Protein AF-0000000074069465 (afdb_homodimer)

pLDDT: mean 80.17, std 16.84, range [30.53, 96.81]

Solvent-accessible surface area (backbone atoms only — not comparable to full-atom values): 24111 Å² total; per-residue (Å²): 108,66,56,59,42,46,51,47,48,50,49,46,51,47,43,52,50,36,62,75,65,40,50,78,66,52,42,52,53,44,46,49,52,53,49,52,47,42,52,34,44,51,53,51,50,50,48,52,50,54,49,47,52,46,45,40,67,75,33,31,52,76,77,85,90,76,70,68,67,40,43,42,52,48,45,41,51,53,44,44,29,51,49,32,42,52,45,16,52,52,30,48,76,52,62,52,89,34,47,24,59,42,37,36,53,50,21,54,44,49,46,57,41,56,61,54,49,62,63,50,37,58,59,49,52,58,63,53,50,55,57,52,50,51,50,50,52,40,52,50,33,48,50,53,32,53,50,26,52,50,47,31,51,53,30,50,53,53,48,70,67,49,57,91,83,46,90,56,52,67,59,36,50,52,49,29,53,52,29,49,54,49,30,54,50,31,49,52,50,33,53,50,42,47,48,55,57,55,56,40,46,61,60,52,42,49,50,54,49,50,45,50,50,42,50,33,49,42,24,47,51,37,26,52,45,42,65,63,46,50,63,56,41,58,69,56,89,108,65,56,59,43,45,49,49,48,51,49,47,51,48,44,52,50,37,62,74,66,40,49,78,68,51,42,52,53,43,47,48,52,52,48,51,48,41,51,34,42,52,52,52,49,49,49,52,50,54,50,48,52,46,46,44,62,76,35,20,57,81,71,85,88,78,71,68,67,38,49,41,51,48,47,40,51,54,44,45,27,51,49,33,42,52,45,17,51,53,30,49,75,52,61,53,89,34,45,24,60,42,38,35,51,51,21,53,44,50,46,57,41,56,60,53,49,57,62,50,37,58,59,47,51,57,63,54,49,56,57,52,51,50,50,52,52,39,52,50,33,48,50,50,32,54,50,27,52,51,48,30,51,54,28,49,52,52,47,70,67,49,56,92,82,47,90,56,53,68,60,37,50,52,49,29,54,51,28,49,53,49,30,53,51,30,50,52,49,34,52,49,43,46,48,54,56,56,56,40,47,61,60,52,42,49,49,56,49,50,45,50,52,43,50,32,50,42,25,46,51,38,27,52,44,42,64,63,46,47,62,56,40,58,68,55,90

Secondary structure (DSSP, 8-state):
-HHHHHHHHHHHHHHHHHHHH--HHHHHHHHHHHHHHHHHHHHHHHHHHHHHHHHHHHH-SSSSSS-HHHHHHHHHHHHHHHHHHHHHHHHHHTT-SSHHHHHHHHHHHHHHHHHHHHHHHHHHHHHHHHHHHHHHHHHHHHHHHHHHHHHHHHHHHHHHHS-TT-TTHHHHHHHHHHHHHHHHHHHHHHHHHHHHHHTTHHHHHHHHHHHHHHHHHHHHHHHHHHHHHHHHHHHH-/-HHHHHHHHHHHHHHHHHHHH--HHHHHHHHHHHHHHHHHHHHHHHHHHHHHHHHHHHH-SS-SSS-HHHHHHHHHHHHHHHHHHHHHHHHHHTT-SSHHHHHHHHHHHHHHHHHHHHHHHHHHHHHHHHHHHHHHHHHHHHHHHHHHHHHHHHHHHHHHHS-TT-TTHHHHHHHHHHHHHHHHHHHHHHHHHHHHHHTTHHHHHHHHHHHHHHHHHHHHHHHHHHHHHHHHHHHH-

Radius of gyration: 36.79 Å; Cα contacts (8 Å, |Δi|>4): 448; chains: 2; bounding box: 56×122×71 Å

InterPro domains:
  IPR004148 BAR domain [PF03114] (78-233)
  IPR027267 AH/BAR domain superfamily [G3DSA:1.20.1270.60] (29-237)
  IPR027267 AH/BAR domain superfamily [SSF103657] (34-233)
  IPR047165 Rho GTPase-activating protein 17/44/SH3BP1-like [PTHR14130] (12-236)

Foldseek 3Di:
DVVLLVVLVVLLVVLLVCLVVPDPVSPVVSVVVLVVLLVVLVVLLVVLVVVLVVLCQQQVCDDDDDDPVSVVVLVVLLVVLVVLLVVLVVVVVVPDQQVSVLSPLVSVLSVQLSVLSNVLSPVLNVLSVVLVVLVVVLVVLVVQLVVLVVQLVVLVVVLVPDDPPHPCNVVSVVSNVVSVVSNSVSVSVNSVSSSVSSSCSVVSVVSVVSSVVSVVVSVVSSVVSCVVSVVVSVVSD/DVVLLVVLVVLLVVLLVCLVVPDPVSPVVSVVVLVVLLVVLVVLLVVLVVVLVVLCQVLVDDDDDDDPVSVVVLVVLLVVLVVLLVVLVVVVVVPDQQVSVLSPLVSVLSVQLSVLSNVLSVVLNVLSVVLVVLVVVLVVLVVQLVVLVVQLVVLVVVLVPDDPPDPCNVVSVVSNVVSVVSNSVSVSVNSVSSSVSSSCSVVSVVSVVSSVVSVVVSVVSSVVSCVVRVVVSVVSD

Sequence (474 aa):
MEKAKKDVGQKFRRIKHNLVNSTKKDDDDDLKIVNALEHRNQKVINAVSVYRKHVSNTVKTGLREENVDKRRKKLDEFSLCADLRDISSDLEISHTTCLHKVIQKISQALQVVVKHDMMIEKRVLDDLVQFQDMEKALCKSRERLNNAFTDVDIAKKALEKADSASSNIPQLQDSLDAAQLKLENQKDNTITDVYSLAAKEQEIAKVFAALLEEQLEYHRVAMRTLEMVLPEIRRDIMEKAKKDVGQKFRRIKHNLVNSTKKDDDDDLKIVNALEHRNQKVINAVSVYRKHVSNTVKTGLREENVDKRRKKLDEFSLCADLRDISSDLEISHTTCLHKVIQKISQALQVVVKHDMMIEKRVLDDLVQFQDMEKALCKSRERLNNAFTDVDIAKKALEKADSASSNIPQLQDSLDAAQLKLENQKDNTITDVYSLAAKEQEIAKVFAALLEEQLEYHRVAMRTLEMVLPEIRRDI

Nearest PDB structures (foldseek):
  2v0o-assembly2_C  TM=3.654E-01  e=5.724E-04  Homo sapiens
  3qwe-assembly1_A-2  TM=2.649E-01  e=1.128E-03  Homo sapiens
  5c21-assembly1_B  TM=2.461E-01  e=6.277E-02  Escherichia coli
  5wkq-assembly1_A  TM=3.743E-01  e=6.417E-01  Shigella flexneri
  3ja6-assembly1_I  TM=3.266E-01  e=6.417E-01  Escherichia coli

Structure (mmCIF, N/CA/C/O backbone):
data_AF-0000000074069465-model_v1
#
loop_
_entity.id
_entity.type
_entity.pdbx_description
1 polymer 'BAR domain protein'
#
loop_
_atom_site.group_PDB
_atom_site.id
_atom_site.type_symbol
_atom_site.label_atom_id
_atom_site.label_alt_id
_atom_site.label_comp_id
_atom_site.label_asym_id
_atom_site.label_entity_id
_atom_site.label_seq_id
_atom_site.pdbx_PDB_ins_code
_atom_site.Cartn_x
_atom_site.Cartn_y
_atom_site.Cartn_z
_atom_site.occupancy
_atom_site.B_iso_or_equiv
_atom_site.auth_seq_id
_atom_site.auth_comp_id
_atom_site.auth_asym_id
_atom_site.auth_atom_id
_atom_site.pdbx_PDB_model_num
ATOM 1 N N . MET A 1 1 ? 15.664 30.141 11.383 1 43.59 1 MET A N 1
ATOM 2 C CA . MET A 1 1 ? 14.617 29.484 12.156 1 43.59 1 MET A CA 1
ATOM 3 C C . MET A 1 1 ? 14.055 30.422 13.227 1 43.59 1 MET A C 1
ATOM 5 O O . MET A 1 1 ? 12.844 30.5 13.414 1 43.59 1 MET A O 1
ATOM 9 N N . GLU A 1 2 ? 14.992 31.047 13.727 1 51.34 2 GLU A N 1
ATOM 10 C CA . GLU A 1 2 ? 14.75 32.031 14.766 1 51.34 2 GLU A CA 1
ATOM 11 C C . GLU A 1 2 ? 14.109 33.281 14.188 1 51.34 2 GLU A C 1
ATOM 13 O O . GLU A 1 2 ? 13.281 33.938 14.836 1 51.34 2 GLU A O 1
ATOM 18 N N . LYS A 1 3 ? 14.344 33.25 12.891 1 53.94 3 LYS A N 1
ATOM 19 C CA . LYS A 1 3 ? 13.891 34.5 12.281 1 53.94 3 LYS A CA 1
ATOM 20 C C . LYS A 1 3 ? 12.383 34.5 12.07 1 53.94 3 LYS A C 1
ATOM 22 O O . LYS A 1 3 ? 11.703 35.5 12.336 1 53.94 3 LYS A O 1
ATOM 27 N N . ALA A 1 4 ? 11.836 33.375 11.656 1 55.53 4 ALA A N 1
ATOM 28 C CA . ALA A 1 4 ? 10.398 33.281 11.398 1 55.53 4 ALA A CA 1
ATOM 29 C C . ALA A 1 4 ? 9.609 33.438 12.703 1 55.53 4 ALA A C 1
ATOM 31 O O . ALA A 1 4 ? 8.57 34.094 12.734 1 55.53 4 ALA A O 1
ATOM 32 N N . LYS A 1 5 ? 10.203 32.781 13.602 1 56.84 5 LYS A N 1
ATOM 33 C CA . LYS A 1 5 ? 9.609 32.938 14.93 1 56.84 5 LYS A CA 1
ATOM 34 C C . LYS A 1 5 ? 9.656 34.375 15.398 1 56.84 5 LYS A C 1
ATOM 36 O O . LYS A 1 5 ? 8.688 34.875 15.977 1 56.84 5 LYS A O 1
ATOM 41 N N . LYS A 1 6 ? 10.797 34.844 15.164 1 55.66 6 LYS A N 1
ATOM 42 C CA . LYS A 1 6 ? 11.016 36.219 15.586 1 55.66 6 LYS A CA 1
ATOM 43 C C . LYS A 1 6 ? 10.078 37.188 14.852 1 55.66 6 LYS A C 1
ATOM 45 O O . LYS A 1 6 ? 9.516 38.094 15.461 1 55.66 6 LYS A O 1
ATOM 50 N N . ASP A 1 7 ? 9.906 36.75 13.594 1 55.72 7 ASP A N 1
ATOM 51 C CA . ASP A 1 7 ? 9.078 37.625 12.789 1 55.72 7 ASP A CA 1
ATOM 52 C C . ASP A 1 7 ? 7.617 37.562 13.219 1 55.72 7 ASP A C 1
ATOM 54 O O . ASP A 1 7 ? 6.945 38.594 13.344 1 55.72 7 ASP A O 1
ATOM 58 N N . VAL A 1 8 ? 7.195 36.312 13.523 1 61.62 8 VAL A N 1
ATOM 59 C CA . VAL A 1 8 ? 5.809 36.156 13.945 1 61.62 8 VAL A CA 1
ATOM 60 C C . VAL A 1 8 ? 5.617 36.75 15.336 1 61.62 8 VAL A C 1
ATOM 62 O O . VAL A 1 8 ? 4.594 37.375 15.617 1 61.62 8 VAL A O 1
ATOM 65 N N . GLY A 1 9 ? 6.629 36.562 16.094 1 59.41 9 GLY A N 1
ATOM 66 C CA . GLY A 1 9 ? 6.566 37.125 17.422 1 59.41 9 GLY A CA 1
ATOM 67 C C . GLY A 1 9 ? 6.5 38.656 17.422 1 59.41 9 GLY A C 1
ATOM 68 O O . GLY A 1 9 ? 5.723 39.25 18.172 1 59.41 9 GLY A O 1
ATOM 69 N N . GLN A 1 10 ? 7.344 39.188 16.625 1 60.41 10 GLN A N 1
ATOM 70 C CA . GLN A 1 10 ? 7.371 40.656 16.531 1 60.41 10 GLN A CA 1
ATOM 71 C C . GLN A 1 10 ? 6.039 41.188 16.031 1 60.41 10 GLN A C 1
ATOM 73 O O . GLN A 1 10 ? 5.539 42.188 16.531 1 60.41 10 GLN A O 1
ATOM 78 N N . LYS A 1 11 ? 5.598 40.469 15.062 1 58.72 11 LYS A N 1
ATOM 79 C CA . LYS A 1 11 ? 4.316 40.938 14.531 1 58.72 11 LYS A CA 1
ATOM 80 C C . LYS A 1 11 ? 3.211 40.812 15.578 1 58.72 11 LYS A C 1
ATOM 82 O O . LYS A 1 11 ? 2.348 41.656 15.688 1 58.72 11 LYS A O 1
ATOM 87 N N . PHE A 1 12 ? 3.34 39.781 16.359 1 64.06 12 PHE A N 1
ATOM 88 C CA . PHE A 1 12 ? 2.387 39.562 17.453 1 64.06 12 PHE A CA 1
ATOM 89 C C . PHE A 1 12 ? 2.453 40.719 18.453 1 64.06 12 PHE A C 1
ATOM 91 O O . PHE A 1 12 ? 1.42 41.25 18.859 1 64.06 12 PHE A O 1
ATOM 98 N N . ARG A 1 13 ? 3.621 41.062 18.781 1 61.22 13 ARG A N 1
ATOM 99 C CA . ARG A 1 13 ? 3.797 42.156 19.75 1 61.22 13 ARG A CA 1
ATOM 100 C C . ARG A 1 13 ? 3.246 43.469 19.203 1 61.22 13 ARG A C 1
ATOM 102 O O . ARG A 1 13 ? 2.635 44.25 19.938 1 61.22 13 ARG A O 1
ATOM 109 N N . ARG A 1 14 ? 3.502 43.562 17.922 1 60.09 14 ARG A N 1
ATOM 110 C CA . ARG A 1 14 ? 3.031 44.812 17.297 1 60.09 14 ARG A CA 1
ATOM 111 C C . ARG A 1 14 ? 1.507 44.875 17.266 1 60.09 14 ARG A C 1
ATOM 113 O O . ARG A 1 14 ? 0.911 45.875 17.578 1 60.09 14 ARG A O 1
ATOM 120 N N . ILE A 1 15 ? 0.943 43.781 16.859 1 60.53 15 ILE A N 1
ATOM 121 C CA . ILE A 1 15 ? -0.511 43.75 16.75 1 60.53 15 ILE A CA 1
ATOM 122 C C . ILE A 1 15 ? -1.141 43.906 18.125 1 60.53 15 ILE A C 1
ATOM 124 O O . ILE A 1 15 ? -2.127 44.625 18.297 1 60.53 15 ILE A O 1
ATOM 128 N N . LYS A 1 16 ? -0.471 43.219 19.047 1 59.72 16 LYS A N 1
ATOM 129 C CA . LYS A 1 16 ? -0.979 43.344 20.406 1 59.72 16 LYS A CA 1
ATOM 130 C C . LYS A 1 16 ? -0.905 44.812 20.891 1 59.72 16 LYS A C 1
ATOM 132 O O . LYS A 1 16 ? -1.849 45.312 21.5 1 59.72 16 LYS A O 1
ATOM 137 N N . HIS A 1 17 ? 0.236 45.375 20.609 1 58.56 17 HIS A N 1
ATOM 138 C CA . HIS A 1 17 ? 0.427 46.781 20.984 1 58.56 17 HIS A CA 1
ATOM 139 C C . HIS A 1 17 ? -0.591 47.656 20.297 1 58.56 17 HIS A C 1
ATOM 141 O O . HIS A 1 17 ? -1.166 48.562 20.922 1 58.56 17 HIS A O 1
ATOM 147 N N . ASN A 1 18 ? -0.773 47.406 19.078 1 55.66 18 ASN A N 1
ATOM 148 C CA . ASN A 1 18 ? -1.684 48.25 18.312 1 55.66 18 ASN A CA 1
ATOM 149 C C . ASN A 1 18 ? -3.133 48.031 18.75 1 55.66 18 ASN A C 1
ATOM 151 O O . ASN A 1 18 ? -3.916 49 18.766 1 55.66 18 ASN A O 1
ATOM 155 N N . LEU A 1 19 ? -3.498 46.906 18.938 1 55.72 19 LEU A N 1
ATOM 156 C CA . LEU A 1 19 ? -4.859 46.625 19.375 1 55.72 19 LEU A CA 1
ATOM 157 C C . LEU A 1 19 ? -5.18 47.344 20.688 1 55.72 19 LEU A C 1
ATOM 159 O O . LEU A 1 19 ? -6.305 47.781 20.891 1 55.72 19 LEU A O 1
ATOM 163 N N . VAL A 1 20 ? -4.148 47.344 21.531 1 50.91 20 VAL A N 1
ATOM 164 C CA . VAL A 1 20 ? -4.344 48.031 22.797 1 50.91 20 VAL A CA 1
ATOM 165 C C . VAL A 1 20 ? -4.445 49.531 22.578 1 50.91 20 VAL A C 1
ATOM 167 O O . VAL A 1 20 ? -5.223 50.219 23.25 1 50.91 20 VAL A O 1
ATOM 170 N N . ASN A 1 21 ? -3.631 50.031 21.625 1 49.97 21 ASN A N 1
ATOM 171 C CA . ASN A 1 21 ? -3.58 51.469 21.422 1 49.97 21 ASN A CA 1
ATOM 172 C C . ASN A 1 21 ? -4.418 51.875 20.219 1 49.97 21 ASN A C 1
ATOM 174 O O . ASN A 1 21 ? -4.324 53.031 19.75 1 49.97 21 ASN A O 1
ATOM 178 N N . SER A 1 22 ? -5.211 51 19.672 1 48.97 22 SER A N 1
ATOM 179 C CA . SER A 1 22 ? -5.668 51.031 18.281 1 48.97 22 SER A CA 1
ATOM 180 C C . SER A 1 22 ? -6.719 52.094 18.047 1 48.97 22 SER A C 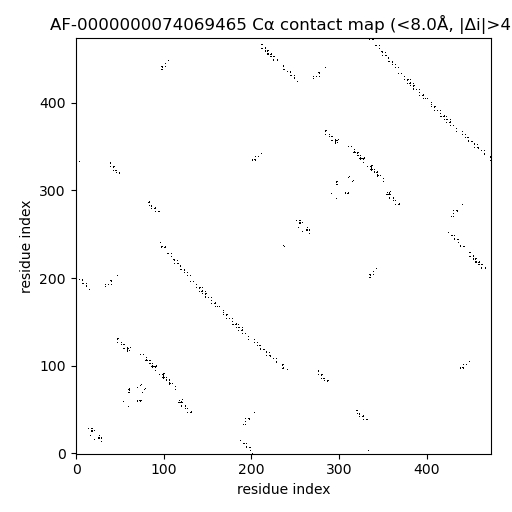1
ATOM 182 O O . SER A 1 22 ? -7.637 52.281 18.859 1 48.97 22 SER A O 1
ATOM 184 N N . THR A 1 23 ? -6.152 53.156 17.453 1 50.19 23 THR A N 1
ATOM 185 C CA . THR A 1 23 ? -7.105 53.969 16.719 1 50.19 23 THR A CA 1
ATOM 186 C C . THR A 1 23 ? -7.859 53.125 15.688 1 50.19 23 THR A C 1
ATOM 188 O O . THR A 1 23 ? -7.426 52.031 15.352 1 50.19 23 THR A O 1
ATOM 191 N N . LYS A 1 24 ? -9.086 53.469 15.234 1 54.56 24 LYS A N 1
ATOM 192 C CA . LYS A 1 24 ? -9.984 52.75 14.328 1 54.56 24 LYS A CA 1
ATOM 193 C C . LYS A 1 24 ? -9.219 52.188 13.125 1 54.56 24 LYS A C 1
ATOM 195 O O . LYS A 1 24 ? -9.484 51.062 12.688 1 54.56 24 LYS A O 1
ATOM 200 N N . LYS A 1 25 ? -8.305 52.969 12.586 1 56.34 25 LYS A N 1
ATOM 201 C CA . LYS A 1 25 ? -7.582 52.594 11.375 1 56.34 25 LYS A CA 1
ATOM 202 C C . LYS A 1 25 ? -6.598 51.469 11.656 1 56.34 25 LYS A C 1
ATOM 204 O O . LYS A 1 25 ? -6.473 50.531 10.852 1 56.34 25 LYS A O 1
ATOM 209 N N . ASP A 1 26 ? -5.961 51.5 12.773 1 54.84 26 ASP A N 1
ATOM 210 C CA . ASP A 1 26 ? -4.961 50.531 13.172 1 54.84 26 ASP A CA 1
ATOM 211 C C . ASP A 1 26 ? -5.605 49.156 13.453 1 54.84 26 ASP A C 1
ATOM 213 O O . ASP A 1 26 ? -5.027 48.125 13.141 1 54.84 26 ASP A O 1
ATOM 217 N N . ASP A 1 27 ? -6.809 49.281 13.812 1 60.12 27 ASP A N 1
ATOM 218 C CA . ASP A 1 27 ? -7.594 48.094 14.086 1 60.12 27 ASP A CA 1
ATOM 219 C C . ASP A 1 27 ? -7.926 47.344 12.797 1 60.12 27 ASP A C 1
ATOM 221 O O . ASP A 1 27 ? -7.867 46.125 12.758 1 60.12 27 ASP A O 1
ATOM 225 N N . ASP A 1 28 ? -8.125 48.219 11.773 1 64.19 28 ASP A N 1
ATOM 226 C CA . ASP A 1 28 ? -8.484 47.594 10.492 1 64.19 28 ASP A CA 1
ATOM 227 C C . ASP A 1 28 ? -7.301 46.875 9.883 1 64.19 28 ASP A C 1
ATOM 229 O O . ASP A 1 28 ? -7.457 45.75 9.367 1 64.19 28 ASP A O 1
ATOM 233 N N . ASP A 1 29 ? -6.102 47.562 9.984 1 67.06 29 ASP A N 1
ATOM 234 C CA . ASP A 1 29 ? -4.91 46.969 9.398 1 67.06 29 ASP A CA 1
ATOM 235 C C . ASP A 1 29 ? -4.52 45.688 10.156 1 67.06 29 ASP A C 1
ATOM 237 O O . ASP A 1 29 ? -4.141 44.688 9.547 1 67.06 29 ASP A O 1
ATOM 241 N N . ASP A 1 30 ? -4.629 45.781 11.461 1 68.31 30 ASP A N 1
ATOM 242 C CA . ASP A 1 30 ? -4.297 44.625 12.297 1 68.31 30 ASP A CA 1
ATOM 243 C C . ASP A 1 30 ? -5.258 43.469 12.047 1 68.31 30 ASP A C 1
ATOM 245 O O . ASP A 1 30 ? -4.836 42.312 11.992 1 68.31 30 ASP A O 1
ATOM 249 N N . LEU A 1 31 ? -6.375 43.875 11.836 1 72.25 31 LEU A N 1
ATOM 250 C CA . LEU A 1 31 ? -7.387 42.875 11.57 1 72.25 31 LEU A CA 1
ATOM 251 C C . LEU A 1 31 ? -7.137 42.188 10.234 1 72.25 31 LEU A C 1
ATOM 253 O O . LEU A 1 31 ? -7.332 41 10.102 1 72.25 31 LEU A O 1
ATOM 257 N N . LYS A 1 32 ? -6.625 43 9.266 1 77.19 32 LYS A N 1
ATOM 258 C CA . LYS A 1 32 ? -6.32 42.469 7.949 1 77.19 32 LYS A CA 1
ATOM 259 C C . LYS A 1 32 ? -5.172 41.469 8.023 1 77.19 32 LYS A C 1
ATOM 261 O O . LYS A 1 32 ? -5.219 40.406 7.387 1 77.19 32 LYS A O 1
ATOM 266 N N . ILE A 1 33 ? -4.188 41.844 8.812 1 78.38 33 ILE A N 1
ATOM 267 C CA . ILE A 1 33 ? -3.033 40.969 8.961 1 78.38 33 ILE A CA 1
ATOM 268 C C . ILE A 1 33 ? -3.451 39.656 9.648 1 78.38 33 ILE A C 1
ATOM 270 O O . ILE A 1 33 ? -3.059 38.562 9.227 1 78.38 33 ILE A O 1
ATOM 274 N N . VAL A 1 34 ? -4.238 39.781 10.688 1 79.81 34 VAL A N 1
ATOM 275 C CA . VAL A 1 34 ? -4.691 38.594 11.43 1 79.81 34 VAL A CA 1
ATOM 276 C C . VAL A 1 34 ? -5.547 37.719 10.531 1 79.81 34 VAL A C 1
ATOM 278 O O . VAL A 1 34 ? -5.414 36.5 10.555 1 79.81 34 VAL A O 1
ATOM 281 N N . ASN A 1 35 ? -6.355 38.344 9.727 1 80.19 35 ASN A N 1
ATOM 282 C CA . ASN A 1 35 ? -7.195 37.594 8.797 1 80.19 35 ASN A CA 1
ATOM 283 C C . ASN A 1 35 ? -6.355 36.844 7.766 1 80.19 35 ASN A C 1
ATOM 285 O O . ASN A 1 35 ? -6.648 35.719 7.438 1 80.19 35 ASN A O 1
ATOM 289 N N . ALA A 1 36 ? -5.387 37.562 7.262 1 84.44 36 ALA A N 1
ATOM 290 C CA . ALA A 1 36 ? -4.492 36.906 6.293 1 84.44 36 ALA A CA 1
ATOM 291 C C . ALA A 1 36 ? -3.768 35.719 6.914 1 84.44 36 ALA A C 1
ATOM 293 O O . ALA A 1 36 ? -3.617 34.688 6.277 1 84.44 36 ALA A O 1
ATOM 294 N N . LEU A 1 37 ? -3.293 35.906 8.133 1 86.75 37 LEU A N 1
ATO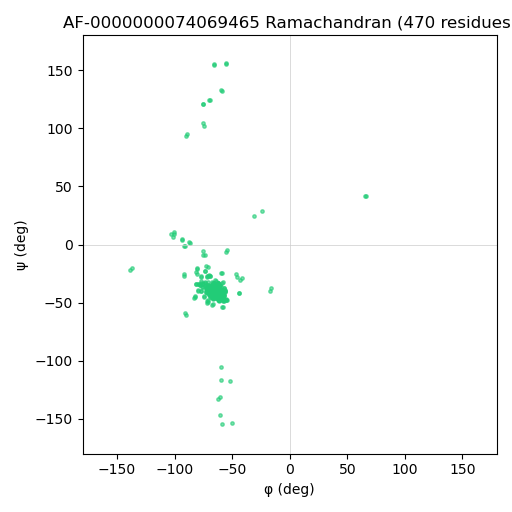M 295 C CA . LEU A 1 37 ? -2.605 34.844 8.844 1 86.75 37 LEU A CA 1
ATOM 296 C C . LEU A 1 37 ? -3.551 33.688 9.109 1 86.75 37 LEU A C 1
ATOM 298 O O . LEU A 1 37 ? -3.145 32.5 9.039 1 86.75 37 LEU A O 1
ATOM 302 N N . GLU A 1 38 ? -4.695 34.031 9.406 1 85.25 38 GLU A N 1
ATOM 303 C CA . GLU A 1 38 ? -5.695 32.969 9.641 1 85.25 38 GLU A CA 1
ATOM 304 C C . GLU A 1 38 ? -5.949 32.156 8.375 1 85.25 38 GLU A C 1
ATOM 306 O O . GLU A 1 38 ? -6.09 30.938 8.445 1 85.25 38 GLU A O 1
ATOM 311 N N . HIS A 1 39 ? -6.027 32.875 7.352 1 86.69 39 HIS A N 1
ATOM 312 C CA . HIS A 1 39 ? -6.207 32.188 6.074 1 86.69 39 HIS A CA 1
ATOM 313 C C . HIS A 1 39 ? -5.027 31.266 5.77 1 86.69 39 HIS A C 1
ATOM 315 O O . HIS A 1 39 ? -5.215 30.125 5.352 1 86.69 39 HIS A O 1
ATOM 321 N N . ARG A 1 40 ? -3.887 31.75 5.992 1 89.88 40 ARG A N 1
ATOM 322 C CA . ARG A 1 40 ? -2.672 30.953 5.84 1 89.88 40 ARG A CA 1
ATOM 323 C C . ARG A 1 40 ? -2.711 29.719 6.734 1 89.88 40 ARG A C 1
ATOM 325 O O . ARG A 1 40 ? -2.395 28.609 6.293 1 89.88 40 ARG A O 1
ATOM 332 N N . ASN A 1 41 ? -3.059 29.969 7.984 1 90.06 41 ASN A N 1
ATOM 333 C CA . ASN A 1 41 ? -3.139 28.859 8.938 1 90.06 41 ASN A CA 1
ATOM 334 C C . ASN A 1 41 ? -4.109 27.781 8.477 1 90.06 41 ASN A C 1
ATOM 336 O O . ASN A 1 41 ? -3.863 26.594 8.672 1 90.06 41 ASN A O 1
ATOM 340 N N . GLN A 1 42 ? -5.207 28.172 7.863 1 88.88 42 GLN A N 1
ATOM 341 C CA . GLN A 1 42 ? -6.188 27.203 7.355 1 88.88 42 GLN A CA 1
ATOM 342 C C . GLN A 1 42 ? -5.582 26.328 6.266 1 88.88 42 GLN A C 1
ATOM 344 O O . GLN A 1 42 ? -5.812 25.125 6.238 1 88.88 42 GLN A O 1
ATOM 349 N N . LYS A 1 43 ? -4.852 26.953 5.41 1 90.31 43 LYS A N 1
ATOM 350 C CA . LYS A 1 43 ? -4.191 26.203 4.344 1 90.31 43 LYS A CA 1
ATOM 351 C C . LYS A 1 43 ? -3.162 25.234 4.91 1 90.31 43 LYS A C 1
ATOM 353 O O . LYS A 1 43 ? -3.039 24.094 4.434 1 90.31 43 LYS A O 1
ATOM 358 N N . VAL A 1 44 ? -2.426 25.688 5.883 1 92.12 44 VAL A N 1
ATOM 359 C CA . VAL A 1 44 ? -1.417 24.875 6.539 1 92.12 44 VAL A CA 1
ATOM 360 C C . VAL A 1 44 ? -2.082 23.656 7.191 1 92.12 44 VAL A C 1
ATOM 362 O O . VAL A 1 44 ? -1.608 22.531 7.047 1 92.12 44 VAL A O 1
ATOM 365 N N . ILE A 1 45 ? -3.164 23.906 7.844 1 90.81 45 ILE A N 1
ATOM 366 C CA . ILE A 1 45 ? -3.873 22.828 8.523 1 90.81 45 ILE A CA 1
ATOM 367 C C . ILE A 1 45 ? -4.441 21.844 7.496 1 90.81 45 ILE A C 1
ATOM 369 O O . ILE A 1 45 ? -4.461 20.641 7.727 1 90.81 45 ILE A O 1
ATOM 373 N N . ASN A 1 46 ? -4.914 22.344 6.434 1 89.88 46 ASN A N 1
ATOM 374 C CA . ASN A 1 46 ? -5.375 21.484 5.352 1 89.88 46 ASN A CA 1
ATOM 375 C C . ASN A 1 46 ? -4.266 20.547 4.867 1 89.88 46 ASN A C 1
ATOM 377 O O . ASN A 1 46 ? -4.5 19.359 4.652 1 89.88 46 ASN A O 1
ATOM 381 N N . ALA A 1 47 ? -3.062 21.141 4.711 1 90.69 47 ALA A N 1
ATOM 382 C CA . ALA A 1 47 ? -1.908 20.328 4.32 1 90.69 47 ALA A CA 1
ATOM 383 C C . ALA A 1 47 ? -1.646 19.219 5.336 1 90.69 47 ALA A C 1
ATOM 385 O O . ALA A 1 47 ? -1.431 18.062 4.961 1 90.69 47 ALA A O 1
ATOM 386 N N . VAL A 1 48 ? -1.654 19.578 6.594 1 89.19 48 VAL A N 1
ATOM 387 C CA . VAL A 1 48 ? -1.42 18.625 7.672 1 89.19 48 VAL A CA 1
ATOM 388 C C . VAL A 1 48 ? -2.473 17.516 7.625 1 89.19 48 VAL A C 1
ATOM 390 O O . VAL A 1 48 ? -2.146 16.328 7.75 1 89.19 48 VAL A O 1
ATOM 393 N N . SER A 1 49 ? -3.703 17.859 7.387 1 87.44 49 SER A N 1
ATOM 394 C CA . SER A 1 49 ? -4.809 16.906 7.367 1 87.44 49 SER A CA 1
ATOM 395 C C . SER A 1 49 ? -4.668 15.93 6.207 1 87.44 49 SER A C 1
ATOM 397 O O . SER A 1 49 ? -4.855 14.719 6.383 1 87.44 49 SER A O 1
ATOM 399 N N . VAL A 1 50 ? -4.375 16.469 5.102 1 83.5 50 VAL A N 1
ATOM 400 C CA . VAL A 1 50 ? -4.23 15.641 3.912 1 83.5 50 VAL A CA 1
ATOM 401 C C . VAL A 1 50 ? -3.061 14.68 4.098 1 83.5 50 VAL A C 1
ATOM 403 O O . VAL A 1 50 ? -3.174 13.492 3.783 1 83.5 50 VAL A O 1
ATOM 406 N N . TYR A 1 51 ? -1.991 15.148 4.574 1 82.5 51 TYR A N 1
ATOM 407 C CA . TYR A 1 51 ? -0.801 14.328 4.766 1 82.5 51 TYR A CA 1
ATOM 408 C C . TYR A 1 51 ? -1.048 13.242 5.812 1 82.5 51 TYR A C 1
ATOM 410 O O . TYR A 1 51 ? -0.634 12.094 5.633 1 82.5 51 TYR A O 1
ATOM 418 N N . ARG A 1 52 ? -1.652 13.695 6.852 1 80.38 52 ARG A N 1
ATOM 419 C CA . ARG A 1 52 ? -2.004 12.734 7.895 1 80.38 52 ARG A CA 1
ATOM 420 C C . ARG A 1 52 ? -2.889 11.625 7.34 1 80.38 52 ARG A C 1
ATOM 422 O O . ARG A 1 52 ? -2.686 10.453 7.652 1 80.38 52 ARG A O 1
ATOM 429 N N . LYS A 1 53 ? -3.834 12.039 6.641 1 77.56 53 LYS A N 1
ATOM 430 C CA . LYS A 1 53 ? -4.727 11.062 6.02 1 77.56 53 LYS A CA 1
ATOM 431 C C . LYS A 1 53 ? -3.949 10.078 5.156 1 77.56 53 LYS A C 1
ATOM 433 O O . LYS A 1 53 ? -4.207 8.867 5.203 1 77.56 53 LYS A O 1
ATOM 438 N N . HIS A 1 54 ? -3.055 10.562 4.484 1 73 54 HIS A N 1
ATOM 439 C CA . HIS A 1 54 ? -2.244 9.727 3.609 1 73 54 HIS A CA 1
ATOM 440 C C . HIS A 1 54 ? -1.395 8.75 4.418 1 73 54 HIS A C 1
ATOM 442 O O . HIS A 1 54 ? -1.343 7.555 4.102 1 73 54 HIS A O 1
ATOM 448 N N . VAL A 1 55 ? -0.686 9.336 5.379 1 70.88 55 VAL A N 1
ATOM 449 C CA . VAL A 1 55 ? 0.161 8.5 6.223 1 70.88 55 VAL A CA 1
ATOM 450 C C . VAL A 1 55 ? -0.683 7.41 6.887 1 70.88 55 VAL A C 1
ATOM 452 O O . VAL A 1 55 ? -0.246 6.266 7.012 1 70.88 55 VAL A O 1
ATOM 455 N N . SER A 1 56 ? -1.79 7.871 7.25 1 66.69 56 SER A N 1
ATOM 456 C CA . SER A 1 56 ? -2.703 6.922 7.879 1 66.69 56 SER A CA 1
ATOM 457 C C . SER A 1 56 ? -3.104 5.816 6.906 1 66.69 56 SER A C 1
ATOM 459 O O . SER A 1 56 ? -3.246 4.656 7.301 1 66.69 56 SER A O 1
ATOM 461 N N . ASN A 1 57 ? -3.271 6.309 5.699 1 60.16 57 ASN A N 1
ATOM 462 C CA . ASN A 1 57 ? -3.619 5.332 4.668 1 60.16 57 ASN A CA 1
ATOM 463 C C . ASN A 1 57 ? -2.465 4.375 4.391 1 60.16 57 ASN A C 1
ATOM 465 O O . ASN A 1 57 ? -2.686 3.193 4.117 1 60.16 57 ASN A O 1
ATOM 469 N N . THR A 1 58 ? -1.267 5.059 4.402 1 55.5 58 THR A N 1
ATOM 470 C CA . THR A 1 58 ? -0.082 4.242 4.16 1 55.5 58 THR A CA 1
ATOM 471 C C . THR A 1 58 ? 0.216 3.352 5.363 1 55.5 58 THR A C 1
ATOM 473 O O . THR A 1 58 ? 0.62 2.197 5.203 1 55.5 58 THR A O 1
ATOM 476 N N . VAL A 1 59 ? 0.192 4.219 6.789 1 46.59 59 VAL A N 1
ATOM 477 C CA . VAL A 1 59 ? 0.482 3.5 8.023 1 46.59 59 VAL A CA 1
ATOM 478 C C . VAL A 1 59 ? -0.723 2.652 8.422 1 46.59 59 VAL A C 1
ATOM 480 O O . VAL A 1 59 ? -0.653 1.874 9.383 1 46.59 59 VAL A O 1
ATOM 483 N N . LYS A 1 60 ? -1.826 2.918 8.234 1 41.75 60 LYS A N 1
ATOM 484 C CA . LYS A 1 60 ? -3.057 2.322 8.742 1 41.75 60 LYS A CA 1
ATOM 485 C C . LYS A 1 60 ? -2.834 0.868 9.148 1 41.75 60 LYS A C 1
ATOM 487 O O . LYS A 1 60 ? -3.131 -0.05 8.383 1 41.75 60 LYS A O 1
ATOM 492 N N . THR A 1 61 ? -1.679 0.272 9.609 1 34.53 61 THR A N 1
ATOM 493 C CA . THR A 1 61 ? -2.002 -0.743 10.602 1 34.53 61 THR A CA 1
ATOM 494 C C . THR A 1 61 ? -2.906 -0.166 11.688 1 34.53 61 THR A C 1
ATOM 496 O O . THR A 1 61 ? -4.059 -0.578 11.828 1 34.53 61 THR A O 1
ATOM 499 N N . GLY A 1 62 ? -2.535 -0.089 13.016 1 30.53 62 GLY A N 1
ATOM 500 C CA . GLY A 1 62 ? -3.152 -0.26 14.328 1 30.53 62 GLY A CA 1
ATOM 501 C C . GLY A 1 62 ? -3.898 0.974 14.797 1 30.53 62 GLY A C 1
ATOM 502 O O . GLY A 1 62 ? -4.363 1.025 15.938 1 30.53 62 GLY A O 1
ATOM 503 N N . LEU A 1 63 ? -3.412 2.102 14.672 1 34.75 63 LEU A N 1
ATOM 504 C CA . LEU A 1 63 ? -3.881 3 15.719 1 34.75 63 LEU A CA 1
ATOM 505 C C . LEU A 1 63 ? -5.398 3.154 15.664 1 34.75 63 LEU A C 1
ATOM 507 O O . LEU A 1 63 ? -6.039 2.697 14.719 1 34.75 63 LEU A O 1
ATOM 511 N N . ARG A 1 64 ? -6.016 4.398 16.016 1 32.12 64 ARG A N 1
ATOM 512 C CA . ARG A 1 64 ? -7.363 4.523 16.562 1 32.12 64 ARG A CA 1
ATOM 513 C C . ARG A 1 64 ? -8.398 3.959 15.594 1 32.12 64 ARG A C 1
ATOM 515 O O . ARG A 1 64 ? -9.234 3.143 15.984 1 32.12 64 ARG A O 1
ATOM 522 N N . GLU A 1 65 ? -9.391 4.918 15.055 1 32.16 65 GLU A N 1
ATOM 523 C CA . GLU A 1 65 ? -10.789 4.73 14.688 1 32.16 65 GLU A CA 1
ATOM 524 C C . GLU A 1 65 ? -10.938 3.695 13.57 1 32.16 65 GLU A C 1
ATOM 526 O O . GLU A 1 65 ? -11.602 2.672 13.75 1 32.16 65 GLU A O 1
ATOM 531 N N . GLU A 1 66 ? -11.734 4.027 12.453 1 33.88 66 GLU A N 1
ATOM 532 C CA . GLU A 1 66 ? -12.938 3.59 11.75 1 33.88 66 GLU A CA 1
ATOM 533 C C . GLU A 1 66 ? -12.609 2.58 10.656 1 33.88 66 GLU A C 1
ATOM 535 O O . GLU A 1 66 ? -13.422 1.707 10.344 1 33.88 66 GLU A O 1
ATOM 540 N N . ASN A 1 67 ? -11.727 2.871 9.578 1 36.12 67 ASN A N 1
ATOM 541 C CA . ASN A 1 67 ? -12.055 2.127 8.367 1 36.12 67 ASN A CA 1
ATOM 542 C C . ASN A 1 67 ? -11.344 0.78 8.32 1 36.12 67 ASN A C 1
ATOM 544 O O . ASN A 1 67 ? -10.109 0.723 8.398 1 36.12 67 ASN A O 1
ATOM 548 N N . VAL A 1 68 ? -12.023 -0.35 8.773 1 39.75 68 VAL A N 1
ATOM 549 C CA . VAL A 1 68 ? -11.93 -1.802 8.648 1 39.75 68 VAL A CA 1
ATOM 550 C C . VAL A 1 68 ? -11.031 -2.166 7.473 1 39.75 68 VAL A C 1
ATOM 552 O O . VAL A 1 68 ? -10.352 -3.197 7.496 1 39.75 68 VAL A O 1
ATOM 555 N N . ASP A 1 69 ? -11.188 -1.374 6.492 1 37.88 69 ASP A N 1
ATOM 556 C CA . ASP A 1 69 ? -10.594 -1.769 5.219 1 37.88 69 ASP A CA 1
ATOM 557 C C . ASP A 1 69 ? -9.07 -1.729 5.293 1 37.88 69 ASP A C 1
ATOM 559 O O . ASP A 1 69 ? -8.391 -2.572 4.703 1 37.88 69 ASP A O 1
ATOM 563 N N . LYS A 1 70 ? -8.5 -0.705 6.051 1 42.34 70 LYS A N 1
ATOM 564 C CA . LYS A 1 70 ? -7.062 -0.462 6.121 1 42.34 70 LYS A CA 1
ATOM 565 C C . LYS A 1 70 ? -6.371 -1.514 6.984 1 42.34 70 LYS A C 1
ATOM 567 O O . LYS A 1 70 ? -5.273 -1.965 6.66 1 42.34 70 LYS A O 1
ATOM 572 N N . ARG A 1 71 ? -6.922 -1.883 8.18 1 45.84 71 ARG A N 1
ATOM 573 C CA . ARG A 1 71 ? -6.539 -3.064 8.945 1 45.84 71 ARG A CA 1
ATOM 574 C C . ARG A 1 71 ? -6.336 -4.266 8.031 1 45.84 71 ARG A C 1
ATOM 576 O O . ARG A 1 71 ? -5.449 -5.09 8.258 1 45.84 71 ARG A O 1
ATOM 583 N N . ARG A 1 72 ? -7 -4.238 7.047 1 44.19 72 ARG A N 1
ATOM 584 C CA . ARG A 1 72 ? -7.137 -5.348 6.109 1 44.19 72 ARG A CA 1
ATOM 585 C C . ARG A 1 72 ? -5.898 -5.473 5.227 1 44.19 72 ARG A C 1
ATOM 587 O O . ARG A 1 72 ? -5.418 -6.578 4.973 1 44.19 72 ARG A O 1
ATOM 594 N N . LYS A 1 73 ? -5.367 -4.195 4.895 1 49.31 73 LYS A N 1
ATOM 595 C CA . LYS A 1 73 ? -4.258 -4.316 3.953 1 49.31 73 LYS A CA 1
ATOM 596 C C . LYS A 1 73 ? -3.021 -4.898 4.629 1 49.31 73 LYS A C 1
ATOM 598 O O . LYS A 1 73 ? -2.373 -5.793 4.086 1 49.31 73 LYS A O 1
ATOM 603 N N . LYS A 1 74 ? -2.596 -4.242 5.918 1 53.28 74 LYS A N 1
ATOM 604 C CA . LYS A 1 74 ? -1.488 -4.832 6.668 1 53.28 74 LYS A CA 1
ATOM 605 C C . LYS A 1 74 ? -1.784 -6.281 7.035 1 53.28 74 LYS A C 1
ATOM 607 O O . LYS A 1 74 ? -0.902 -7.141 6.961 1 53.28 74 LYS A O 1
ATOM 612 N N . LEU A 1 75 ? -3.004 -6.398 7.391 1 52.69 75 LEU A N 1
ATOM 613 C CA . LEU A 1 75 ? -3.479 -7.754 7.656 1 52.69 75 LEU A CA 1
ATOM 614 C C . LEU A 1 75 ? -3.336 -8.633 6.414 1 52.69 75 LEU A C 1
ATOM 616 O O . LEU A 1 75 ? -2.988 -9.812 6.52 1 52.69 75 LEU A O 1
ATOM 620 N N . ASP A 1 76 ? -3.346 -7.809 5.387 1 62.78 76 ASP A N 1
ATOM 621 C CA . ASP A 1 76 ? -3.271 -8.547 4.129 1 62.78 76 ASP A CA 1
ATOM 622 C C . ASP A 1 76 ? -1.84 -8.984 3.832 1 62.78 76 ASP A C 1
ATOM 624 O O . ASP A 1 76 ? -1.604 -10.133 3.445 1 62.78 76 ASP A O 1
ATOM 628 N N . GLU A 1 77 ? -0.847 -7.98 4.32 1 70.69 77 GLU A N 1
ATOM 629 C CA . GLU A 1 77 ? 0.534 -8.375 4.051 1 70.69 77 GLU A CA 1
ATOM 630 C C . GLU A 1 77 ? 1.002 -9.445 5.035 1 70.69 77 GLU A C 1
ATOM 632 O O . GLU A 1 77 ? 1.699 -10.383 4.652 1 70.69 77 GLU A O 1
ATOM 637 N N . PHE A 1 78 ? 0.55 -9.18 6.254 1 73.19 78 PHE A N 1
ATOM 638 C CA . PHE A 1 78 ? 0.855 -10.203 7.25 1 73.19 78 PHE A CA 1
ATOM 639 C C . PHE A 1 78 ? 0.178 -11.523 6.898 1 73.19 78 PHE A C 1
ATOM 641 O O . PHE A 1 78 ? 0.781 -12.586 7.031 1 73.19 78 PHE A O 1
ATOM 648 N N . SER A 1 79 ? -1.002 -11.328 6.527 1 79.81 79 SER A N 1
ATOM 649 C CA . SER A 1 79 ? -1.745 -12.516 6.125 1 79.81 79 SER A CA 1
ATOM 650 C C . SER A 1 79 ? -1.089 -13.203 4.934 1 79.81 79 SER A C 1
ATOM 652 O O . SER A 1 79 ? -1.03 -14.43 4.871 1 79.81 79 SER A O 1
ATOM 654 N N . LEU A 1 80 ? -0.574 -12.406 4.043 1 81.44 80 LEU A N 1
ATOM 655 C CA . LEU A 1 80 ? 0.115 -12.961 2.885 1 81.44 80 LEU A CA 1
ATOM 656 C C . LEU A 1 80 ? 1.343 -13.758 3.312 1 81.44 80 LEU A C 1
ATOM 658 O O . LEU A 1 80 ? 1.587 -14.852 2.801 1 81.44 80 LEU A O 1
ATOM 662 N N . CYS A 1 81 ? 2.086 -13.125 4.273 1 85.81 81 CYS A N 1
ATOM 663 C CA . CYS A 1 81 ? 3.27 -13.82 4.77 1 85.81 81 CYS A CA 1
ATOM 664 C C . CYS A 1 81 ? 2.896 -15.164 5.379 1 85.81 81 CYS A C 1
ATOM 666 O O . CYS A 1 81 ? 3.543 -16.172 5.105 1 85.81 81 CYS A O 1
ATOM 668 N N . ALA A 1 82 ? 1.867 -15.117 6.121 1 86.94 82 ALA A N 1
ATOM 669 C CA . ALA A 1 82 ? 1.41 -16.344 6.758 1 86.94 82 ALA A CA 1
ATOM 670 C C . ALA A 1 82 ? 0.914 -17.344 5.719 1 86.94 82 ALA A C 1
ATOM 672 O O . ALA A 1 82 ? 1.227 -18.547 5.801 1 86.94 82 ALA A O 1
ATOM 673 N N . ASP A 1 83 ? 0.173 -16.891 4.77 1 88.19 83 ASP A N 1
ATOM 674 C CA . ASP A 1 83 ? -0.338 -17.734 3.701 1 88.19 83 ASP A CA 1
ATOM 675 C C . ASP A 1 83 ? 0.804 -18.391 2.928 1 88.19 83 ASP A C 1
ATOM 677 O O . ASP A 1 83 ? 0.766 -19.594 2.654 1 88.19 83 ASP A O 1
ATOM 681 N N . LEU A 1 84 ? 1.809 -17.594 2.623 1 90.06 84 LEU A N 1
ATOM 682 C CA . LEU A 1 84 ? 2.938 -18.109 1.856 1 90.06 84 LEU A CA 1
ATOM 683 C C . LEU A 1 84 ? 3.717 -19.141 2.662 1 90.06 84 LEU A C 1
ATOM 685 O O . LEU A 1 84 ? 4.207 -20.125 2.107 1 90.06 84 LEU A O 1
ATOM 689 N N . ARG A 1 85 ? 3.807 -18.906 3.926 1 92.19 85 ARG A N 1
ATOM 690 C CA . ARG A 1 85 ? 4.473 -19.875 4.789 1 92.19 85 ARG A CA 1
ATOM 691 C C . ARG A 1 85 ? 3.734 -21.203 4.781 1 92.19 85 ARG A C 1
ATOM 693 O O . ARG A 1 85 ? 4.352 -22.266 4.625 1 92.19 85 ARG A O 1
ATOM 700 N N . ASP A 1 86 ? 2.441 -21.109 4.914 1 93.25 86 ASP A N 1
ATOM 701 C CA . ASP A 1 86 ? 1.626 -22.312 4.891 1 93.25 86 ASP A CA 1
ATOM 702 C C . ASP A 1 86 ? 1.729 -23.031 3.543 1 93.25 86 ASP A C 1
ATOM 704 O O . ASP A 1 86 ? 1.861 -24.25 3.488 1 93.25 86 ASP A O 1
ATOM 708 N N . ILE A 1 87 ? 1.692 -22.234 2.559 1 92.69 87 ILE A N 1
ATOM 709 C CA . ILE A 1 87 ? 1.778 -22.766 1.205 1 92.69 87 ILE A CA 1
ATOM 710 C C . ILE A 1 87 ? 3.129 -23.453 1.008 1 92.69 87 ILE A C 1
ATOM 712 O O . ILE A 1 87 ? 3.199 -24.547 0.434 1 92.69 87 ILE A O 1
ATOM 716 N N . SER A 1 88 ? 4.191 -22.812 1.454 1 95.19 88 SER A N 1
ATOM 717 C CA . SER A 1 88 ? 5.523 -23.406 1.344 1 95.19 88 SER A CA 1
ATOM 718 C C . SER A 1 88 ? 5.586 -24.75 2.047 1 95.19 88 SER A C 1
ATOM 720 O O . SER A 1 88 ? 6.168 -25.703 1.521 1 95.19 88 SER A O 1
ATOM 722 N N . SER A 1 89 ? 4.977 -24.844 3.203 1 94.19 89 SER A N 1
ATOM 723 C CA . SER A 1 89 ? 4.941 -26.094 3.953 1 94.19 89 SER A CA 1
ATOM 724 C C . SER A 1 89 ? 4.184 -27.172 3.191 1 94.19 89 SER A C 1
ATOM 726 O O . SER A 1 89 ? 4.637 -28.312 3.111 1 94.19 89 SER A O 1
ATOM 728 N N . ASP A 1 90 ? 3.09 -26.781 2.646 1 92.19 90 ASP A N 1
ATOM 729 C CA . ASP A 1 90 ? 2.281 -27.703 1.866 1 92.19 90 ASP A CA 1
ATOM 730 C C . ASP A 1 90 ? 3.053 -28.219 0.656 1 92.19 90 ASP A C 1
ATOM 732 O O . ASP A 1 90 ? 2.98 -29.406 0.329 1 92.19 90 ASP A O 1
ATOM 736 N N . LEU A 1 91 ? 3.75 -27.375 0.034 1 94.06 91 LEU A N 1
ATOM 737 C CA . LEU A 1 91 ? 4.52 -27.734 -1.151 1 94.06 91 LEU A CA 1
ATOM 738 C C . LEU A 1 91 ? 5.68 -28.656 -0.788 1 94.06 91 LEU A C 1
ATOM 740 O O . LEU A 1 91 ? 6.012 -29.562 -1.546 1 94.06 91 LEU A O 1
ATOM 744 N N . GLU A 1 92 ? 6.234 -28.375 0.314 1 92.94 92 GLU A N 1
ATOM 745 C CA . GLU A 1 92 ? 7.305 -29.234 0.794 1 92.94 92 GLU A CA 1
ATOM 746 C C . GLU A 1 92 ? 6.789 -30.656 1.051 1 92.94 92 GLU A C 1
ATOM 748 O O . GLU A 1 92 ? 7.43 -31.625 0.656 1 92.94 92 GLU A O 1
ATOM 753 N N . ILE A 1 93 ? 5.648 -30.719 1.63 1 91.12 93 ILE A N 1
ATOM 754 C CA . ILE A 1 93 ? 5.016 -32 1.906 1 91.12 93 ILE A CA 1
ATOM 755 C C . ILE A 1 93 ? 4.699 -32.719 0.593 1 91.12 93 ILE A C 1
ATOM 757 O O . ILE A 1 93 ? 4.797 -33.938 0.503 1 91.12 93 ILE A O 1
ATOM 761 N N . SER A 1 94 ? 4.43 -31.906 -0.406 1 89.69 94 SER A N 1
ATOM 762 C CA . SER A 1 94 ? 4.086 -32.438 -1.716 1 89.69 94 SER A CA 1
ATOM 763 C C . SER A 1 94 ? 5.336 -32.719 -2.551 1 89.69 94 SER A C 1
ATOM 765 O O . SER A 1 94 ? 5.242 -33.031 -3.736 1 89.69 94 SER A O 1
ATOM 767 N N . HIS A 1 95 ? 6.434 -32.5 -2.055 1 88.94 95 HIS A N 1
ATOM 768 C CA . HIS A 1 95 ? 7.734 -32.844 -2.613 1 88.94 95 HIS A CA 1
ATOM 769 C C . HIS A 1 95 ? 8.016 -32.062 -3.895 1 88.94 95 HIS A C 1
ATOM 771 O O . HIS A 1 95 ? 8.453 -32.656 -4.895 1 88.94 95 HIS A O 1
ATOM 777 N N . THR A 1 96 ? 7.676 -30.812 -3.881 1 90.31 96 THR A N 1
ATOM 778 C CA . THR A 1 96 ? 8.133 -29.953 -4.965 1 90.31 96 THR A CA 1
ATOM 779 C C . THR A 1 96 ? 9.648 -29.812 -4.941 1 90.31 96 THR A C 1
ATOM 781 O O . THR A 1 96 ? 10.289 -30.047 -3.91 1 90.31 96 THR A O 1
ATOM 784 N N . THR A 1 97 ? 10.203 -29.531 -6.035 1 89.38 97 THR A N 1
ATOM 785 C CA . THR A 1 97 ? 11.656 -29.562 -6.164 1 89.38 97 THR A CA 1
ATOM 786 C C . THR A 1 97 ? 12.273 -28.25 -5.656 1 89.38 97 THR A C 1
ATOM 788 O O . THR A 1 97 ? 13.258 -28.281 -4.918 1 89.38 97 THR A O 1
ATOM 791 N N . CYS A 1 98 ? 11.727 -27.141 -6.047 1 93 98 CYS A N 1
ATOM 792 C CA . CYS A 1 98 ? 12.375 -25.891 -5.691 1 93 98 CYS A CA 1
ATOM 793 C C . CYS A 1 98 ? 11.359 -24.844 -5.238 1 93 98 CYS A C 1
ATOM 795 O O . CYS A 1 98 ? 11.688 -23.938 -4.484 1 93 98 CYS A O 1
ATOM 797 N N . LEU A 1 99 ? 10.164 -25 -5.586 1 94.44 99 LEU A N 1
ATOM 798 C CA . LEU A 1 99 ? 9.156 -23.969 -5.383 1 94.44 99 LEU A CA 1
ATOM 799 C C . LEU A 1 99 ? 8.922 -23.719 -3.895 1 94.44 99 LEU A C 1
ATOM 801 O O . LEU A 1 99 ? 8.766 -22.562 -3.471 1 94.44 99 LEU A O 1
ATOM 805 N N . HIS A 1 100 ? 8.891 -24.781 -3.072 1 95.56 100 HIS A N 1
ATOM 806 C CA . HIS A 1 100 ? 8.672 -24.609 -1.639 1 95.56 100 HIS A CA 1
ATOM 807 C C . HIS A 1 100 ? 9.789 -23.781 -1.002 1 95.56 100 HIS A C 1
ATOM 809 O O . HIS A 1 100 ? 9.523 -22.969 -0.12 1 95.56 100 HIS A O 1
ATOM 815 N N . LYS A 1 101 ? 11.008 -23.922 -1.474 1 96.38 101 LYS A N 1
ATOM 816 C CA . LYS A 1 101 ? 12.141 -23.156 -0.966 1 96.38 101 LYS A CA 1
ATOM 817 C C . LYS A 1 101 ? 12.023 -21.688 -1.352 1 96.38 101 LYS A C 1
ATOM 819 O O . LYS A 1 101 ? 12.25 -20.797 -0.523 1 96.38 101 LYS A O 1
ATOM 824 N N . VAL A 1 102 ? 11.68 -21.5 -2.59 1 95.62 102 VAL A N 1
ATOM 825 C CA . VAL A 1 102 ? 11.562 -20.141 -3.125 1 95.62 102 VAL A CA 1
ATOM 826 C C . VAL A 1 102 ? 10.477 -19.375 -2.367 1 95.62 102 VAL A C 1
ATOM 828 O O . VAL A 1 102 ? 10.711 -18.266 -1.877 1 95.62 102 VAL A O 1
ATOM 831 N N . ILE A 1 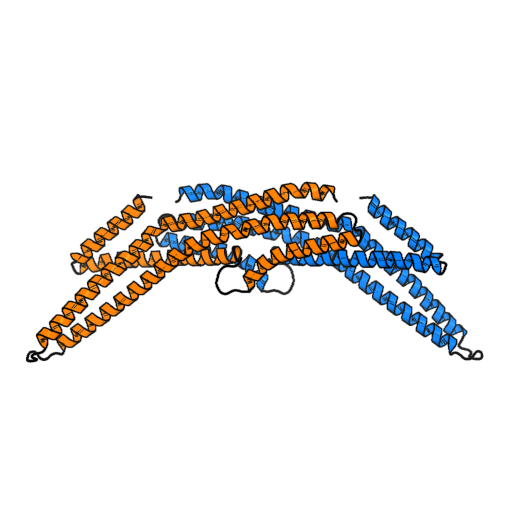103 ? 9.344 -19.969 -2.16 1 94.81 103 ILE A N 1
ATOM 832 C CA . ILE A 1 103 ? 8.203 -19.312 -1.515 1 94.81 103 ILE A CA 1
ATOM 833 C C . ILE A 1 103 ? 8.508 -19.078 -0.038 1 94.81 103 ILE A C 1
ATOM 835 O O . ILE A 1 103 ? 8.133 -18.047 0.524 1 94.81 103 ILE A O 1
ATOM 839 N N . GLN A 1 104 ? 9.188 -20.031 0.552 1 95.69 104 GLN A N 1
ATOM 840 C CA . GLN A 1 104 ? 9.586 -19.875 1.948 1 95.69 104 GLN A CA 1
ATOM 841 C C . GLN A 1 104 ? 10.484 -18.656 2.133 1 95.69 104 GLN A C 1
ATOM 843 O O . GLN A 1 104 ? 10.281 -17.859 3.045 1 95.69 104 GLN A O 1
ATOM 848 N N . LYS A 1 105 ? 11.422 -18.516 1.294 1 95.88 105 LYS A N 1
ATOM 849 C CA . LYS A 1 105 ? 12.359 -17.406 1.38 1 95.88 105 LYS A CA 1
ATOM 850 C C . LYS A 1 105 ? 11.664 -16.078 1.101 1 95.88 105 LYS A C 1
ATOM 852 O O . LYS A 1 105 ? 11.961 -15.07 1.747 1 95.88 105 LYS A O 1
ATOM 857 N N . ILE A 1 106 ? 10.773 -16.078 0.148 1 93.31 106 ILE A N 1
ATOM 858 C CA . ILE A 1 106 ? 9.992 -14.883 -0.136 1 93.31 106 ILE A CA 1
ATOM 859 C C . ILE A 1 106 ? 9.164 -14.5 1.092 1 93.31 106 ILE A C 1
ATOM 861 O O . ILE A 1 106 ? 9.133 -13.336 1.485 1 93.31 106 ILE A O 1
ATOM 865 N N . SER A 1 107 ? 8.5 -15.477 1.663 1 92.69 107 SER A N 1
ATOM 866 C CA . SER A 1 107 ? 7.68 -15.234 2.846 1 92.69 107 SER A CA 1
ATOM 867 C C . SER A 1 107 ? 8.508 -14.625 3.977 1 92.69 107 SER A C 1
ATOM 869 O O . SER A 1 107 ? 8.07 -13.672 4.625 1 92.69 107 SER A O 1
ATOM 871 N N . GLN A 1 108 ? 9.68 -15.117 4.211 1 93.06 108 GLN A N 1
ATOM 872 C CA . GLN A 1 108 ? 10.562 -14.625 5.262 1 93.06 108 GLN A CA 1
ATOM 873 C C . GLN A 1 108 ? 11.016 -13.195 4.98 1 93.06 108 GLN A C 1
ATOM 875 O O . GLN A 1 108 ? 11.062 -12.359 5.887 1 93.06 108 GLN A O 1
ATOM 880 N N . ALA A 1 109 ? 11.359 -12.969 3.76 1 92.19 109 ALA A N 1
ATOM 881 C CA . ALA A 1 109 ? 11.789 -11.625 3.369 1 92.19 109 ALA A CA 1
ATOM 882 C C . ALA A 1 109 ? 10.664 -10.617 3.568 1 92.19 109 ALA A C 1
ATOM 884 O O . ALA A 1 109 ? 10.883 -9.531 4.117 1 92.19 109 ALA A O 1
ATOM 885 N N . LEU A 1 110 ? 9.469 -10.977 3.162 1 86.81 110 LEU A N 1
ATOM 886 C CA . LEU A 1 110 ? 8.312 -10.102 3.303 1 86.81 110 LEU A CA 1
ATOM 887 C C . LEU A 1 110 ? 8.008 -9.828 4.773 1 86.81 110 LEU A C 1
ATOM 889 O O . LEU A 1 110 ? 7.59 -8.727 5.133 1 86.81 110 LEU A O 1
ATOM 893 N N . GLN A 1 111 ? 8.219 -10.797 5.57 1 87.12 111 GLN A N 1
ATOM 894 C CA . GLN A 1 111 ? 7.973 -10.648 7.004 1 87.12 111 GLN A CA 1
ATOM 895 C C . GLN A 1 111 ? 8.867 -9.578 7.613 1 87.12 111 GLN A C 1
ATOM 897 O O . GLN A 1 111 ? 8.422 -8.781 8.438 1 87.12 111 GLN A O 1
ATOM 902 N N . VAL A 1 112 ? 10.055 -9.523 7.227 1 88.25 112 VAL A N 1
ATOM 903 C CA . VAL A 1 112 ? 11.008 -8.531 7.719 1 88.25 112 VAL A CA 1
ATOM 904 C C . VAL A 1 112 ? 10.57 -7.133 7.285 1 88.25 112 VAL A C 1
ATOM 906 O O . VAL A 1 112 ? 10.586 -6.195 8.086 1 88.25 112 VAL A O 1
ATOM 909 N N . VAL A 1 113 ? 10.148 -7 6.074 1 84.25 113 VAL A N 1
ATOM 910 C CA . VAL A 1 113 ? 9.773 -5.715 5.492 1 84.25 113 VAL A CA 1
ATOM 911 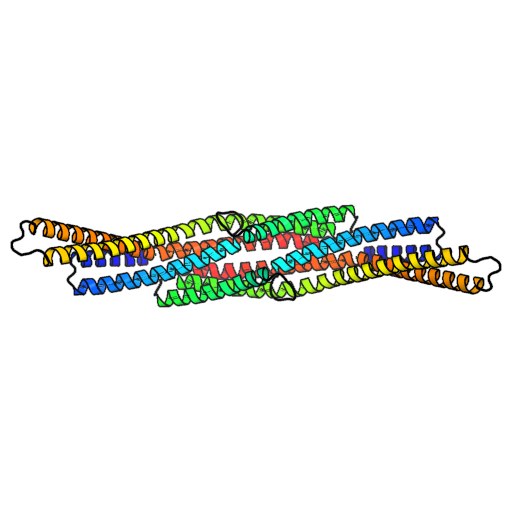C C . VAL A 1 113 ? 8.516 -5.191 6.168 1 84.25 113 VAL A C 1
ATOM 913 O O . VAL A 1 113 ? 8.43 -4.012 6.523 1 84.25 113 VAL A O 1
ATOM 916 N N . VAL A 1 114 ? 7.555 -6.039 6.414 1 78.12 114 VAL A N 1
ATOM 917 C CA . VAL A 1 114 ? 6.27 -5.656 6.98 1 78.12 114 VAL A CA 1
ATOM 918 C C . VAL A 1 114 ? 6.453 -5.227 8.438 1 78.12 114 VAL A C 1
ATOM 920 O O . VAL A 1 114 ? 5.809 -4.281 8.898 1 78.12 114 VAL A O 1
ATOM 923 N N . LYS A 1 115 ? 7.27 -5.812 9.188 1 75.56 115 LYS A N 1
ATOM 924 C CA . LYS A 1 115 ? 7.523 -5.469 10.586 1 75.56 115 LYS A CA 1
ATOM 925 C C . LYS A 1 115 ? 8.125 -4.07 10.711 1 75.56 115 LYS A C 1
ATOM 927 O O . LYS A 1 115 ? 7.801 -3.33 11.633 1 75.56 115 LYS A O 1
ATOM 932 N N . HIS A 1 116 ? 8.938 -3.646 9.797 1 75.56 116 HIS A N 1
ATOM 933 C CA . HIS A 1 116 ? 9.578 -2.338 9.828 1 75.56 116 HIS A CA 1
ATOM 934 C C . HIS A 1 116 ? 8.578 -1.227 9.523 1 75.56 116 HIS A C 1
ATOM 936 O O . HIS A 1 116 ? 8.648 -0.147 10.117 1 75.56 116 HIS A O 1
ATOM 942 N N . ASP A 1 117 ? 7.668 -1.422 8.648 1 69.06 117 ASP A N 1
ATOM 943 C CA . ASP A 1 117 ? 6.672 -0.445 8.227 1 69.06 117 ASP A CA 1
ATOM 944 C C . ASP A 1 117 ? 5.773 -0.037 9.391 1 69.06 117 ASP A C 1
ATOM 946 O O . ASP A 1 117 ? 5.438 1.14 9.539 1 69.06 117 ASP A O 1
ATOM 950 N N . MET A 1 118 ? 5.398 -0.813 10.344 1 65.06 118 MET A N 1
ATOM 951 C CA . MET A 1 118 ? 4.488 -0.556 11.453 1 65.06 118 MET A CA 1
ATOM 952 C C . MET A 1 118 ? 5.109 0.405 12.461 1 65.06 118 MET A C 1
ATOM 954 O O . MET A 1 118 ? 4.418 1.244 13.031 1 65.06 118 MET A O 1
ATOM 958 N N . MET A 1 119 ? 6.293 0.56 12.656 1 64.62 119 MET A N 1
ATOM 959 C CA . MET A 1 119 ? 6.973 1.369 13.664 1 64.62 119 MET A CA 1
ATOM 960 C C . MET A 1 119 ? 7.039 2.83 13.234 1 64.62 119 MET A C 1
ATOM 962 O O . MET A 1 119 ? 6.855 3.732 14.055 1 64.62 119 MET A O 1
ATOM 966 N N . ILE A 1 120 ? 7.168 3.215 11.992 1 64.06 120 ILE A N 1
ATOM 967 C CA . ILE A 1 120 ? 7.34 4.555 11.438 1 64.06 120 ILE A CA 1
ATOM 968 C C . ILE A 1 120 ? 6.02 5.316 11.523 1 64.06 120 ILE A C 1
ATOM 970 O O . ILE A 1 120 ? 5.992 6.484 11.914 1 64.06 120 ILE A O 1
ATOM 974 N N . GLU A 1 121 ? 4.949 4.672 11.414 1 62.62 121 GLU A N 1
ATOM 975 C CA . GLU A 1 121 ? 3.645 5.309 11.273 1 62.62 121 GLU A CA 1
ATOM 976 C C . GLU A 1 121 ? 3.162 5.887 12.602 1 62.62 121 GLU A C 1
ATOM 978 O O . GLU A 1 121 ? 2.646 7.008 12.648 1 62.62 121 GLU A O 1
ATOM 983 N N . LYS A 1 122 ? 3.484 5.262 13.641 1 65.94 122 LYS A N 1
ATOM 984 C CA . LYS A 1 122 ? 2.945 5.691 14.93 1 65.94 122 LYS A CA 1
ATOM 985 C C . LYS A 1 122 ? 3.58 7.004 15.375 1 65.94 122 LYS A C 1
ATOM 987 O O . LYS A 1 122 ? 2.881 7.918 15.828 1 65.94 122 LYS A O 1
ATOM 992 N N . ARG A 1 123 ? 4.766 7.18 15.148 1 70 123 ARG A N 1
ATOM 993 C CA . ARG A 1 123 ? 5.473 8.352 15.648 1 70 123 ARG A CA 1
ATOM 994 C C . ARG A 1 123 ? 5.074 9.609 14.883 1 70 123 ARG A C 1
ATOM 996 O O . ARG A 1 123 ? 4.789 10.641 15.484 1 70 123 ARG A O 1
ATOM 1003 N N . VAL A 1 124 ? 4.934 9.484 13.625 1 72.75 124 VAL A N 1
ATOM 1004 C CA . VAL A 1 124 ? 4.688 10.656 12.789 1 72.75 124 VAL A CA 1
ATOM 1005 C C . VAL A 1 124 ? 3.229 11.086 12.922 1 72.75 124 VAL A C 1
ATOM 1007 O O . VAL A 1 124 ? 2.932 12.281 12.969 1 72.75 124 VAL A O 1
ATOM 1010 N N . LEU A 1 125 ? 2.383 10.133 13.148 1 72.94 125 LEU A N 1
ATOM 1011 C CA . LEU A 1 125 ? 0.961 10.438 13.258 1 72.94 125 LEU A CA 1
ATOM 1012 C C . LEU A 1 125 ? 0.672 11.219 14.531 1 72.94 125 LEU A C 1
ATOM 1014 O O . LEU A 1 125 ? -0.112 12.172 14.523 1 72.94 125 LEU A O 1
ATOM 1018 N N . ASP A 1 126 ? 1.37 10.852 15.555 1 76.06 126 ASP A N 1
ATOM 1019 C CA . ASP A 1 126 ? 1.164 11.508 16.844 1 76.06 126 ASP A CA 1
ATOM 1020 C C . ASP A 1 126 ? 1.594 12.977 16.781 1 76.06 126 ASP A C 1
ATOM 1022 O O . ASP A 1 126 ? 0.947 13.844 17.375 1 76.06 126 ASP A O 1
ATOM 1026 N N . ASP A 1 127 ? 2.611 13.211 16.031 1 82.19 127 ASP A N 1
ATOM 1027 C CA . ASP A 1 127 ? 3.141 14.562 15.93 1 82.19 127 ASP A CA 1
ATOM 1028 C C . ASP A 1 127 ? 2.207 15.461 15.125 1 82.19 127 ASP A C 1
ATOM 1030 O O . ASP A 1 127 ? 2.123 16.672 15.383 1 82.19 127 ASP A O 1
ATOM 1034 N N . LEU A 1 128 ? 1.442 14.852 14.219 1 83.12 128 LEU A N 1
ATOM 1035 C CA . LEU A 1 128 ? 0.563 15.641 13.367 1 83.12 128 LEU A CA 1
ATOM 1036 C C . LEU A 1 128 ? -0.731 15.992 14.094 1 83.12 128 LEU A C 1
ATOM 1038 O O . LEU A 1 128 ? -1.338 17.031 13.828 1 83.12 128 LEU A O 1
ATOM 1042 N N . VAL A 1 129 ? -1.071 15.203 15.062 1 82.94 129 VAL A N 1
ATOM 1043 C CA . VAL A 1 129 ? -2.33 15.367 15.781 1 82.94 129 VAL A CA 1
ATOM 1044 C C . VAL A 1 129 ? -2.299 16.656 16.594 1 82.94 129 VAL A C 1
ATOM 1046 O O . VAL A 1 129 ? -3.318 17.328 16.734 1 82.94 129 VAL A O 1
ATOM 1049 N N . GLN A 1 130 ? -1.146 16.984 17.047 1 88.19 130 GLN A N 1
ATOM 1050 C CA . GLN A 1 130 ? -1.018 18.172 17.891 1 88.19 130 GLN A CA 1
ATOM 1051 C C . GLN A 1 130 ? -1.418 19.438 17.141 1 88.19 130 GLN A C 1
ATOM 1053 O O . GLN A 1 130 ? -2.02 20.344 17.719 1 88.19 130 GLN A O 1
ATOM 1058 N N . PHE A 1 131 ? -1.184 19.516 15.883 1 90.75 131 PHE A N 1
ATOM 1059 C CA . PHE A 1 131 ? -1.502 20.719 15.109 1 90.75 131 PHE A CA 1
ATOM 1060 C C . PHE A 1 131 ? -2.998 20.797 14.828 1 90.75 131 PHE A C 1
ATOM 1062 O O . PHE A 1 131 ? -3.562 21.891 14.758 1 90.75 131 PHE A O 1
ATOM 1069 N N . GLN A 1 132 ? -3.576 19.656 14.797 1 86 132 GLN A N 1
ATOM 1070 C CA . GLN A 1 132 ? -5.027 19.625 14.656 1 86 132 GLN A CA 1
ATOM 1071 C C . GLN A 1 132 ? -5.715 20.125 15.922 1 86 132 GLN A C 1
ATOM 1073 O O . GLN A 1 132 ? -6.727 20.828 15.852 1 86 132 GLN A O 1
ATOM 1078 N N . ASP A 1 133 ? -5.137 19.766 16.953 1 90 133 ASP A N 1
ATOM 1079 C CA . ASP A 1 133 ? -5.672 20.234 18.234 1 90 133 ASP A CA 1
ATOM 1080 C C . ASP A 1 133 ? -5.551 21.75 18.344 1 90 133 ASP A C 1
ATOM 1082 O O . ASP A 1 133 ? -6.453 22.406 18.875 1 90 133 ASP A O 1
ATOM 1086 N N . MET A 1 134 ? -4.453 22.25 17.859 1 89.69 134 MET A N 1
ATOM 1087 C CA . MET A 1 134 ? -4.262 23.703 17.875 1 89.69 134 MET A CA 1
ATOM 1088 C C . MET A 1 134 ? -5.301 24.391 17 1 89.69 134 MET A C 1
ATOM 1090 O O . MET A 1 134 ? -5.809 25.453 17.344 1 89.69 134 MET A O 1
ATOM 1094 N N . GLU A 1 135 ? -5.613 23.781 15.898 1 88.62 135 GLU A N 1
ATOM 1095 C CA . GLU A 1 135 ? -6.648 24.312 15.023 1 88.62 135 GLU A CA 1
ATOM 1096 C C . GLU A 1 135 ? -8.016 24.312 15.711 1 88.62 135 GLU A C 1
ATOM 1098 O O . GLU A 1 135 ? -8.789 25.25 15.578 1 88.62 135 GLU A O 1
ATOM 1103 N N . LYS A 1 136 ? -8.305 23.266 16.406 1 90.38 136 LYS A N 1
ATOM 1104 C CA . LYS A 1 136 ? -9.555 23.172 17.141 1 90.38 136 LYS A CA 1
ATOM 1105 C C . LYS A 1 136 ? -9.656 24.266 18.203 1 90.38 136 LYS A C 1
ATOM 1107 O O . LYS A 1 136 ? -10.711 24.891 18.359 1 90.38 136 LYS A O 1
ATOM 1112 N N . ALA A 1 137 ? -8.57 24.469 18.844 1 91.75 137 ALA A N 1
ATOM 1113 C CA . ALA A 1 137 ? -8.523 25.531 19.859 1 91.75 137 ALA A CA 1
ATOM 1114 C C . ALA A 1 137 ? -8.75 26.891 19.219 1 91.75 137 ALA A C 1
ATOM 1116 O O . ALA A 1 137 ? -9.453 27.734 19.797 1 91.75 137 ALA A O 1
ATOM 1117 N N . LEU A 1 138 ? -8.188 27.109 18.078 1 91.69 138 LEU A N 1
ATOM 1118 C CA . LEU A 1 138 ? -8.359 28.375 17.359 1 91.69 138 LEU A CA 1
ATOM 1119 C C . LEU A 1 138 ? -9.805 28.562 16.922 1 91.69 138 LEU A C 1
ATOM 1121 O O . LEU A 1 138 ? -10.359 29.656 17.031 1 91.69 138 LEU A O 1
ATOM 1125 N N . CYS A 1 139 ? -10.414 27.5 16.469 1 90.12 139 CYS A N 1
ATOM 1126 C CA . CYS A 1 139 ? -11.812 27.562 16.078 1 90.12 139 CYS A CA 1
ATOM 1127 C C . CYS A 1 139 ? -12.703 27.922 17.266 1 90.12 139 CYS A C 1
ATOM 1129 O O . CYS A 1 139 ? -13.602 28.75 17.141 1 90.12 139 CYS A O 1
ATOM 1131 N N . LYS A 1 140 ? -12.391 27.375 18.391 1 93.94 140 LYS A N 1
ATOM 1132 C CA . LYS A 1 140 ? -13.141 27.688 19.609 1 93.94 140 LYS A CA 1
ATOM 1133 C C . LYS A 1 140 ? -12.953 29.141 20.016 1 93.94 140 LYS A C 1
ATOM 1135 O O . LYS A 1 140 ? -13.906 29.797 20.438 1 93.94 140 LYS A O 1
ATOM 1140 N N . SER A 1 141 ? -11.703 29.562 19.875 1 91.44 141 SER A N 1
ATOM 1141 C CA . SER A 1 141 ? -11.414 30.953 20.188 1 91.44 141 SER A CA 1
ATOM 1142 C C . SER A 1 141 ? -12.188 31.891 19.266 1 91.44 141 SER A C 1
ATOM 1144 O O . SER A 1 141 ? -12.703 32.938 19.703 1 91.44 141 SER A O 1
ATOM 1146 N N . ARG A 1 142 ? -12.297 31.531 18.047 1 87.31 142 ARG A N 1
ATOM 1147 C CA . ARG A 1 142 ? -13.047 32.312 17.078 1 87.31 142 ARG A CA 1
ATOM 1148 C C . ARG A 1 142 ? -14.531 32.344 17.422 1 87.31 142 ARG A C 1
ATOM 1150 O O . ARG A 1 142 ? -15.188 33.375 17.297 1 87.31 142 ARG A O 1
ATOM 1157 N N . GLU A 1 143 ? -15.016 31.234 17.797 1 92 143 GLU A N 1
ATOM 1158 C CA . GLU A 1 143 ? -16.406 31.156 18.219 1 92 143 GLU A CA 1
ATOM 1159 C C . GLU A 1 143 ? -16.672 32.062 19.422 1 92 143 GLU A C 1
ATOM 1161 O O . GLU A 1 143 ? -17.688 32.75 19.469 1 92 143 GLU A O 1
ATOM 1166 N N . ARG A 1 144 ? -15.828 32 20.391 1 93.62 144 ARG A N 1
ATOM 1167 C CA . ARG A 1 144 ? -15.945 32.844 21.578 1 93.62 144 ARG A CA 1
ATOM 1168 C C . ARG A 1 144 ? -15.898 34.344 21.203 1 93.62 144 ARG A C 1
ATOM 1170 O O . ARG A 1 144 ? -16.625 35.156 21.781 1 93.62 144 ARG A O 1
ATOM 1177 N N . LEU A 1 145 ? -14.992 34.625 20.266 1 89.38 145 LEU A N 1
ATOM 1178 C CA . LEU A 1 145 ? -14.875 36 19.781 1 89.38 145 LEU A CA 1
ATOM 1179 C C . LEU A 1 145 ? -16.188 36.469 19.156 1 89.38 145 LEU A C 1
ATOM 1181 O O . LEU A 1 145 ? -16.656 37.562 19.453 1 89.38 145 LEU A O 1
ATOM 1185 N N . ASN A 1 146 ? -16.797 35.656 18.328 1 89.81 146 ASN A N 1
ATOM 1186 C CA . ASN A 1 146 ? -18.062 35.969 17.688 1 89.81 146 ASN A CA 1
ATOM 1187 C C . ASN A 1 146 ? -19.172 36.188 18.734 1 89.81 146 ASN A C 1
ATOM 1189 O O . ASN A 1 146 ? -19.969 37.125 18.609 1 89.81 146 ASN A O 1
ATOM 1193 N N . ASN A 1 147 ? -19.188 35.344 19.703 1 94.5 147 ASN A N 1
ATOM 1194 C CA . ASN A 1 147 ? -20.172 35.469 20.781 1 94.5 147 ASN A CA 1
ATOM 1195 C C . ASN A 1 147 ? -20 36.75 21.547 1 94.5 147 ASN A C 1
ATOM 1197 O O . ASN A 1 147 ? -20.984 37.406 21.938 1 94.5 147 ASN A O 1
ATOM 1201 N N . ALA A 1 148 ? -18.734 37.125 21.766 1 91.06 148 ALA A N 1
ATOM 1202 C CA . ALA A 1 148 ? -18.453 38.375 22.469 1 91.06 148 ALA A CA 1
ATOM 1203 C C . ALA A 1 148 ? -18.938 39.594 21.688 1 91.06 148 ALA A C 1
ATOM 1205 O O . ALA A 1 148 ? -19.453 40.531 22.25 1 91.06 148 ALA A O 1
ATOM 1206 N N . PHE A 1 149 ? -18.812 39.531 20.359 1 89.38 149 PHE A N 1
ATOM 1207 C CA . PHE A 1 149 ? -19.344 40.594 19.5 1 89.38 149 PHE A CA 1
ATOM 1208 C C . PHE A 1 149 ? -20.844 40.719 19.656 1 89.38 149 PHE A C 1
ATOM 1210 O O . PHE A 1 149 ? -21.375 41.812 19.812 1 89.38 149 PHE A O 1
ATOM 1217 N N . THR A 1 150 ? -21.438 39.562 19.625 1 92.06 150 THR A N 1
ATOM 1218 C CA . THR A 1 150 ? -22.891 39.531 19.766 1 92.06 150 THR A CA 1
ATOM 1219 C C . THR A 1 150 ? -23.312 40.094 21.109 1 92.06 150 THR A C 1
ATOM 1221 O O . THR A 1 150 ? -24.281 40.844 21.203 1 92.06 150 THR A O 1
ATOM 1224 N N . ASP A 1 151 ? -22.625 39.781 22.188 1 94.94 151 ASP A N 1
ATOM 1225 C CA . ASP A 1 151 ? -22.922 40.281 23.531 1 94.94 151 ASP A CA 1
ATOM 1226 C C . ASP A 1 151 ? -22.812 41.781 23.609 1 94.94 151 ASP A C 1
ATOM 1228 O O . ASP A 1 151 ? -23.625 42.438 24.266 1 94.94 151 ASP A O 1
ATOM 1232 N N . VAL A 1 152 ? -21.828 42.344 22.984 1 90.12 152 VAL A N 1
ATOM 1233 C CA . VAL A 1 152 ? -21.641 43.781 22.969 1 90.12 152 VAL A CA 1
ATOM 1234 C C . VAL A 1 152 ? -22.797 44.438 22.219 1 90.12 152 VAL A C 1
ATOM 1236 O O . VAL A 1 152 ? -23.328 45.469 22.672 1 90.12 152 VAL A O 1
ATOM 1239 N N . ASP A 1 153 ? -23.156 43.844 21.109 1 91.06 153 ASP A N 1
ATOM 1240 C CA . ASP A 1 153 ? -24.281 44.375 20.344 1 91.06 153 ASP A CA 1
ATOM 1241 C C . ASP A 1 153 ? -25.562 44.375 21.156 1 91.06 153 ASP A C 1
ATOM 1243 O O . ASP A 1 153 ? -26.312 45.375 21.141 1 91.06 153 ASP A O 1
ATOM 1247 N N . ILE A 1 154 ? -25.812 43.344 21.828 1 94.25 154 ILE A N 1
ATOM 1248 C CA . ILE A 1 154 ? -27 43.219 22.672 1 94.25 154 ILE A CA 1
ATOM 1249 C C . ILE A 1 154 ? -26.984 44.281 23.766 1 94.25 154 ILE A C 1
ATOM 1251 O O . ILE A 1 154 ? -27.984 44.938 24.016 1 94.25 154 ILE A O 1
ATOM 1255 N N . ALA A 1 155 ? -25.797 44.469 24.453 1 94.31 155 ALA A N 1
ATOM 1256 C CA . ALA A 1 155 ? -25.672 45.469 25.531 1 94.31 155 ALA A CA 1
ATOM 1257 C C . ALA A 1 155 ? -25.828 46.875 25.016 1 94.31 155 ALA A C 1
ATOM 1259 O O . ALA A 1 155 ? -26.422 47.719 25.688 1 94.31 155 ALA A O 1
ATOM 1260 N N . LYS A 1 156 ? -25.312 47.156 23.844 1 91.94 156 LYS A N 1
ATOM 1261 C CA . LYS A 1 156 ? -25.422 48.469 23.234 1 91.94 156 LYS A CA 1
ATOM 1262 C C . LYS A 1 156 ? -26.891 48.812 22.922 1 91.94 156 LYS A C 1
ATOM 1264 O O . LYS A 1 156 ? -27.344 49.906 23.219 1 91.94 156 LYS A O 1
ATOM 1269 N N . LYS A 1 157 ? -27.547 47.875 22.375 1 92.31 157 LYS A N 1
ATOM 1270 C CA . LYS A 1 157 ? -28.953 48.094 22.016 1 92.31 157 LYS A CA 1
ATOM 1271 C C . LYS A 1 157 ? -29.812 48.281 23.266 1 92.31 157 LYS A C 1
ATOM 1273 O O . LYS A 1 157 ? -30.734 49.094 23.266 1 92.31 157 LYS A O 1
ATOM 1278 N N . ALA A 1 158 ? -29.547 47.594 24.375 1 92.5 158 ALA A N 1
ATOM 1279 C CA . ALA A 1 158 ? -30.281 47.719 25.641 1 92.5 158 ALA A CA 1
ATOM 1280 C C . ALA A 1 158 ? -30.094 49.125 26.219 1 92.5 158 ALA A C 1
ATOM 1282 O O . ALA A 1 158 ? -31.031 49.719 26.734 1 92.5 158 ALA A O 1
ATOM 1283 N N . LEU A 1 159 ? -28.906 49.594 26.141 1 91.12 159 LEU A N 1
ATOM 1284 C CA . LEU A 1 159 ? -28.609 50.938 26.656 1 91.12 159 LEU A CA 1
ATOM 1285 C C . LEU A 1 159 ? -29.281 52 25.828 1 91.12 159 LEU A C 1
ATOM 1287 O O . LEU A 1 159 ? -29.781 53 26.375 1 91.12 159 LEU A O 1
ATOM 1291 N N . GLU A 1 160 ? -29.312 51.812 24.484 1 89.94 160 GLU A N 1
ATOM 1292 C CA . GLU A 1 160 ? -29.938 52.75 23.578 1 89.94 160 GLU A CA 1
ATOM 1293 C C . GLU A 1 160 ? -31.453 52.812 23.781 1 89.94 160 GLU A C 1
ATOM 1295 O O . GLU A 1 160 ? -32.062 53.875 23.625 1 89.94 160 GLU A O 1
ATOM 1300 N N . LYS A 1 161 ? -32 51.688 24.141 1 89.31 161 LYS A N 1
ATOM 1301 C CA . LYS A 1 161 ? -33.469 51.594 24.297 1 89.31 161 LYS A CA 1
ATOM 1302 C C . LYS A 1 161 ? -33.906 52.156 25.656 1 89.31 161 LYS A C 1
ATOM 1304 O O . LYS A 1 161 ? -35.062 52.469 25.844 1 89.31 161 LYS A O 1
ATOM 1309 N N . ALA A 1 162 ? -32.969 52.219 26.578 1 85.12 162 ALA A N 1
ATOM 1310 C CA . ALA A 1 162 ? -33.344 52.656 27.922 1 85.12 162 ALA A CA 1
ATOM 1311 C C . ALA A 1 162 ? -33.688 54.125 27.938 1 85.12 162 ALA A C 1
ATOM 1313 O O . ALA A 1 162 ? -33.031 54.938 27.297 1 85.12 162 ALA A O 1
ATOM 1314 N N . ASP A 1 163 ? -34.906 54.438 28.422 1 77.25 163 ASP A N 1
ATOM 1315 C CA . ASP A 1 163 ? -35.375 55.812 28.594 1 77.25 163 ASP A CA 1
ATOM 1316 C C . ASP A 1 163 ? -34.438 56.594 29.562 1 77.25 163 ASP A C 1
ATOM 1318 O O . ASP A 1 163 ? -33.906 56 30.5 1 77.25 163 ASP A O 1
ATOM 1322 N N . SER A 1 164 ? -34.031 57.812 29.188 1 71.25 164 SER A N 1
ATOM 1323 C CA . SER A 1 164 ? -33.125 58.688 29.922 1 71.25 164 SER A CA 1
ATOM 1324 C C . SER A 1 164 ? -33.5 58.75 31.406 1 71.25 164 SER A C 1
ATOM 1326 O O . SER A 1 164 ? -32.656 59.031 32.25 1 71.25 164 SER A O 1
ATOM 1328 N N . ALA A 1 165 ? -34.75 58.562 31.734 1 73.19 165 ALA A N 1
ATOM 1329 C CA . ALA A 1 165 ? -35.219 58.688 33.094 1 73.19 165 ALA A CA 1
ATOM 1330 C C . ALA A 1 165 ? -35.156 57.344 33.844 1 73.19 165 ALA A C 1
ATOM 1332 O O . ALA A 1 165 ? -35.406 57.25 35.031 1 73.19 165 ALA A O 1
ATOM 1333 N N . SER A 1 166 ? -34.719 56.312 33.125 1 71.31 166 SER A N 1
ATOM 1334 C CA . SER A 1 166 ? -34.75 55 33.688 1 71.31 166 SER A CA 1
ATOM 1335 C C . SER A 1 166 ? -33.625 54.812 34.719 1 71.31 166 SER A C 1
ATOM 1337 O O . SER A 1 166 ? -32.5 55.188 34.469 1 71.31 166 SER A O 1
ATOM 1339 N N . SER A 1 167 ? -33.812 54.5 35.969 1 80.62 167 SER A N 1
ATOM 1340 C CA . SER A 1 167 ? -32.938 54.25 37.125 1 80.62 167 SER A CA 1
ATOM 1341 C C . SER A 1 167 ? -31.938 53.156 36.812 1 80.62 167 SER A C 1
ATOM 1343 O O . SER A 1 167 ? -30.922 53 37.5 1 80.62 167 SER A O 1
ATOM 1345 N N . ASN A 1 168 ? -32.062 52.469 35.594 1 85.88 168 ASN A N 1
ATOM 1346 C CA . ASN A 1 168 ? -31.266 51.281 35.344 1 85.88 168 ASN A CA 1
ATOM 1347 C C . ASN A 1 168 ? -30.094 51.594 34.406 1 85.88 168 ASN A C 1
ATOM 1349 O O . ASN A 1 168 ? -29.344 50.688 34.031 1 85.88 168 ASN A O 1
ATOM 1353 N N . ILE A 1 169 ? -29.812 52.812 34.094 1 88.5 169 ILE A N 1
ATOM 1354 C CA . ILE A 1 169 ? -28.812 53.219 33.094 1 88.5 169 ILE A CA 1
ATOM 1355 C C . ILE A 1 169 ? -27.406 52.875 33.594 1 88.5 169 ILE A C 1
ATOM 1357 O O . ILE A 1 169 ? -26.594 52.312 32.844 1 88.5 169 ILE A O 1
ATOM 1361 N N . PRO A 1 170 ? -27.172 53.125 34.906 1 89.5 170 PRO A N 1
ATOM 1362 C CA . PRO A 1 170 ? -25.844 52.75 35.406 1 89.5 170 PRO A CA 1
ATOM 1363 C C . PRO A 1 170 ? -25.562 51.25 35.281 1 89.5 170 PRO A C 1
ATOM 1365 O O . PRO A 1 170 ? -24.453 50.844 34.938 1 89.5 170 PRO A O 1
ATOM 1368 N N . GLN A 1 171 ? -26.578 50.5 35.469 1 92 171 GLN A N 1
ATOM 1369 C CA . GLN A 1 171 ? -26.438 49.031 35.375 1 92 171 GLN A CA 1
ATOM 1370 C C . GLN A 1 171 ? -26.219 48.594 33.938 1 92 171 GLN A C 1
ATOM 1372 O O . GLN A 1 171 ? -25.422 47.688 33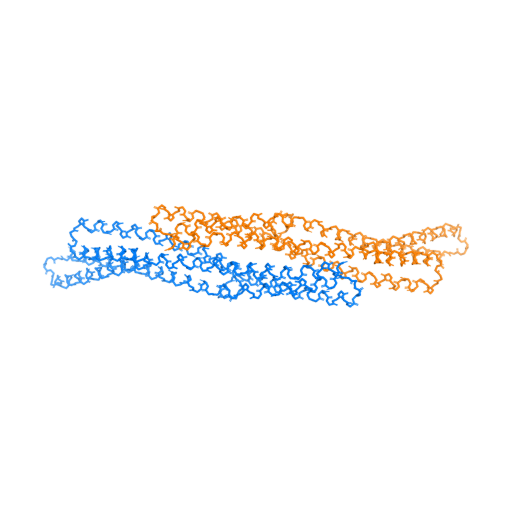.656 1 92 171 GLN A O 1
ATOM 1377 N N . LEU A 1 172 ? -26.859 49.188 33 1 92.69 172 LEU A N 1
ATOM 1378 C CA . LEU A 1 172 ? -26.719 48.875 31.594 1 92.69 172 LEU A CA 1
ATOM 1379 C C . LEU A 1 172 ? -25.344 49.281 31.078 1 92.69 172 LEU A C 1
ATOM 1381 O O . LEU A 1 172 ? -24.75 48.594 30.266 1 92.69 172 LEU A O 1
ATOM 1385 N N . GLN A 1 173 ? -24.891 50.438 31.656 1 92.12 173 GLN A N 1
ATOM 1386 C CA . GLN A 1 173 ? -23.547 50.875 31.281 1 92.12 173 GLN A CA 1
ATOM 1387 C C . GLN A 1 173 ? -22.484 49.906 31.797 1 92.12 173 GLN A C 1
ATOM 1389 O O . GLN A 1 173 ? -21.516 49.625 31.078 1 92.12 173 GLN A O 1
ATOM 1394 N N . ASP A 1 174 ? -22.672 49.406 32.969 1 94.38 174 ASP A N 1
ATOM 1395 C CA . ASP A 1 174 ? -21.766 48.438 33.531 1 94.38 174 ASP A CA 1
ATOM 1396 C C . ASP A 1 174 ? -21.75 47.156 32.688 1 94.38 174 ASP A C 1
ATOM 1398 O O . ASP A 1 174 ? -20.703 46.562 32.469 1 94.38 174 ASP A O 1
ATOM 1402 N N . SER A 1 175 ? -22.875 46.812 32.188 1 94.31 175 SER A N 1
ATOM 1403 C CA . SER A 1 175 ? -23 45.594 31.375 1 94.31 175 SER A CA 1
ATOM 1404 C C . SER A 1 175 ? -22.281 45.781 30.031 1 94.31 175 SER A C 1
ATOM 1406 O O . SER A 1 175 ? -21.625 44.844 29.547 1 94.31 175 SER A O 1
ATOM 1408 N N . LEU A 1 176 ? -22.391 46.875 29.469 1 92.75 176 LEU A N 1
ATOM 1409 C CA . LEU A 1 176 ? -21.703 47.156 28.219 1 92.75 176 LEU A CA 1
ATOM 1410 C C . LEU A 1 176 ? -20.203 47.156 28.406 1 92.75 176 LEU A C 1
ATOM 1412 O O . LEU A 1 176 ? -19.453 46.59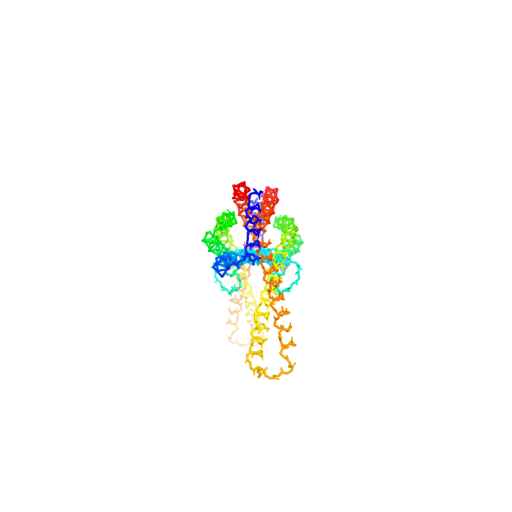4 27.609 1 92.75 176 LEU A O 1
ATOM 1416 N N . ASP A 1 177 ? -19.766 47.812 29.5 1 95.25 177 ASP A N 1
ATOM 1417 C CA . ASP A 1 177 ? -18.344 47.844 29.797 1 95.25 177 ASP A CA 1
ATOM 1418 C C . ASP A 1 177 ? -17.781 46.438 29.984 1 95.25 177 ASP A C 1
ATOM 1420 O O . ASP A 1 177 ? -16.688 46.125 29.516 1 95.25 177 ASP A O 1
ATOM 1424 N N . ALA A 1 178 ? -18.5 45.594 30.625 1 95.69 178 ALA A N 1
ATOM 1425 C CA . ALA A 1 178 ? -18.078 44.219 30.859 1 95.69 178 ALA A CA 1
ATOM 1426 C C . ALA A 1 178 ? -18.016 43.438 29.547 1 95.69 178 ALA A C 1
ATOM 1428 O O . ALA A 1 178 ? -17.094 42.656 29.344 1 95.69 178 ALA A O 1
ATOM 1429 N N . ALA A 1 179 ? -18.969 43.625 28.719 1 94.12 179 ALA A N 1
ATOM 1430 C CA . ALA A 1 179 ? -19 42.938 27.422 1 94.12 179 ALA A CA 1
ATOM 1431 C C . ALA A 1 179 ? -17.828 43.406 26.547 1 94.12 179 ALA A C 1
ATOM 1433 O O . ALA A 1 179 ? -17.234 42.594 25.844 1 94.12 179 ALA A O 1
ATOM 1434 N N . GLN A 1 180 ? -17.547 44.656 26.609 1 90.75 180 GLN A N 1
ATOM 1435 C CA . GLN A 1 180 ? -16.438 45.219 25.828 1 90.75 180 GLN A CA 1
ATOM 1436 C C . GLN A 1 180 ? -15.109 44.656 26.312 1 90.75 180 GLN A C 1
ATOM 1438 O O . GLN A 1 180 ? -14.211 44.375 25.516 1 90.75 180 GLN A O 1
ATOM 1443 N N . LEU A 1 181 ? -15 44.562 27.641 1 92.75 181 LEU A N 1
ATOM 1444 C CA . LEU A 1 181 ? -13.789 44 28.219 1 92.75 181 LEU A CA 1
ATOM 1445 C C . LEU A 1 181 ? -13.625 42.531 27.797 1 92.75 181 LEU A C 1
ATOM 1447 O O . LEU A 1 181 ? -12.523 42.094 27.469 1 92.75 181 LEU A O 1
ATOM 1451 N N . LYS A 1 182 ? -14.656 41.844 27.781 1 93.69 182 LYS A N 1
ATOM 1452 C CA . LYS A 1 182 ? -14.641 40.438 27.344 1 93.69 182 LYS A CA 1
ATOM 1453 C C . LYS A 1 182 ? -14.242 40.344 25.875 1 93.69 182 LYS A C 1
ATOM 1455 O O . LYS A 1 182 ? -13.469 39.469 25.5 1 93.69 182 LYS A O 1
ATOM 1460 N N . LEU A 1 183 ? -14.766 41.188 25.062 1 89.88 183 LEU A N 1
ATOM 1461 C CA . LEU A 1 183 ? -14.445 41.219 23.625 1 89.88 183 LEU A CA 1
ATOM 1462 C C . LEU A 1 183 ? -12.953 41.438 23.422 1 89.88 183 LEU A C 1
ATOM 1464 O O . LEU A 1 183 ? -12.328 40.75 22.594 1 89.88 183 LEU A O 1
ATOM 1468 N N . GLU A 1 184 ? -12.414 42.406 24.172 1 87.62 184 GLU A N 1
ATOM 1469 C CA . GLU A 1 184 ? -10.992 42.688 24.047 1 87.62 184 GLU A CA 1
ATOM 1470 C C . GLU A 1 184 ? -10.148 41.469 24.438 1 87.62 184 GLU A C 1
ATOM 1472 O O . GLU A 1 184 ? -9.148 41.156 23.781 1 87.62 184 GLU A O 1
ATOM 1477 N N . ASN A 1 185 ? -10.57 40.812 25.484 1 91.31 185 ASN A N 1
ATOM 1478 C CA . ASN A 1 185 ? -9.875 39.594 25.922 1 91.31 185 ASN A CA 1
ATOM 1479 C C . ASN A 1 185 ? -9.938 38.5 24.875 1 91.31 185 ASN A C 1
ATOM 1481 O O . ASN A 1 185 ? -8.938 37.844 24.609 1 91.31 185 ASN A O 1
ATOM 1485 N N . GLN A 1 186 ? -11.086 38.312 24.312 1 88.81 186 GLN A N 1
ATOM 1486 C CA . GLN A 1 186 ? -11.25 37.281 23.297 1 88.81 186 GLN A CA 1
ATOM 1487 C C . GLN A 1 186 ? -10.469 37.594 22.031 1 88.81 186 GLN A C 1
ATOM 1489 O O . GLN A 1 186 ? -9.953 36.688 21.359 1 88.81 186 GLN A O 1
ATOM 1494 N N . LYS A 1 187 ? -10.445 38.938 21.641 1 83.19 187 LYS A N 1
ATOM 1495 C CA . LYS A 1 187 ? -9.617 39.375 20.516 1 83.19 187 LYS A CA 1
ATOM 1496 C C . LYS A 1 187 ? -8.156 38.969 20.734 1 83.19 187 LYS A C 1
ATOM 1498 O O . LYS A 1 187 ? -7.516 38.406 19.828 1 83.19 187 LYS A O 1
ATOM 1503 N N . ASP A 1 188 ? -7.727 39.281 21.969 1 85.75 188 ASP A N 1
ATOM 1504 C CA . ASP A 1 188 ? -6.344 38.969 22.328 1 85.75 188 ASP A CA 1
ATOM 1505 C C . ASP A 1 188 ? -6.078 37.469 22.25 1 85.75 188 ASP A C 1
ATOM 1507 O O . ASP A 1 188 ? -5.031 37.031 21.766 1 85.75 188 ASP A O 1
ATOM 1511 N N . ASN A 1 189 ? -6.941 36.719 22.734 1 89 189 ASN A N 1
ATOM 1512 C CA . ASN A 1 189 ? -6.805 35.281 22.719 1 89 189 ASN A CA 1
ATOM 1513 C C . ASN A 1 189 ? -6.758 34.719 21.297 1 89 189 ASN A C 1
ATOM 1515 O O . ASN A 1 189 ? -5.918 33.875 20.984 1 89 189 ASN A O 1
ATOM 1519 N N . THR A 1 190 ? -7.617 35.219 20.469 1 86.56 190 THR A N 1
ATOM 1520 C CA . THR A 1 190 ? -7.695 34.75 19.094 1 86.56 190 THR A CA 1
ATOM 1521 C C . THR A 1 190 ? -6.422 35.094 18.328 1 86.56 190 THR A C 1
ATOM 1523 O O . THR A 1 190 ? -5.867 34.25 17.625 1 86.56 190 THR A O 1
ATOM 1526 N N . ILE A 1 191 ? -5.977 36.312 18.531 1 85.62 191 ILE A N 1
ATOM 1527 C CA . ILE A 1 191 ? -4.75 36.75 17.891 1 85.62 191 ILE A CA 1
ATOM 1528 C C . ILE A 1 191 ? -3.582 35.875 18.328 1 85.62 191 ILE A C 1
ATOM 1530 O O . ILE A 1 191 ? -2.781 35.438 17.5 1 85.62 191 ILE A O 1
ATOM 1534 N N . THR A 1 192 ? -3.514 35.625 19.609 1 88.06 192 THR A N 1
ATOM 1535 C CA . THR A 1 192 ? -2.469 34.781 20.172 1 88.06 192 THR A CA 1
ATOM 1536 C C . THR A 1 192 ? -2.51 33.375 19.547 1 88.06 192 THR A C 1
ATOM 1538 O O . THR A 1 192 ? -1.475 32.844 19.156 1 88.06 192 THR A O 1
ATOM 1541 N N . ASP A 1 193 ? -3.672 32.844 19.438 1 89.31 193 ASP A N 1
ATOM 1542 C CA . ASP A 1 193 ? -3.826 31.5 18.875 1 89.31 193 ASP A CA 1
ATOM 1543 C C . ASP A 1 193 ? -3.424 31.469 17.406 1 89.31 193 ASP A C 1
ATOM 1545 O O . ASP A 1 193 ? -2.791 30.516 16.953 1 89.31 193 ASP A O 1
ATOM 1549 N N . VAL A 1 194 ? -3.818 32.469 16.625 1 86.56 194 VAL A N 1
ATOM 1550 C CA . VAL A 1 194 ? -3.48 32.562 15.203 1 86.56 194 VAL A CA 1
ATOM 1551 C C . VAL A 1 194 ? -1.963 32.594 15.039 1 86.56 194 VAL A C 1
ATOM 1553 O O . VAL A 1 194 ? -1.415 31.812 14.242 1 86.56 194 VAL A O 1
ATOM 1556 N N . TYR A 1 195 ? -1.349 33.406 15.859 1 87.62 195 TYR A N 1
ATOM 1557 C CA . TYR A 1 195 ? 0.1 33.531 15.75 1 87.62 195 TYR A CA 1
ATOM 1558 C C . TYR A 1 195 ? 0.796 32.281 16.25 1 87.62 195 TYR A C 1
ATOM 1560 O O . TYR A 1 195 ? 1.832 31.875 15.711 1 87.62 195 TYR A O 1
ATOM 1568 N N . SER A 1 196 ? 0.271 31.672 17.281 1 90.19 196 SER A N 1
ATOM 1569 C CA . SER A 1 196 ? 0.847 30.453 17.812 1 90.19 196 SER A CA 1
ATOM 1570 C C . SER A 1 196 ? 0.865 29.344 16.75 1 90.19 196 SER A C 1
ATOM 1572 O O . SER A 1 196 ? 1.865 28.641 16.594 1 90.19 196 SER A O 1
ATOM 1574 N N . LEU A 1 197 ? -0.177 29.25 16.094 1 89.56 197 LEU A N 1
ATOM 1575 C CA . LEU A 1 197 ? -0.26 28.25 15.039 1 89.56 197 LEU A CA 1
ATOM 1576 C C . LEU A 1 197 ? 0.653 28.609 13.875 1 89.56 197 LEU A C 1
ATOM 1578 O O . LEU A 1 197 ? 1.32 27.734 13.305 1 89.56 197 LEU A O 1
ATOM 1582 N N . ALA A 1 198 ? 0.68 29.859 13.461 1 88.19 198 ALA A N 1
ATOM 1583 C CA . ALA A 1 198 ? 1.534 30.328 12.367 1 88.19 198 ALA A CA 1
ATOM 1584 C C . ALA A 1 198 ? 3.004 30.047 12.664 1 88.19 198 ALA A C 1
ATOM 1586 O O . ALA A 1 198 ? 3.771 29.703 11.758 1 88.19 198 ALA A O 1
ATOM 1587 N N . ALA A 1 199 ? 3.357 30.094 13.93 1 89.5 199 ALA A N 1
ATOM 1588 C CA . ALA A 1 199 ? 4.742 29.906 14.359 1 89.5 199 ALA A CA 1
ATOM 1589 C C . ALA A 1 199 ? 5.141 28.438 14.289 1 89.5 199 ALA A C 1
ATOM 1591 O O . ALA A 1 199 ? 6.328 28.109 14.375 1 89.5 199 ALA A O 1
ATOM 1592 N N . LYS A 1 200 ? 4.215 27.516 14.055 1 91.69 200 LYS A N 1
ATOM 1593 C CA . LYS A 1 200 ? 4.492 26.094 14.07 1 91.69 200 LYS A CA 1
ATOM 1594 C C . LYS A 1 200 ? 4.828 25.578 12.672 1 91.69 200 LYS A C 1
ATOM 1596 O O . LYS A 1 200 ? 5.043 24.375 12.477 1 91.69 200 LYS A O 1
ATOM 1601 N N . GLU A 1 201 ? 4.891 26.422 11.734 1 91.31 201 GLU A N 1
ATOM 1602 C CA . GLU A 1 201 ? 5.129 26.031 10.352 1 91.31 201 GLU A CA 1
ATOM 1603 C C . GLU A 1 201 ? 6.391 25.188 10.227 1 91.31 201 GLU A C 1
ATOM 1605 O O . GLU A 1 201 ? 6.383 24.125 9.594 1 91.31 201 GLU A O 1
ATOM 1610 N N . GLN A 1 202 ? 7.438 25.672 10.844 1 92.69 202 GLN A N 1
ATOM 1611 C CA . GLN A 1 202 ? 8.711 24.969 10.766 1 92.69 202 GLN A CA 1
ATOM 1612 C C . GLN A 1 202 ? 8.609 23.594 11.414 1 92.69 202 GLN A C 1
ATOM 1614 O O . GLN A 1 202 ? 9.164 22.609 10.906 1 92.69 202 GLN A O 1
ATOM 1619 N N . GLU A 1 203 ? 7.977 23.531 12.547 1 93.06 203 GLU A N 1
ATOM 1620 C CA . GLU A 1 203 ? 7.777 22.25 13.219 1 93.06 203 GLU A CA 1
ATOM 1621 C C . GLU A 1 203 ? 6.984 21.281 12.352 1 93.06 203 GLU A C 1
ATOM 1623 O O . GLU A 1 203 ? 7.301 20.094 12.289 1 93.06 203 GLU A O 1
ATOM 1628 N N . ILE A 1 204 ? 5.992 21.797 11.711 1 92.81 204 ILE A N 1
ATOM 1629 C CA . ILE A 1 204 ? 5.184 21 10.805 1 92.81 204 ILE A CA 1
ATOM 1630 C C . ILE A 1 204 ? 6.055 20.469 9.656 1 92.81 204 ILE A C 1
ATOM 1632 O O . ILE A 1 204 ? 6.008 19.281 9.328 1 92.81 204 ILE A O 1
ATOM 1636 N N . ALA A 1 205 ? 6.844 21.344 9.125 1 94.06 205 ALA A N 1
ATOM 1637 C CA . ALA A 1 205 ? 7.754 20.953 8.055 1 94.06 205 ALA A CA 1
ATOM 1638 C C . ALA A 1 205 ? 8.703 19.844 8.516 1 94.06 205 ALA A C 1
ATOM 1640 O O . ALA A 1 205 ? 8.969 18.906 7.766 1 94.06 205 ALA A O 1
ATOM 1641 N N . LYS A 1 206 ? 9.172 19.922 9.719 1 93.25 206 LYS A N 1
ATOM 1642 C CA . LYS A 1 206 ? 10.062 18.906 10.281 1 93.25 206 LYS A CA 1
ATOM 1643 C C . LYS A 1 206 ? 9.359 17.562 10.398 1 93.25 206 LYS A C 1
ATOM 1645 O O . LYS A 1 206 ? 9.977 16.516 10.188 1 93.25 206 LYS A O 1
ATOM 1650 N N . VAL A 1 207 ? 8.141 17.594 10.773 1 90.38 207 VAL A N 1
ATOM 1651 C CA . VAL A 1 207 ? 7.383 16.359 10.891 1 90.38 207 VAL A CA 1
ATOM 1652 C C . VAL A 1 207 ? 7.234 15.703 9.516 1 90.38 207 VAL A C 1
ATOM 1654 O O . VAL A 1 207 ? 7.367 14.484 9.383 1 90.38 207 VAL A O 1
ATOM 1657 N N . PHE A 1 208 ? 6.98 16.516 8.5 1 90.31 208 PHE A N 1
ATOM 1658 C CA . PHE A 1 208 ? 6.891 16 7.137 1 90.31 208 PHE A CA 1
ATOM 1659 C C . PHE A 1 208 ? 8.211 15.367 6.711 1 90.31 208 PHE A C 1
ATOM 1661 O O . PHE A 1 208 ? 8.219 14.281 6.121 1 90.31 208 PHE A O 1
ATOM 1668 N N . ALA A 1 209 ? 9.258 16.062 7.059 1 91.56 209 ALA A N 1
ATOM 1669 C CA . ALA A 1 209 ? 10.578 15.539 6.734 1 91.56 209 ALA A CA 1
ATOM 1670 C C . ALA A 1 209 ? 10.852 14.234 7.48 1 91.56 209 ALA A C 1
ATOM 1672 O O . ALA A 1 209 ? 11.43 13.305 6.922 1 91.56 209 ALA A O 1
ATOM 1673 N N . ALA A 1 210 ? 10.461 14.195 8.703 1 89.44 210 ALA A N 1
ATOM 1674 C CA . ALA A 1 210 ? 10.664 13 9.516 1 89.44 210 ALA A CA 1
ATOM 1675 C C . ALA A 1 210 ? 9.945 11.797 8.922 1 89.44 210 ALA A C 1
ATOM 1677 O O . ALA A 1 210 ? 10.469 10.68 8.938 1 89.44 210 ALA A O 1
ATOM 1678 N N . LEU A 1 211 ? 8.82 12 8.43 1 84.44 211 LEU A N 1
ATOM 1679 C CA . LEU A 1 211 ? 8.07 10.922 7.789 1 84.44 211 LEU A CA 1
ATOM 1680 C C . LEU A 1 211 ? 8.805 10.422 6.547 1 84.44 211 LEU A C 1
ATOM 1682 O O . LEU A 1 211 ? 8.867 9.211 6.309 1 84.44 211 LEU A O 1
ATOM 1686 N N . LEU A 1 212 ? 9.266 11.305 5.828 1 88.62 212 LEU A N 1
ATOM 1687 C CA . LEU A 1 212 ? 10.023 10.922 4.637 1 88.62 212 LEU A CA 1
ATOM 1688 C C . LEU A 1 212 ? 11.266 10.133 5.012 1 88.62 212 LEU A C 1
ATOM 1690 O O . LEU A 1 212 ? 11.656 9.203 4.301 1 88.62 212 LEU A O 1
ATOM 1694 N N . GLU A 1 213 ? 11.867 10.578 6.117 1 90.62 213 GLU A N 1
ATOM 1695 C CA . GLU A 1 213 ? 13.039 9.852 6.609 1 90.62 213 GLU A CA 1
ATOM 1696 C C . GLU A 1 213 ? 12.672 8.43 7.012 1 90.62 213 GLU A C 1
ATOM 1698 O O . GLU A 1 213 ? 13.43 7.488 6.758 1 90.62 213 GLU A O 1
ATOM 1703 N N . GLU A 1 214 ? 11.602 8.336 7.641 1 85.25 214 GLU A N 1
ATOM 1704 C CA . GLU A 1 214 ? 11.117 7.008 8.016 1 85.25 214 GLU A CA 1
ATOM 1705 C C . GLU A 1 214 ? 10.828 6.164 6.777 1 85.25 214 GLU A C 1
ATOM 1707 O O . GLU A 1 214 ? 11.102 4.965 6.758 1 85.25 214 GLU A O 1
ATOM 1712 N N . GLN A 1 215 ? 10.258 6.738 5.77 1 84.69 215 GLN A N 1
ATOM 1713 C CA . GLN A 1 215 ? 10 6.043 4.508 1 84.69 215 GLN A CA 1
ATOM 1714 C C . GLN A 1 215 ? 11.305 5.605 3.852 1 84.69 215 GLN A C 1
ATOM 1716 O O . GLN A 1 215 ? 11.391 4.504 3.305 1 84.69 215 GLN A O 1
ATOM 1721 N N . LEU A 1 216 ? 12.227 6.492 3.914 1 90.44 216 LEU A N 1
ATOM 1722 C CA . LEU A 1 216 ? 13.539 6.148 3.385 1 90.44 216 LEU A CA 1
ATOM 1723 C C . LEU A 1 216 ? 14.102 4.91 4.078 1 90.44 216 LEU A C 1
ATOM 1725 O O . LEU A 1 216 ? 14.602 3.998 3.42 1 90.44 216 LEU A O 1
ATOM 1729 N N . GLU A 1 217 ? 13.977 4.898 5.371 1 90 217 GLU A N 1
ATOM 1730 C CA . GLU A 1 217 ? 14.477 3.754 6.125 1 90 217 GLU A CA 1
ATOM 1731 C C . GLU A 1 217 ? 13.711 2.48 5.77 1 90 217 GLU A C 1
ATOM 1733 O O . GLU A 1 217 ? 14.305 1.408 5.645 1 90 217 GLU A O 1
ATOM 1738 N N . TYR A 1 218 ? 12.477 2.561 5.559 1 85.75 218 TYR A N 1
ATOM 1739 C CA . TYR A 1 218 ? 11.664 1.432 5.121 1 85.75 218 TYR A CA 1
ATOM 1740 C C . TYR A 1 218 ? 12.18 0.864 3.807 1 85.75 218 TYR A C 1
ATOM 1742 O O . TYR A 1 218 ? 12.398 -0.344 3.686 1 85.75 218 TYR A O 1
ATOM 1750 N N . HIS A 1 219 ? 12.32 1.682 2.861 1 90.44 219 HIS A N 1
ATOM 1751 C CA . HIS A 1 219 ? 12.797 1.239 1.557 1 90.44 219 HIS A CA 1
ATOM 1752 C C . HIS A 1 219 ? 14.211 0.672 1.652 1 90.44 219 HIS A C 1
ATOM 1754 O O . HIS A 1 219 ? 14.547 -0.287 0.955 1 90.44 219 HIS A O 1
ATOM 1760 N N . ARG A 1 220 ? 15.023 1.278 2.516 1 93.69 220 ARG A N 1
ATOM 1761 C CA . ARG A 1 220 ? 16.375 0.764 2.725 1 93.69 220 ARG A CA 1
ATOM 1762 C C . ARG A 1 220 ? 16.344 -0.664 3.26 1 93.69 220 ARG A C 1
ATOM 1764 O O . ARG A 1 220 ? 17.031 -1.543 2.744 1 93.69 220 ARG A O 1
ATOM 1771 N N . VAL A 1 221 ? 15.531 -0.852 4.238 1 91.75 221 VAL A N 1
ATOM 1772 C CA . VAL A 1 221 ? 15.414 -2.17 4.852 1 91.75 221 VAL A CA 1
ATOM 1773 C C . VAL A 1 221 ? 14.852 -3.164 3.84 1 91.75 221 VAL A C 1
ATOM 1775 O O . VAL A 1 221 ? 15.352 -4.281 3.711 1 91.75 221 VAL A O 1
ATOM 1778 N N . ALA A 1 222 ? 13.828 -2.762 3.135 1 90.38 222 ALA A N 1
ATOM 1779 C CA . ALA A 1 222 ? 13.219 -3.625 2.129 1 90.38 222 ALA A CA 1
ATOM 1780 C C . ALA A 1 222 ? 14.227 -4.008 1.048 1 90.38 222 ALA A C 1
ATOM 1782 O O . ALA A 1 222 ? 14.359 -5.184 0.707 1 90.38 222 ALA A O 1
ATOM 1783 N N . MET A 1 223 ? 14.93 -3.029 0.583 1 93.19 223 MET A N 1
ATOM 1784 C CA . MET A 1 223 ? 15.93 -3.256 -0.46 1 93.19 223 MET A CA 1
ATOM 1785 C C . MET A 1 223 ? 17.016 -4.215 0.022 1 93.19 223 MET A C 1
ATOM 1787 O O . MET A 1 223 ? 17.344 -5.176 -0.672 1 93.19 223 MET A O 1
ATOM 1791 N N . ARG A 1 224 ? 17.5 -3.936 1.165 1 95.88 224 ARG A N 1
ATOM 1792 C CA . ARG A 1 224 ? 18.562 -4.77 1.724 1 95.88 224 ARG A CA 1
ATOM 1793 C C . ARG A 1 224 ? 18.094 -6.207 1.907 1 95.88 224 ARG A C 1
ATOM 1795 O O . ARG A 1 224 ? 18.812 -7.152 1.583 1 95.88 224 ARG A O 1
ATOM 1802 N N . THR A 1 225 ? 16.922 -6.336 2.445 1 95.62 225 THR A N 1
ATOM 1803 C CA . THR A 1 225 ? 16.344 -7.656 2.678 1 95.62 225 THR A CA 1
ATOM 1804 C C . THR A 1 225 ? 16.219 -8.43 1.368 1 95.62 225 THR A C 1
ATOM 1806 O O . THR A 1 225 ? 16.609 -9.594 1.286 1 95.62 225 THR A O 1
ATOM 1809 N N . LEU A 1 226 ? 15.734 -7.797 0.32 1 94.5 226 LEU A N 1
ATOM 1810 C CA . LEU A 1 226 ? 15.523 -8.445 -0.972 1 94.5 226 LEU A CA 1
ATOM 1811 C C . LEU A 1 226 ? 16.859 -8.734 -1.654 1 94.5 226 LEU A C 1
ATOM 1813 O O . LEU A 1 226 ? 17.016 -9.781 -2.291 1 94.5 226 LEU A O 1
ATOM 1817 N N . GLU A 1 227 ? 17.812 -7.852 -1.504 1 95.88 227 GLU A N 1
ATOM 1818 C CA . GLU A 1 227 ? 19.141 -8.055 -2.068 1 95.88 227 GLU A CA 1
ATOM 1819 C C . GLU A 1 227 ? 19.812 -9.281 -1.466 1 95.88 227 GLU A C 1
ATOM 1821 O O . GLU A 1 227 ? 20.578 -9.969 -2.141 1 95.88 227 GLU A O 1
ATOM 1826 N N . MET A 1 228 ? 19.5 -9.484 -0.26 1 95.62 228 MET A N 1
ATOM 1827 C CA . MET A 1 228 ? 20.109 -10.602 0.445 1 95.62 228 MET A CA 1
ATOM 1828 C C . MET A 1 228 ? 19.453 -11.922 0.053 1 95.62 228 MET A C 1
ATOM 1830 O O . MET A 1 228 ? 20.125 -12.945 -0.068 1 95.62 228 MET A O 1
ATOM 1834 N N . VAL A 1 229 ? 18.219 -11.922 -0.2 1 96.38 229 VAL A N 1
ATOM 1835 C CA . VAL A 1 229 ? 17.469 -13.172 -0.359 1 96.38 229 VAL A CA 1
ATOM 1836 C C . VAL A 1 229 ? 17.453 -13.578 -1.831 1 96.38 229 VAL A C 1
ATOM 1838 O O . VAL A 1 229 ? 17.406 -14.766 -2.152 1 96.38 229 VAL A O 1
ATOM 1841 N N . LEU A 1 230 ? 17.562 -12.664 -2.752 1 96.5 230 LEU A N 1
ATOM 1842 C CA . LEU A 1 230 ? 17.391 -12.914 -4.18 1 96.5 230 LEU A CA 1
ATOM 1843 C C . LEU A 1 230 ? 18.453 -13.875 -4.699 1 96.5 230 LEU A C 1
ATOM 1845 O O . LEU A 1 230 ? 18.141 -14.82 -5.418 1 96.5 230 LEU A O 1
ATOM 1849 N N . PRO A 1 231 ? 19.734 -13.68 -4.32 1 96.62 231 PRO A N 1
ATOM 1850 C CA . PRO A 1 231 ? 20.734 -14.641 -4.781 1 96.62 231 PRO A CA 1
ATOM 1851 C C . PRO A 1 231 ? 20.453 -16.062 -4.293 1 96.62 231 PRO A C 1
ATOM 1853 O O . PRO A 1 231 ? 20.703 -17.031 -5.02 1 96.62 231 PRO A O 1
ATOM 1856 N N . GLU A 1 232 ? 19.922 -16.188 -3.084 1 96.5 232 GLU A N 1
ATOM 1857 C CA . GLU A 1 232 ? 19.594 -17.5 -2.541 1 96.5 232 GLU A CA 1
ATOM 1858 C C . GLU A 1 232 ? 18.438 -18.141 -3.314 1 96.5 232 GLU A C 1
ATOM 1860 O O . GLU A 1 232 ? 18.469 -19.344 -3.596 1 96.5 232 GLU A O 1
ATOM 1865 N N . ILE A 1 233 ? 17.5 -17.344 -3.676 1 96.75 233 ILE A N 1
ATOM 1866 C CA . ILE A 1 233 ? 16.344 -17.812 -4.438 1 96.75 233 ILE A CA 1
ATOM 1867 C C . ILE A 1 233 ? 16.797 -18.297 -5.816 1 96.75 233 ILE A C 1
ATOM 1869 O O . ILE A 1 233 ? 16.391 -19.359 -6.273 1 96.75 233 ILE A O 1
ATOM 1873 N N . ARG A 1 234 ? 17.688 -17.594 -6.379 1 95.06 234 ARG A N 1
ATOM 1874 C CA . ARG A 1 234 ? 18.188 -17.953 -7.703 1 95.06 234 ARG A CA 1
ATOM 1875 C C . ARG A 1 234 ? 18.953 -19.266 -7.66 1 95.06 234 ARG A C 1
ATOM 1877 O O . ARG A 1 234 ? 18.875 -20.062 -8.594 1 95.06 234 ARG A O 1
ATOM 1884 N N . ARG A 1 235 ? 19.625 -19.469 -6.59 1 95.25 235 ARG A N 1
ATOM 1885 C CA . ARG A 1 235 ? 20.391 -20.703 -6.418 1 95.25 235 ARG A CA 1
ATOM 1886 C C . ARG A 1 235 ? 19.453 -21.906 -6.27 1 95.25 235 ARG A C 1
ATOM 1888 O O . ARG A 1 235 ? 19.766 -23 -6.754 1 95.25 235 ARG A O 1
ATOM 1895 N N . ASP A 1 236 ? 18.344 -21.672 -5.609 1 95 236 ASP A N 1
ATOM 1896 C CA . ASP A 1 236 ? 17.406 -22.75 -5.363 1 95 236 ASP A CA 1
ATOM 1897 C C . ASP A 1 236 ? 16.656 -23.125 -6.641 1 95 236 ASP A C 1
ATOM 1899 O O . ASP A 1 236 ? 16.172 -24.25 -6.77 1 95 236 ASP A O 1
ATOM 1903 N N . ILE A 1 237 ? 16.641 -22.141 -7.531 1 94.62 237 ILE A N 1
ATOM 1904 C CA . ILE A 1 237 ? 15.914 -22.391 -8.773 1 94.62 237 ILE A CA 1
ATOM 1905 C C . ILE A 1 237 ? 16.812 -23.141 -9.75 1 94.62 237 ILE A C 1
ATOM 1907 O O . ILE A 1 237 ? 16.359 -24.062 -10.445 1 94.62 237 ILE A O 1
ATOM 1911 N N . MET B 1 1 ? 18.359 -28.281 -13.734 1 43.84 1 MET B N 1
ATOM 1912 C CA . MET B 1 1 ? 17.172 -27.75 -14.398 1 43.84 1 MET B CA 1
ATOM 1913 C C . MET B 1 1 ? 16.625 -28.75 -15.414 1 43.84 1 MET B C 1
ATOM 1915 O O . MET B 1 1 ? 15.414 -28.984 -15.477 1 43.84 1 MET B O 1
ATOM 1919 N N . GLU B 1 2 ? 17.562 -29.234 -16.031 1 50.69 2 GLU B N 1
ATOM 1920 C CA . GLU B 1 2 ? 17.344 -30.266 -17.047 1 50.69 2 GLU B CA 1
ATOM 1921 C C . GLU B 1 2 ? 16.938 -31.594 -16.406 1 50.69 2 GLU B C 1
ATOM 1923 O O . GLU B 1 2 ? 16.141 -32.344 -16.969 1 50.69 2 GLU B O 1
ATOM 1928 N N . LYS B 1 3 ? 17.312 -31.531 -15.156 1 53.31 3 LYS B N 1
ATOM 1929 C CA . LYS B 1 3 ? 17.109 -32.844 -14.508 1 53.31 3 LYS B CA 1
ATOM 1930 C C . LYS B 1 3 ? 15.648 -33.031 -14.125 1 53.31 3 LYS B C 1
ATOM 1932 O O . LYS B 1 3 ? 15.086 -34.094 -14.312 1 53.31 3 LYS B O 1
ATOM 1937 N N . ALA B 1 4 ? 14.977 -31.969 -13.641 1 55.28 4 ALA B N 1
ATOM 1938 C CA . ALA B 1 4 ? 13.578 -32.094 -13.227 1 55.28 4 ALA B CA 1
ATOM 1939 C C . ALA B 1 4 ? 12.68 -32.344 -14.43 1 55.28 4 ALA B C 1
ATOM 1941 O O . ALA B 1 4 ? 11.742 -33.156 -14.352 1 55.28 4 ALA B O 1
ATOM 1942 N N . LYS B 1 5 ? 13.062 -31.656 -15.391 1 56.47 5 LYS B N 1
ATOM 1943 C CA . LYS B 1 5 ? 12.344 -31.891 -16.641 1 56.47 5 LYS B CA 1
ATOM 1944 C C . LYS B 1 5 ? 12.531 -33.344 -17.109 1 56.47 5 LYS B C 1
ATOM 1946 O O . LYS B 1 5 ? 11.586 -33.969 -17.578 1 56.47 5 LYS B O 1
ATOM 1951 N N . LYS B 1 6 ? 13.734 -33.625 -17.016 1 55.81 6 LYS B N 1
ATOM 1952 C CA . LYS B 1 6 ? 14.094 -34.969 -17.469 1 55.81 6 LYS B CA 1
ATOM 1953 C C . LYS B 1 6 ? 13.391 -36.031 -16.641 1 55.81 6 LYS B C 1
ATOM 1955 O O . LYS B 1 6 ? 12.898 -37.031 -17.172 1 55.81 6 LYS B O 1
ATOM 1960 N N . ASP B 1 7 ? 13.305 -35.594 -15.375 1 55.69 7 ASP B N 1
ATOM 1961 C CA . ASP B 1 7 ? 12.711 -36.594 -14.484 1 55.69 7 ASP B CA 1
ATOM 1962 C C . ASP B 1 7 ? 11.211 -36.719 -14.742 1 55.69 7 ASP B C 1
ATOM 1964 O O . ASP B 1 7 ? 10.68 -37.844 -14.789 1 55.69 7 ASP B O 1
ATOM 1968 N N . VAL B 1 8 ? 10.586 -35.594 -14.984 1 61.81 8 VAL B N 1
ATOM 1969 C CA . VAL B 1 8 ? 9.156 -35.625 -15.242 1 61.81 8 VAL B CA 1
ATOM 1970 C C . VAL B 1 8 ? 8.891 -36.25 -16.609 1 61.81 8 VAL B C 1
ATOM 1972 O O . VAL B 1 8 ? 7.938 -37 -16.781 1 61.81 8 VAL B O 1
ATOM 1975 N N . GLY B 1 9 ? 9.758 -35.906 -17.469 1 58.84 9 GLY B N 1
ATOM 1976 C CA . GLY B 1 9 ? 9.625 -36.5 -18.797 1 58.84 9 GLY B CA 1
ATOM 1977 C C . GLY B 1 9 ? 9.766 -38.031 -18.781 1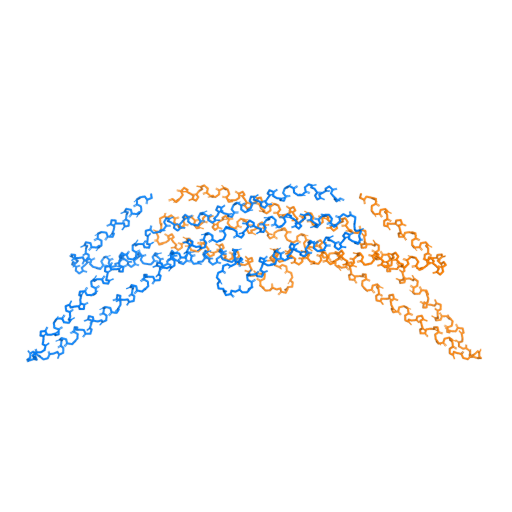 58.84 9 GLY B C 1
ATOM 1978 O O . GLY B 1 9 ? 9 -38.719 -19.453 1 58.84 9 GLY B O 1
ATOM 1979 N N . GLN B 1 10 ? 10.773 -38.406 -18.109 1 60.16 10 GLN B N 1
ATOM 1980 C CA . GLN B 1 10 ? 11.016 -39.844 -18.031 1 60.16 10 GLN B CA 1
ATOM 1981 C C . GLN B 1 10 ? 9.836 -40.562 -17.375 1 60.16 10 GLN B C 1
ATOM 1983 O O . GLN B 1 10 ? 9.43 -41.656 -17.828 1 60.16 10 GLN B O 1
ATOM 1988 N N . LYS B 1 11 ? 9.414 -39.906 -16.344 1 58.38 11 LYS B N 1
ATOM 1989 C CA . LYS B 1 11 ? 8.281 -40.531 -15.68 1 58.38 11 LYS B CA 1
ATOM 1990 C C . LYS B 1 11 ? 7.059 -40.594 -16.594 1 58.38 11 LYS B C 1
ATOM 1992 O O . LYS B 1 11 ? 6.32 -41.562 -16.609 1 58.38 11 LYS B O 1
ATOM 1997 N N . PHE B 1 12 ? 6.941 -39.562 -17.375 1 63.78 12 PHE B N 1
ATOM 1998 C CA . PHE B 1 12 ? 5.852 -39.5 -18.344 1 63.78 12 PHE B CA 1
ATOM 1999 C C . PHE B 1 12 ? 5.965 -40.625 -19.344 1 63.78 12 PHE B C 1
ATOM 2001 O O . PHE B 1 12 ? 4.973 -41.312 -19.656 1 63.78 12 PHE B O 1
ATOM 2008 N N . ARG B 1 13 ? 7.125 -40.812 -19.812 1 61.28 13 ARG B N 1
ATOM 2009 C CA . ARG B 1 13 ? 7.344 -41.875 -20.812 1 61.28 13 ARG B CA 1
ATOM 2010 C C . ARG B 1 13 ? 7.047 -43.25 -20.219 1 61.28 13 ARG B C 1
ATOM 2012 O O . ARG B 1 13 ? 6.469 -44.094 -20.875 1 61.28 13 ARG B O 1
ATOM 2019 N N . ARG B 1 14 ? 7.469 -43.312 -18.984 1 60.19 14 ARG B N 1
ATOM 2020 C CA . ARG B 1 14 ? 7.25 -44.594 -18.312 1 60.19 14 ARG B CA 1
ATOM 2021 C C . ARG B 1 14 ? 5.762 -44.875 -18.109 1 60.19 14 ARG B C 1
ATOM 2023 O O . ARG B 1 14 ? 5.285 -45.969 -18.359 1 60.19 14 ARG B O 1
ATOM 2030 N N . ILE B 1 15 ? 5.102 -43.875 -17.625 1 60.41 15 ILE B N 1
ATOM 2031 C CA . ILE B 1 15 ? 3.682 -44.062 -17.344 1 60.41 15 ILE B CA 1
ATOM 2032 C C . ILE B 1 15 ? 2.926 -44.312 -18.656 1 60.41 15 ILE B C 1
ATOM 2034 O O . ILE B 1 15 ? 2.035 -45.156 -18.703 1 60.41 15 ILE B O 1
ATOM 2038 N N . LYS B 1 16 ? 3.387 -43.531 -19.625 1 59.62 16 LYS B N 1
ATOM 2039 C CA . LYS B 1 16 ? 2.746 -43.719 -20.922 1 59.62 16 LYS B CA 1
ATOM 2040 C C . LYS B 1 16 ? 2.967 -45.156 -21.422 1 59.62 16 LYS B C 1
ATOM 2042 O O . LYS B 1 16 ? 2.037 -45.812 -21.922 1 59.62 16 LYS B O 1
ATOM 2047 N N . HIS B 1 17 ? 4.188 -45.562 -21.297 1 58.84 17 HIS B N 1
ATOM 2048 C CA . HIS B 1 17 ? 4.527 -46.938 -21.703 1 58.84 17 HIS B CA 1
ATOM 2049 C C . HIS B 1 17 ? 3.732 -47.969 -20.922 1 58.84 17 HIS B C 1
ATOM 2051 O O . HIS B 1 17 ? 3.217 -48.938 -21.484 1 58.84 17 HIS B O 1
ATOM 2057 N N . ASN B 1 18 ? 3.658 -47.688 -19.672 1 55.56 18 ASN B N 1
ATOM 2058 C CA . ASN B 1 18 ? 2.969 -48.656 -18.812 1 55.56 18 ASN B CA 1
ATOM 2059 C C . ASN B 1 18 ? 1.466 -48.656 -19.078 1 55.56 18 ASN B C 1
ATOM 2061 O O . ASN B 1 18 ? 0.825 -49.719 -19.016 1 55.56 18 ASN B O 1
ATOM 2065 N N . LEU B 1 19 ? 0.926 -47.594 -19.234 1 55.84 19 LEU B N 1
ATOM 2066 C CA . LEU B 1 19 ? -0.504 -47.5 -19.5 1 55.84 19 LEU B CA 1
ATOM 2067 C C . LEU B 1 19 ? -0.872 -48.25 -20.766 1 55.84 19 LEU B C 1
ATOM 2069 O O . LEU B 1 19 ? -1.946 -48.844 -20.844 1 55.84 19 LEU B O 1
ATOM 2073 N N . VAL B 1 20 ? 0.063 -48.156 -21.734 1 51.19 20 VAL B N 1
ATOM 2074 C CA . VAL B 1 20 ? -0.188 -48.875 -22.984 1 51.19 20 VAL B CA 1
ATOM 2075 C C . VAL B 1 20 ? -0.059 -50.375 -22.766 1 51.19 20 VAL B C 1
ATOM 2077 O O . VAL B 1 20 ? -0.811 -51.156 -23.359 1 51.19 20 VAL B O 1
ATOM 2080 N N . ASN B 1 21 ? 0.919 -50.719 -21.922 1 50.25 21 ASN B N 1
ATOM 2081 C CA . ASN B 1 21 ? 1.186 -52.156 -21.734 1 50.25 21 ASN B CA 1
ATOM 2082 C C . ASN B 1 21 ? 0.56 -52.656 -20.438 1 50.25 21 ASN B C 1
ATOM 2084 O O . ASN B 1 21 ? 0.858 -53.781 -20 1 50.25 21 ASN B O 1
ATOM 2088 N N . SER B 1 22 ? -0.24 -51.906 -19.75 1 49.09 22 SER B N 1
ATOM 2089 C CA . SER B 1 22 ? -0.502 -52 -18.328 1 49.09 22 SER B CA 1
ATOM 2090 C C . SER B 1 22 ? -1.406 -53.188 -18.016 1 49.09 22 SER B C 1
ATOM 2092 O O . SER B 1 22 ? -2.383 -53.438 -18.719 1 49.09 22 SER B O 1
ATOM 2094 N N . THR B 1 23 ? -0.689 -54.125 -17.5 1 50.66 23 THR B N 1
ATOM 2095 C CA . THR B 1 23 ? -1.456 -55.062 -16.672 1 50.66 23 THR B CA 1
ATOM 2096 C C . THR B 1 23 ? -2.207 -54.312 -15.578 1 50.66 23 THR B C 1
ATOM 2098 O O . THR B 1 23 ? -1.896 -53.156 -15.281 1 50.66 23 THR B O 1
ATOM 2101 N N . LYS B 1 24 ? -3.332 -54.844 -15 1 54.28 24 LYS B N 1
ATOM 2102 C CA . LYS B 1 24 ? -4.211 -54.25 -13.992 1 54.28 24 LYS B CA 1
ATOM 2103 C C . LYS B 1 24 ? -3.408 -53.594 -12.883 1 54.28 24 LYS B C 1
ATOM 2105 O O . LYS B 1 24 ? -3.771 -52.5 -12.398 1 54.28 24 LYS B O 1
ATOM 2110 N N . LYS B 1 25 ? -2.344 -54.25 -12.445 1 56.16 25 LYS B N 1
ATOM 2111 C CA . LYS B 1 25 ? -1.549 -53.781 -11.32 1 56.16 25 LYS B CA 1
ATOM 2112 C C . LYS B 1 25 ? -0.758 -52.5 -11.688 1 56.16 25 LYS B C 1
ATOM 2114 O O . LYS B 1 25 ? -0.668 -51.562 -10.898 1 56.16 25 LYS B O 1
ATOM 2119 N N . ASP B 1 26 ? -0.253 -52.469 -12.859 1 54.69 26 ASP B N 1
ATOM 2120 C CA . ASP B 1 26 ? 0.564 -51.375 -13.352 1 54.69 26 ASP B CA 1
ATOM 2121 C C . ASP B 1 26 ? -0.276 -50.094 -13.547 1 54.69 26 ASP B C 1
ATOM 2123 O O . ASP B 1 26 ? 0.193 -49 -13.297 1 54.69 26 ASP B O 1
ATOM 2127 N N . ASP B 1 27 ? -1.481 -50.406 -13.781 1 60.12 27 ASP B N 1
ATOM 2128 C CA . ASP B 1 27 ? -2.441 -49.312 -13.953 1 60.12 27 ASP B CA 1
ATOM 2129 C C . ASP B 1 27 ? -2.719 -48.594 -12.625 1 60.12 27 ASP B C 1
ATOM 2131 O O . ASP B 1 27 ? -2.816 -47.375 -12.586 1 60.12 27 ASP B O 1
ATOM 2135 N N . ASP B 1 28 ? -2.689 -49.469 -11.594 1 64.5 28 ASP B N 1
ATOM 2136 C CA . ASP B 1 28 ? -2.98 -48.938 -10.273 1 64.5 28 ASP B CA 1
ATOM 2137 C C . ASP B 1 28 ? -1.843 -48.031 -9.789 1 64.5 28 ASP B C 1
ATOM 2139 O O . ASP B 1 28 ? -2.082 -46.969 -9.25 1 64.5 28 ASP B O 1
ATOM 2143 N N . ASP B 1 29 ? -0.584 -48.562 -10.055 1 67.19 29 ASP B N 1
ATOM 2144 C CA . ASP B 1 29 ? 0.575 -47.812 -9.609 1 67.19 29 ASP B CA 1
ATOM 2145 C C . ASP B 1 29 ? 0.707 -46.5 -10.391 1 67.19 29 ASP B C 1
ATOM 2147 O O . ASP B 1 29 ? 1.012 -45.469 -9.812 1 67.19 29 ASP B O 1
ATOM 2151 N N . ASP B 1 30 ? 0.464 -46.594 -11.664 1 68.25 30 ASP B N 1
ATOM 2152 C CA . ASP B 1 30 ? 0.542 -45.438 -12.523 1 68.25 30 ASP B CA 1
ATOM 2153 C C . ASP B 1 30 ? -0.531 -44.406 -12.156 1 68.25 30 ASP B C 1
ATOM 2155 O O . ASP B 1 30 ? -0.269 -43.188 -12.133 1 68.25 30 ASP B O 1
ATOM 2159 N N . LEU B 1 31 ? -1.548 -44.969 -11.836 1 72.25 31 LEU B N 1
ATOM 2160 C CA . LEU B 1 31 ? -2.654 -44.094 -11.445 1 72.25 31 LEU B CA 1
ATOM 2161 C C . LEU B 1 31 ? -2.348 -43.375 -10.133 1 72.25 31 LEU B C 1
ATOM 2163 O O . LEU B 1 31 ? -2.693 -42.219 -9.969 1 72.25 31 LEU B O 1
ATOM 2167 N N . LYS B 1 32 ? -1.635 -44.125 -9.25 1 77.31 32 LYS B N 1
ATOM 2168 C CA . LYS B 1 32 ? -1.261 -43.531 -7.973 1 77.31 32 LYS B CA 1
ATOM 2169 C C . LYS B 1 32 ? -0.274 -42.375 -8.172 1 77.31 32 LYS B C 1
ATOM 2171 O O . LYS B 1 32 ? -0.39 -41.344 -7.523 1 77.31 32 LYS B O 1
ATOM 2176 N N . ILE B 1 33 ? 0.674 -42.625 -9.055 1 78.38 33 ILE B N 1
ATOM 2177 C CA . ILE B 1 33 ? 1.677 -41.594 -9.328 1 78.38 33 ILE B CA 1
ATOM 2178 C C . ILE B 1 33 ? 1.008 -40.375 -9.945 1 78.38 33 ILE B C 1
ATOM 2180 O O . ILE B 1 33 ? 1.297 -39.219 -9.562 1 78.38 33 ILE B O 1
ATOM 2184 N N . VAL B 1 34 ? 0.137 -40.594 -10.898 1 79.81 34 VAL B N 1
ATOM 2185 C CA . VAL B 1 34 ? -0.555 -39.5 -11.57 1 79.81 34 VAL B CA 1
ATOM 2186 C C . VAL B 1 34 ? -1.411 -38.719 -10.57 1 79.81 34 VAL B C 1
ATOM 2188 O O . VAL B 1 34 ? -1.448 -37.5 -10.586 1 79.81 34 VAL B O 1
ATOM 2191 N N . ASN B 1 35 ? -2.033 -39.469 -9.68 1 80.19 35 ASN B N 1
ATOM 2192 C CA . ASN B 1 35 ? -2.852 -38.812 -8.656 1 80.19 35 ASN B CA 1
ATOM 2193 C C . ASN B 1 35 ? -2.006 -37.969 -7.715 1 80.19 35 ASN B C 1
ATOM 2195 O O . ASN B 1 35 ? -2.412 -36.875 -7.344 1 80.19 35 ASN B O 1
ATOM 2199 N N . ALA B 1 36 ? -0.899 -38.531 -7.332 1 84.31 36 ALA B N 1
ATOM 2200 C CA . ALA B 1 36 ? 0.008 -37.75 -6.469 1 84.31 36 ALA B CA 1
ATOM 2201 C C . ALA B 1 36 ? 0.49 -36.5 -7.156 1 84.31 36 ALA B C 1
ATOM 2203 O O . ALA B 1 36 ? 0.574 -35.438 -6.527 1 84.31 36 ALA B O 1
ATOM 2204 N N . LEU B 1 37 ? 0.832 -36.625 -8.422 1 86.56 37 LEU B N 1
ATOM 2205 C CA . LEU B 1 37 ? 1.279 -35.469 -9.188 1 86.56 37 LEU B CA 1
ATOM 2206 C C . LEU B 1 37 ? 0.158 -34.438 -9.336 1 86.56 37 LEU B C 1
ATOM 2208 O O . LEU B 1 37 ? 0.407 -33.219 -9.305 1 86.56 37 LEU B O 1
ATOM 2212 N N . GLU B 1 38 ? -0.945 -34.938 -9.508 1 85.06 38 GLU B N 1
ATOM 2213 C CA . GLU B 1 38 ? -2.098 -34.031 -9.617 1 85.06 38 GLU B CA 1
ATOM 2214 C C . GLU B 1 38 ? -2.311 -33.25 -8.32 1 85.06 38 GLU B C 1
ATOM 2216 O O . GLU B 1 38 ? -2.627 -32.062 -8.352 1 85.06 38 GLU B O 1
ATOM 2221 N N . HIS B 1 39 ? -2.184 -33.969 -7.305 1 86.62 39 HIS B N 1
ATOM 2222 C CA . HIS B 1 39 ? -2.303 -33.312 -6.008 1 86.62 39 HIS B CA 1
ATOM 2223 C C . HIS B 1 39 ? -1.231 -32.219 -5.836 1 86.62 39 HIS B C 1
ATOM 2225 O O . HIS B 1 39 ? -1.525 -31.125 -5.387 1 86.62 39 HIS B O 1
ATOM 2231 N N . ARG B 1 40 ? -0.069 -32.562 -6.188 1 89.56 40 ARG B N 1
ATOM 2232 C CA . ARG B 1 40 ? 1.035 -31.609 -6.172 1 89.56 40 ARG B CA 1
ATOM 2233 C C . ARG B 1 40 ? 0.725 -30.391 -7.043 1 89.56 40 ARG B C 1
ATOM 2235 O O . ARG B 1 40 ? 0.938 -29.25 -6.629 1 89.56 40 ARG B O 1
ATOM 2242 N N . ASN B 1 41 ? 0.276 -30.688 -8.242 1 89.88 41 ASN B N 1
ATOM 2243 C CA . ASN B 1 41 ? -0.063 -29.609 -9.172 1 89.88 41 ASN B CA 1
ATOM 2244 C C . ASN B 1 41 ? -1.114 -28.672 -8.586 1 89.88 41 ASN B C 1
ATOM 2246 O O . ASN B 1 41 ? -1.056 -27.453 -8.797 1 89.88 41 ASN B O 1
ATOM 2250 N N . GLN B 1 42 ? -2.074 -29.203 -7.855 1 88.62 42 GLN B N 1
ATOM 2251 C CA . GLN B 1 42 ? -3.109 -28.391 -7.227 1 88.62 42 GLN B CA 1
ATOM 2252 C C . GLN B 1 42 ? -2.506 -27.422 -6.207 1 88.62 42 GLN B C 1
ATOM 2254 O O . GLN B 1 42 ? -2.898 -26.266 -6.141 1 88.62 42 GLN B O 1
ATOM 2259 N N . LYS B 1 43 ? -1.607 -27.938 -5.445 1 90.19 43 LYS B N 1
ATOM 2260 C CA . LYS B 1 43 ? -0.935 -27.109 -4.457 1 90.19 43 LYS B CA 1
ATOM 2261 C C . LYS B 1 43 ? -0.127 -26 -5.133 1 90.19 43 LYS B C 1
ATOM 2263 O O . LYS B 1 43 ? -0.106 -24.859 -4.656 1 90.19 43 LYS B O 1
ATOM 2268 N N . VAL B 1 44 ? 0.548 -26.359 -6.184 1 91.88 44 VAL B N 1
ATOM 2269 C CA . VAL B 1 44 ? 1.35 -25.406 -6.945 1 91.88 44 VAL B CA 1
ATOM 2270 C C . VAL B 1 44 ? 0.452 -24.297 -7.5 1 91.88 44 VAL B C 1
ATOM 2272 O O . VAL B 1 44 ? 0.778 -23.125 -7.398 1 91.88 44 VAL B O 1
ATOM 2275 N N . ILE B 1 45 ? -0.643 -24.703 -8.031 1 90.62 45 ILE B N 1
ATOM 2276 C CA . ILE B 1 45 ? -1.567 -23.734 -8.617 1 90.62 45 ILE B CA 1
ATOM 2277 C C . ILE B 1 45 ? -2.145 -22.844 -7.52 1 90.62 45 ILE B C 1
ATOM 2279 O O . ILE B 1 45 ? -2.361 -21.641 -7.734 1 90.62 45 ILE B O 1
ATOM 2283 N N . ASN B 1 46 ? -2.416 -23.391 -6.418 1 89.88 46 ASN B N 1
ATOM 2284 C CA . ASN B 1 46 ? -2.863 -22.594 -5.281 1 89.88 46 ASN B CA 1
ATOM 2285 C C . ASN B 1 46 ? -1.849 -21.516 -4.914 1 89.88 46 ASN B C 1
ATOM 2287 O O . ASN B 1 46 ? -2.221 -20.375 -4.656 1 89.88 46 ASN B O 1
ATOM 2291 N N . ALA B 1 47 ? -0.569 -21.922 -4.898 1 90.62 47 ALA B N 1
ATOM 2292 C CA . ALA B 1 47 ? 0.499 -20.969 -4.633 1 90.62 47 ALA B CA 1
ATOM 2293 C C . ALA B 1 47 ? 0.486 -19.844 -5.656 1 90.62 47 ALA B C 1
ATOM 2295 O O . ALA B 1 47 ? 0.583 -18.656 -5.293 1 90.62 47 ALA B O 1
ATOM 2296 N N . VAL B 1 48 ? 0.375 -20.188 -6.902 1 89.19 48 VAL B N 1
ATOM 2297 C CA . VAL B 1 48 ? 0.347 -19.219 -7.988 1 89.19 48 VAL B CA 1
ATOM 2298 C C . VAL B 1 48 ? -0.836 -18.281 -7.809 1 89.19 48 VAL B C 1
ATOM 2300 O O . VAL B 1 48 ? -0.693 -17.062 -7.949 1 89.19 48 VAL B O 1
ATOM 2303 N N . SER B 1 49 ? -1.976 -18.797 -7.441 1 87.25 49 SER B N 1
ATOM 2304 C CA . SER B 1 49 ? -3.193 -18 -7.281 1 87.25 49 SER B CA 1
ATOM 2305 C C . SER B 1 49 ? -3.059 -17 -6.129 1 87.25 49 SER B C 1
ATOM 2307 O O . SER B 1 49 ? -3.436 -15.844 -6.262 1 87.25 49 SER B O 1
ATOM 2309 N N . VAL B 1 50 ? -2.562 -17.5 -5.062 1 83.31 50 VAL B N 1
ATOM 2310 C CA . VAL B 1 50 ? -2.396 -16.656 -3.885 1 83.31 50 VAL B CA 1
ATOM 2311 C C . VAL B 1 50 ? -1.401 -15.539 -4.184 1 83.31 50 VAL B C 1
ATOM 2313 O O . VAL B 1 50 ? -1.641 -14.383 -3.844 1 83.31 50 VAL B O 1
ATOM 2316 N N . TYR B 1 51 ? -0.321 -15.867 -4.797 1 82.19 51 TYR B N 1
ATOM 2317 C CA . TYR B 1 51 ? 0.715 -14.891 -5.109 1 82.19 51 TYR B CA 1
ATOM 2318 C C . TYR B 1 51 ? 0.203 -13.852 -6.102 1 82.19 51 TYR B C 1
ATOM 2320 O O . TYR B 1 51 ? 0.471 -12.656 -5.957 1 82.19 51 TYR B O 1
ATOM 2328 N N . ARG B 1 52 ? -0.457 -14.367 -7.062 1 80.19 52 ARG B N 1
ATOM 2329 C CA . ARG B 1 52 ? -1.057 -13.469 -8.047 1 80.19 52 ARG B CA 1
ATOM 2330 C C . ARG B 1 52 ? -2.018 -12.492 -7.379 1 80.19 52 ARG B C 1
ATOM 2332 O O . ARG B 1 52 ? -2.016 -11.297 -7.691 1 80.19 52 ARG B O 1
ATOM 2339 N N . LYS B 1 53 ? -2.822 -13.031 -6.582 1 77.5 53 LYS B N 1
ATOM 2340 C CA . LYS B 1 53 ? -3.766 -12.188 -5.852 1 77.5 53 LYS B CA 1
ATOM 2341 C C . LYS B 1 53 ? -3.041 -11.102 -5.066 1 77.5 53 LYS B C 1
ATOM 2343 O O . LYS B 1 53 ? -3.469 -9.945 -5.059 1 77.5 53 LYS B O 1
ATOM 2348 N N . HIS B 1 54 ? -2.004 -11.461 -4.52 1 72.88 54 HIS B N 1
ATOM 2349 C CA . HIS B 1 54 ? -1.223 -10.516 -3.725 1 72.88 54 HIS B CA 1
ATOM 2350 C C . HIS B 1 54 ? -0.611 -9.43 -4.605 1 72.88 54 HIS B C 1
ATOM 2352 O O . HIS B 1 54 ? -0.687 -8.242 -4.273 1 72.88 54 HIS B O 1
ATOM 2358 N N . VAL B 1 55 ? 0.067 -9.906 -5.641 1 70.56 55 VAL B N 1
ATOM 2359 C CA . VAL B 1 55 ? 0.689 -8.961 -6.559 1 70.56 55 VAL B CA 1
ATOM 2360 C C . VAL B 1 55 ? -0.365 -8 -7.105 1 70.56 55 VAL B C 1
ATOM 2362 O O . VAL B 1 55 ? -0.105 -6.805 -7.262 1 70.56 55 VAL B O 1
ATOM 2365 N N . SER B 1 56 ? -1.438 -8.617 -7.336 1 66.44 56 SER B N 1
ATOM 2366 C CA . SER B 1 56 ? -2.537 -7.805 -7.84 1 66.44 56 SER B CA 1
ATOM 2367 C C . SER B 1 56 ? -2.971 -6.762 -6.812 1 66.44 56 SER B C 1
ATOM 2369 O O . SER B 1 56 ? -3.312 -5.633 -7.172 1 66.44 56 SER B O 1
ATOM 2371 N N . ASN B 1 57 ? -2.908 -7.27 -5.59 1 59.81 57 ASN B N 1
ATOM 2372 C CA . ASN B 1 57 ? -3.27 -6.352 -4.516 1 59.81 57 ASN B CA 1
ATOM 2373 C C . ASN B 1 57 ? -2.227 -5.25 -4.344 1 59.81 57 ASN B C 1
ATOM 2375 O O . ASN B 1 57 ? -2.566 -4.113 -4.012 1 59.81 57 ASN B O 1
ATOM 2379 N N . THR B 1 58 ? -0.949 -5.766 -4.473 1 55.41 58 THR B N 1
ATOM 2380 C CA . THR B 1 58 ? 0.138 -4.805 -4.332 1 55.41 58 THR B CA 1
ATOM 2381 C C . THR B 1 58 ? 0.188 -3.865 -5.535 1 55.41 58 THR B C 1
ATOM 2383 O O . THR B 1 58 ? 0.443 -2.67 -5.387 1 55.41 58 THR B O 1
ATOM 2386 N N . VAL B 1 59 ? 0.145 -4.68 -6.965 1 46.88 59 VAL B N 1
ATOM 2387 C CA . VAL B 1 59 ? 0.209 -3.906 -8.203 1 46.88 59 VAL B CA 1
ATOM 2388 C C . VAL B 1 59 ? -1.137 -3.232 -8.461 1 46.88 59 VAL B C 1
ATOM 2390 O O . VAL B 1 59 ? -1.312 -2.549 -9.469 1 46.88 59 VAL B O 1
ATOM 2393 N N . LYS B 1 60 ? -2.049 -3.309 -7.949 1 40.84 60 LYS B N 1
ATOM 2394 C CA . LYS B 1 60 ? -3.418 -2.9 -8.25 1 40.84 60 LYS B CA 1
ATOM 2395 C C . LYS B 1 60 ? -3.438 -1.638 -9.109 1 40.84 60 LYS B C 1
ATOM 2397 O O . LYS B 1 60 ? -3.627 -0.534 -8.594 1 40.84 60 LYS B O 1
ATOM 2402 N N . THR B 1 61 ? -2.443 -1.228 -9.922 1 34 61 THR B N 1
ATOM 2403 C CA . THR B 1 61 ? -2.922 -0.396 -11.023 1 34 61 THR B CA 1
ATOM 2404 C C . THR B 1 61 ? -4.09 -1.065 -11.742 1 34 61 THR B C 1
ATOM 2406 O O . THR B 1 61 ? -4.359 -2.25 -11.523 1 34 61 THR B O 1
ATOM 2409 N N . GLY B 1 62 ? -4.355 -0.789 -13.078 1 30.95 62 GLY B N 1
ATOM 2410 C CA . GLY B 1 62 ? -5.371 -0.737 -14.117 1 30.95 62 GLY B CA 1
ATOM 2411 C C . GLY B 1 62 ? -5.848 -2.109 -14.547 1 30.95 62 GLY B C 1
ATOM 2412 O O . GLY B 1 62 ? -6.516 -2.244 -15.578 1 30.95 62 GLY B O 1
ATOM 2413 N N . LEU B 1 63 ? -5.102 -3.061 -14.539 1 34.97 63 LEU B N 1
ATOM 2414 C CA . LEU B 1 63 ? -5.578 -4.004 -15.547 1 34.97 63 LEU B CA 1
ATOM 2415 C C . LEU B 1 63 ? -7.008 -4.438 -15.25 1 34.97 63 LEU B C 1
ATOM 2417 O O . LEU B 1 63 ? -7.52 -4.199 -14.148 1 34.97 63 LEU B O 1
ATOM 2421 N N . ARG B 1 64 ? -7.492 -5.695 -15.711 1 32.75 64 ARG B N 1
ATOM 2422 C CA . ARG B 1 64 ? -8.883 -6.016 -16.016 1 32.75 64 ARG B CA 1
ATOM 2423 C C . ARG B 1 64 ? -9.773 -5.828 -14.797 1 32.75 64 ARG B C 1
ATOM 2425 O O . ARG B 1 64 ? -10.82 -5.176 -14.883 1 32.75 64 ARG B O 1
ATOM 2432 N N . GLU B 1 65 ? -10.25 -7.016 -14.109 1 32.41 65 GLU B N 1
ATOM 2433 C CA . GLU B 1 65 ? -11.531 -7.172 -13.414 1 32.41 65 GLU B CA 1
ATOM 2434 C C . GLU B 1 65 ? -11.641 -6.203 -12.242 1 32.41 65 GLU B C 1
ATOM 2436 O O . GLU B 1 65 ? -12.531 -5.352 -12.219 1 32.41 65 GLU B O 1
ATOM 2441 N N . GLU B 1 66 ? -12.078 -6.699 -10.984 1 34.59 66 GLU B N 1
ATOM 2442 C CA . GLU B 1 66 ? -13.195 -6.488 -10.062 1 34.59 66 GLU B CA 1
ATOM 2443 C C . GLU B 1 66 ? -12.867 -5.391 -9.055 1 34.59 66 GLU B C 1
ATOM 2445 O O . GLU B 1 66 ? -13.758 -4.66 -8.609 1 34.59 66 GLU B O 1
ATOM 2450 N N . ASN B 1 67 ? -11.766 -5.457 -8.117 1 37.03 67 ASN B N 1
ATOM 2451 C CA . ASN B 1 67 ? -12.047 -4.754 -6.867 1 37.03 67 ASN B CA 1
ATOM 2452 C C . ASN B 1 67 ? -11.617 -3.293 -6.934 1 37.03 67 ASN B C 1
ATOM 2454 O O . ASN B 1 67 ? -10.445 -2.998 -7.164 1 37.03 67 ASN B O 1
ATOM 2458 N N . VAL B 1 68 ? -12.57 -2.338 -7.312 1 40.28 68 VAL B N 1
ATOM 2459 C CA . VAL B 1 68 ? -12.734 -0.89 -7.219 1 40.28 68 VAL B CA 1
ATOM 2460 C C . VAL B 1 68 ? -11.766 -0.333 -6.172 1 40.28 68 VAL B C 1
ATOM 2462 O O . VAL B 1 68 ? -11.266 0.786 -6.312 1 40.28 68 VAL B O 1
ATOM 2465 N N . ASP B 1 69 ? -11.688 -1.095 -5.156 1 38.94 69 ASP B N 1
ATOM 2466 C CA . ASP B 1 69 ? -11.016 -0.557 -3.977 1 38.94 69 ASP B CA 1
ATOM 2467 C C . ASP B 1 69 ? -9.523 -0.34 -4.246 1 38.94 69 ASP B C 1
ATOM 2469 O O . ASP B 1 69 ? -8.938 0.633 -3.77 1 38.94 69 ASP B O 1
ATOM 2473 N N . LYS B 1 70 ? -8.898 -1.273 -5.066 1 42.84 70 LYS B N 1
ATOM 2474 C CA . LYS B 1 70 ? -7.465 -1.271 -5.332 1 42.84 70 LYS B CA 1
ATOM 2475 C C . LYS B 1 70 ? -7.082 -0.144 -6.289 1 42.84 70 LYS B C 1
ATOM 2477 O O . LYS B 1 70 ? -6.051 0.509 -6.105 1 42.84 70 LYS B O 1
ATOM 2482 N N . ARG B 1 71 ? -7.844 0.08 -7.406 1 46.34 71 ARG B N 1
ATOM 2483 C CA . ARG B 1 71 ? -7.766 1.276 -8.242 1 46.34 71 ARG B CA 1
ATOM 2484 C C . ARG B 1 71 ? -7.68 2.535 -7.383 1 46.34 71 ARG B C 1
ATOM 2486 O O . ARG B 1 71 ? -6.969 3.48 -7.727 1 46.34 71 ARG B O 1
ATOM 2493 N N . ARG B 1 72 ? -8.227 2.439 -6.344 1 44.94 72 ARG B N 1
ATOM 2494 C CA . ARG B 1 72 ? -8.43 3.555 -5.426 1 44.94 72 ARG B CA 1
ATOM 2495 C C . ARG B 1 72 ? -7.137 3.91 -4.699 1 44.94 72 ARG B C 1
ATOM 2497 O O . ARG B 1 72 ? -6.816 5.09 -4.535 1 44.94 72 ARG B O 1
ATOM 2504 N N . LYS B 1 73 ? -6.387 2.76 -4.398 1 49.81 73 LYS B N 1
ATOM 2505 C CA . LYS B 1 73 ? -5.207 3.082 -3.6 1 49.81 73 LYS B CA 1
ATOM 2506 C C . LYS B 1 73 ? -4.164 3.814 -4.438 1 49.81 73 LYS B C 1
ATOM 2508 O O . LYS B 1 73 ? -3.592 4.812 -3.99 1 49.81 73 LYS B O 1
ATOM 2513 N N . LYS B 1 74 ? -3.842 3.221 -5.781 1 53.75 74 LYS B N 1
ATOM 2514 C CA . LYS B 1 74 ? -2.934 3.934 -6.672 1 53.75 74 LYS B CA 1
ATOM 2515 C C . LYS B 1 74 ? -3.473 5.32 -7.012 1 53.75 74 LYS B C 1
ATOM 2517 O O . LYS B 1 74 ? -2.717 6.293 -7.059 1 53.75 74 LYS B O 1
ATOM 2522 N N . LEU B 1 75 ? -4.719 5.25 -7.227 1 53.28 75 LEU B N 1
ATOM 2523 C CA . LEU B 1 75 ? -5.41 6.52 -7.438 1 53.28 75 LEU B CA 1
ATOM 2524 C C . LEU B 1 75 ? -5.246 7.434 -6.23 1 53.28 75 LEU B C 1
ATOM 2526 O O . LEU B 1 75 ? -5.086 8.648 -6.383 1 53.28 75 LEU B O 1
ATOM 2530 N N . ASP B 1 76 ? -5.008 6.633 -5.207 1 62.69 76 ASP B N 1
ATOM 2531 C CA . ASP B 1 76 ? -4.891 7.398 -3.969 1 62.69 76 ASP B CA 1
ATOM 2532 C C . ASP B 1 76 ? -3.51 8.039 -3.85 1 62.69 76 ASP B C 1
ATOM 2534 O O . ASP B 1 76 ? -3.393 9.219 -3.494 1 62.69 76 ASP B O 1
ATOM 2538 N N . GLU B 1 77 ? -2.457 7.191 -4.453 1 70.94 77 GLU B N 1
ATOM 2539 C CA . GLU B 1 77 ? -1.121 7.773 -4.352 1 70.94 77 GLU B CA 1
ATOM 2540 C C . GLU B 1 77 ? -0.925 8.883 -5.383 1 70.94 77 GLU B C 1
ATOM 2542 O O . GLU B 1 77 ? -0.327 9.914 -5.082 1 70.94 77 GLU B O 1
ATOM 2547 N N . PHE B 1 78 ? -1.483 8.539 -6.547 1 73.31 78 PHE B N 1
ATOM 2548 C CA . PHE B 1 78 ? -1.443 9.57 -7.574 1 73.31 78 PHE B CA 1
ATOM 2549 C C . PHE B 1 78 ? -2.25 10.789 -7.141 1 73.31 78 PHE B C 1
ATOM 2551 O O . PHE B 1 78 ? -1.822 11.93 -7.344 1 73.31 78 PHE B O 1
ATOM 2558 N N . SER B 1 79 ? -3.336 10.438 -6.613 1 80 79 SER B N 1
ATOM 2559 C CA . SER B 1 79 ? -4.188 11.523 -6.121 1 80 79 SER B CA 1
ATOM 2560 C C . SER B 1 79 ? -3.496 12.312 -5.016 1 80 79 SER B C 1
ATOM 2562 O O . SER B 1 79 ? -3.604 13.539 -4.957 1 80 79 SER B O 1
ATOM 2564 N N . LEU B 1 80 ? -2.768 11.602 -4.191 1 81.5 80 LEU B N 1
ATOM 2565 C CA . LEU B 1 80 ? -2.033 12.266 -3.119 1 81.5 80 LEU B CA 1
ATOM 2566 C C . LEU B 1 80 ? -0.988 13.219 -3.688 1 81.5 80 LEU B C 1
ATOM 2568 O O . LEU B 1 80 ? -0.841 14.344 -3.203 1 81.5 80 LEU B O 1
ATOM 2572 N N . CYS B 1 81 ? -0.287 12.703 -4.738 1 85.88 81 CYS B N 1
ATOM 2573 C CA . CYS B 1 81 ? 0.721 13.547 -5.371 1 85.88 81 CYS B CA 1
ATOM 2574 C C . CYS B 1 81 ? 0.094 14.82 -5.922 1 85.88 81 CYS B C 1
ATOM 2576 O O . CYS B 1 81 ? 0.62 15.922 -5.719 1 85.88 81 CYS B O 1
ATOM 2578 N N . ALA B 1 82 ? -1 14.617 -6.535 1 86.94 82 ALA B N 1
ATOM 2579 C CA . ALA B 1 82 ? -1.697 15.766 -7.109 1 86.94 82 ALA B CA 1
ATOM 2580 C C . ALA B 1 82 ? -2.205 16.703 -6.016 1 86.94 82 ALA B C 1
ATOM 2582 O O . ALA B 1 82 ? -2.076 17.922 -6.125 1 86.94 82 ALA B O 1
ATOM 2583 N N . ASP B 1 83 ? -2.744 16.141 -4.98 1 88.38 83 ASP B N 1
ATOM 2584 C CA . ASP B 1 83 ? -3.242 16.922 -3.855 1 88.38 83 ASP B CA 1
ATOM 2585 C C . ASP B 1 83 ? -2.123 17.75 -3.217 1 88.38 83 ASP B C 1
ATOM 2587 O O . ASP B 1 83 ? -2.297 18.922 -2.93 1 88.38 83 ASP B O 1
ATOM 2591 N N . LEU B 1 84 ? -0.991 17.094 -3.041 1 90.19 84 LEU B N 1
ATOM 2592 C CA . LEU B 1 84 ? 0.137 17.766 -2.41 1 90.19 84 LEU B CA 1
ATOM 2593 C C . LEU B 1 84 ? 0.663 18.891 -3.297 1 90.19 84 LEU B C 1
ATOM 2595 O O . LEU B 1 84 ? 1.071 19.953 -2.799 1 90.19 84 LEU B O 1
ATOM 2599 N N . ARG B 1 85 ? 0.634 18.672 -4.562 1 92.19 85 ARG B N 1
ATOM 2600 C CA . ARG B 1 85 ? 1.05 19.703 -5.496 1 92.19 85 ARG B CA 1
ATOM 2601 C C . ARG B 1 85 ? 0.139 20.922 -5.395 1 92.19 85 ARG B C 1
ATOM 2603 O O . ARG B 1 85 ? 0.616 22.062 -5.316 1 92.19 85 ARG B O 1
ATOM 2610 N N . ASP B 1 86 ? -1.14 20.641 -5.371 1 93.38 86 ASP B N 1
ATOM 2611 C CA . ASP B 1 86 ? -2.111 21.734 -5.246 1 93.38 86 ASP B CA 1
ATOM 2612 C C . ASP B 1 86 ? -1.951 22.453 -3.918 1 93.38 86 ASP B C 1
ATOM 2614 O O . ASP B 1 86 ? -1.985 23.688 -3.873 1 93.38 86 ASP B O 1
ATOM 2618 N N . ILE B 1 87 ? -1.752 21.672 -2.938 1 92.69 87 ILE B N 1
ATOM 2619 C CA . ILE B 1 87 ? -1.582 22.234 -1.602 1 92.69 87 ILE B CA 1
ATOM 2620 C C . ILE B 1 87 ? -0.328 23.109 -1.562 1 92.69 87 ILE B C 1
ATOM 2622 O O . ILE B 1 87 ? -0.342 24.203 -0.996 1 92.69 87 ILE B O 1
ATOM 2626 N N . SER B 1 88 ? 0.74 22.625 -2.139 1 95.25 88 SER B N 1
ATOM 2627 C CA . SER B 1 88 ? 1.979 23.391 -2.188 1 95.25 88 SER B CA 1
ATOM 2628 C C . SER B 1 88 ? 1.772 24.734 -2.887 1 95.25 88 SER B C 1
ATOM 2630 O O . SER B 1 88 ? 2.27 25.766 -2.426 1 95.25 88 SER B O 1
ATOM 2632 N N . SER B 1 89 ? 1.026 24.719 -3.957 1 94.31 89 SER B N 1
ATOM 2633 C CA . SER B 1 89 ? 0.731 25.938 -4.695 1 94.31 89 SER B CA 1
ATOM 2634 C C . SER B 1 89 ? -0.074 26.922 -3.842 1 94.31 89 SER B C 1
ATOM 2636 O O . SER B 1 89 ? 0.221 28.109 -3.814 1 94.31 89 SER B O 1
ATOM 2638 N N . ASP B 1 90 ? -1.019 26.375 -3.174 1 92.25 90 ASP B N 1
ATOM 2639 C CA . ASP B 1 90 ? -1.852 27.203 -2.299 1 92.25 90 ASP B CA 1
ATOM 2640 C C . ASP B 1 90 ? -1.021 27.828 -1.185 1 92.25 90 ASP B C 1
ATOM 2642 O O . ASP B 1 90 ? -1.219 29 -0.844 1 92.25 90 ASP B O 1
ATOM 2646 N N . LEU B 1 91 ? -0.146 27.094 -0.659 1 94 91 LEU B N 1
ATOM 2647 C CA . LEU B 1 91 ? 0.701 27.562 0.429 1 94 91 LEU B CA 1
ATOM 2648 C C . LEU B 1 91 ? 1.673 28.641 -0.065 1 94 91 LEU B C 1
ATOM 2650 O O . LEU B 1 91 ? 1.969 29.594 0.654 1 94 91 LEU B O 1
ATOM 2654 N N . GLU B 1 92 ? 2.117 28.406 -1.232 1 92.94 92 GLU B N 1
ATOM 2655 C CA . GLU B 1 92 ? 2.994 29.422 -1.832 1 92.94 92 GLU B CA 1
ATOM 2656 C C . GLU B 1 92 ? 2.27 30.75 -2.018 1 92.94 92 GLU B C 1
ATOM 2658 O O . GLU B 1 92 ? 2.812 31.797 -1.695 1 92.94 92 GLU B O 1
ATOM 2663 N N . ILE B 1 93 ? 1.062 30.656 -2.457 1 91.12 93 ILE B N 1
ATOM 2664 C CA . ILE B 1 93 ? 0.231 31.844 -2.65 1 91.12 93 ILE B CA 1
ATOM 2665 C C . ILE B 1 93 ? -0.025 32.5 -1.305 1 91.12 93 ILE B C 1
ATOM 2667 O O . ILE B 1 93 ? -0.083 33.75 -1.222 1 91.12 93 ILE B O 1
ATOM 2671 N N . SER B 1 94 ? -0.054 31.688 -0.273 1 89.75 94 SER B N 1
ATOM 2672 C CA . SER B 1 94 ? -0.314 32.188 1.07 1 89.75 94 SER B CA 1
ATOM 2673 C C . SER B 1 94 ? 0.977 32.625 1.755 1 89.75 94 SER B C 1
ATOM 2675 O O . SER B 1 94 ? 0.975 32.969 2.943 1 89.75 94 SER B O 1
ATOM 2677 N N . HIS B 1 95 ? 2.035 32.562 1.13 1 89 95 HIS B N 1
ATOM 2678 C CA . HIS B 1 95 ? 3.33 33.094 1.534 1 89 95 HIS B CA 1
ATOM 2679 C C . HIS B 1 95 ? 3.863 32.375 2.77 1 89 95 HIS B C 1
ATOM 2681 O O . HIS B 1 95 ? 4.332 33 3.711 1 89 95 HIS B O 1
ATOM 2687 N N . THR B 1 96 ? 3.707 31.078 2.791 1 90.38 96 THR B N 1
ATOM 2688 C CA . THR B 1 96 ? 4.402 30.297 3.809 1 90.38 96 THR B CA 1
ATOM 2689 C C . THR B 1 96 ? 5.914 30.359 3.609 1 90.38 96 THR B C 1
ATOM 2691 O O . THR B 1 96 ? 6.387 30.688 2.516 1 90.38 96 THR B O 1
ATOM 2694 N N . THR B 1 97 ? 6.625 30.172 4.629 1 89.19 97 THR B N 1
ATOM 2695 C CA . THR B 1 97 ? 8.062 30.406 4.59 1 89.19 97 THR B CA 1
ATOM 2696 C C . THR B 1 97 ? 8.789 29.203 4.008 1 89.19 97 THR B C 1
ATOM 2698 O O . THR B 1 97 ? 9.68 29.344 3.17 1 89.19 97 THR B O 1
ATOM 2701 N N . CYS B 1 98 ? 8.43 28.031 4.438 1 92.94 98 CYS B N 1
ATOM 2702 C CA . CYS B 1 98 ? 9.211 26.875 4.008 1 92.94 98 CYS B CA 1
ATOM 2703 C C . CYS B 1 98 ? 8.297 25.703 3.668 1 92.94 98 CYS B C 1
ATOM 2705 O O . CYS B 1 98 ? 8.664 24.828 2.873 1 92.94 98 CYS B O 1
ATOM 2707 N N . LEU B 1 99 ? 7.141 25.672 4.152 1 94.44 99 LEU B N 1
ATOM 2708 C CA . LEU B 1 99 ? 6.273 24.5 4.062 1 94.44 99 LEU B CA 1
ATOM 2709 C C . LEU B 1 99 ? 5.906 24.219 2.613 1 94.44 99 LEU B C 1
ATOM 2711 O O . LEU B 1 99 ? 5.859 23.047 2.201 1 94.44 99 LEU B O 1
ATOM 2715 N N . HIS B 1 100 ? 5.625 25.25 1.809 1 95.62 100 HIS B N 1
ATOM 2716 C CA . HIS B 1 100 ? 5.266 25.047 0.411 1 95.62 100 HIS B CA 1
ATOM 2717 C C . HIS B 1 100 ? 6.398 24.375 -0.358 1 95.62 100 HIS B C 1
ATOM 2719 O O . HIS B 1 100 ? 6.156 23.516 -1.209 1 95.62 100 HIS B O 1
ATOM 2725 N N . LYS B 1 101 ? 7.648 24.688 -0.045 1 96.44 101 LYS B N 1
ATOM 2726 C CA . LYS B 1 101 ? 8.812 24.078 -0.688 1 96.44 101 LYS B CA 1
ATOM 2727 C C . LYS B 1 101 ? 8.945 22.609 -0.301 1 96.44 101 LYS B C 1
ATOM 2729 O O . LYS B 1 101 ? 9.195 21.766 -1.155 1 96.44 101 LYS B O 1
ATOM 2734 N N . VAL B 1 102 ? 8.773 22.391 0.976 1 95.75 102 VAL B N 1
ATOM 2735 C CA . VAL B 1 102 ? 8.906 21.047 1.51 1 95.75 102 VAL B CA 1
ATOM 2736 C C . VAL B 1 102 ? 7.863 20.125 0.88 1 95.75 102 VAL B C 1
ATOM 2738 O O . VAL B 1 102 ? 8.195 19.062 0.358 1 95.75 102 VAL B O 1
ATOM 2741 N N . ILE B 1 103 ? 6.637 20.547 0.826 1 94.81 103 ILE B N 1
ATOM 2742 C CA . ILE B 1 103 ? 5.531 19.75 0.315 1 94.81 103 ILE B CA 1
ATOM 2743 C C . ILE B 1 103 ? 5.695 19.547 -1.189 1 94.81 103 ILE B C 1
ATOM 2745 O O . ILE B 1 103 ? 5.41 18.453 -1.71 1 94.81 103 ILE B O 1
ATOM 2749 N N . GLN B 1 104 ? 6.16 20.578 -1.859 1 95.69 104 GLN B N 1
ATOM 2750 C CA . GLN B 1 104 ? 6.402 20.453 -3.293 1 95.69 104 GLN B CA 1
ATOM 2751 C C . GLN B 1 104 ? 7.438 19.375 -3.59 1 95.69 104 GLN B C 1
ATOM 2753 O O . GLN B 1 104 ? 7.238 18.547 -4.477 1 95.69 104 GLN B O 1
ATOM 2758 N N . LYS B 1 105 ? 8.484 19.375 -2.877 1 96 105 LYS B N 1
ATOM 2759 C CA . LYS B 1 105 ? 9.555 18.406 -3.082 1 96 105 LYS B CA 1
ATOM 2760 C C . LYS B 1 105 ? 9.086 17 -2.729 1 96 105 LYS B C 1
ATOM 2762 O O . LYS B 1 105 ? 9.445 16.031 -3.41 1 96 105 LYS B O 1
ATOM 2767 N N . ILE B 1 106 ? 8.32 16.891 -1.668 1 93.38 106 ILE B N 1
ATOM 2768 C CA . ILE B 1 106 ? 7.75 15.594 -1.301 1 93.38 106 ILE B CA 1
ATOM 2769 C C . ILE B 1 106 ? 6.852 15.086 -2.426 1 93.38 106 ILE B C 1
ATOM 2771 O O . ILE B 1 106 ? 6.941 13.922 -2.822 1 93.38 106 ILE B O 1
ATOM 2775 N N . SER B 1 107 ? 5.992 15.953 -2.902 1 92.81 107 SER B N 1
ATOM 2776 C CA . SER B 1 107 ? 5.082 15.586 -3.98 1 92.81 107 SER B CA 1
ATOM 2777 C C . SER B 1 107 ? 5.844 15.086 -5.203 1 92.81 107 SER B C 1
ATOM 2779 O O . SER B 1 107 ? 5.477 14.078 -5.801 1 92.81 107 SER B O 1
ATOM 2781 N N . GLN B 1 108 ? 6.902 15.734 -5.586 1 93.19 108 GLN B N 1
ATOM 2782 C CA . GLN B 1 108 ? 7.719 15.359 -6.734 1 93.19 108 GLN B CA 1
ATOM 2783 C C . GLN B 1 108 ? 8.398 14.016 -6.516 1 93.19 108 GLN B C 1
ATOM 2785 O O . GLN B 1 108 ? 8.453 13.18 -7.426 1 93.19 108 GLN B O 1
ATOM 2790 N N . ALA B 1 109 ? 8.922 13.852 -5.352 1 92.38 109 ALA B N 1
ATOM 2791 C CA . ALA B 1 109 ? 9.57 12.586 -5.02 1 92.38 109 ALA B CA 1
ATOM 2792 C C . ALA B 1 109 ? 8.586 11.422 -5.094 1 92.38 109 ALA B C 1
ATOM 2794 O O . ALA B 1 109 ? 8.891 10.375 -5.672 1 92.38 109 ALA B O 1
ATOM 2795 N N . LEU B 1 110 ? 7.406 11.617 -4.535 1 87 110 LEU B N 1
ATOM 2796 C CA . LEU B 1 110 ? 6.379 10.578 -4.547 1 87 110 LEU B CA 1
ATOM 2797 C C . LEU B 1 110 ? 5.945 10.258 -5.973 1 87 110 LEU B C 1
ATOM 2799 O O . LEU B 1 110 ? 5.648 9.109 -6.289 1 87 110 LEU B O 1
ATOM 2803 N N . GLN B 1 111 ? 5.922 11.242 -6.785 1 87.19 111 GLN B N 1
ATOM 2804 C CA . GLN B 1 111 ? 5.531 11.047 -8.18 1 87.19 111 GLN B CA 1
ATOM 2805 C C . GLN B 1 111 ? 6.496 10.109 -8.898 1 87.19 111 GLN B C 1
ATOM 2807 O O . GLN B 1 111 ? 6.07 9.242 -9.672 1 87.19 111 GLN B O 1
ATOM 2812 N N . VAL B 1 112 ? 7.719 10.219 -8.656 1 88.44 112 VAL B N 1
ATOM 2813 C CA . VAL B 1 112 ? 8.734 9.367 -9.266 1 88.44 112 VAL B CA 1
ATOM 2814 C C . VAL B 1 112 ? 8.555 7.93 -8.789 1 88.44 112 VAL B C 1
ATOM 2816 O O . VAL B 1 112 ? 8.602 6.996 -9.594 1 88.44 112 VAL B O 1
ATOM 2819 N N . VAL B 1 113 ? 8.312 7.742 -7.551 1 84.38 113 VAL B N 1
ATOM 2820 C CA . VAL B 1 113 ? 8.195 6.422 -6.938 1 84.38 113 VAL B CA 1
ATOM 2821 C C . VAL B 1 113 ? 6.945 5.719 -7.465 1 84.38 113 VAL B C 1
ATOM 2823 O O . VAL B 1 113 ? 6.996 4.539 -7.828 1 84.38 113 VAL B O 1
ATOM 2826 N N . VAL B 1 114 ? 5.848 6.426 -7.57 1 78.06 114 VAL B N 1
ATOM 2827 C CA . VAL B 1 114 ? 4.57 5.855 -7.984 1 78.06 114 VAL B CA 1
ATOM 2828 C C . VAL B 1 114 ? 4.641 5.445 -9.453 1 78.06 114 VAL B C 1
ATOM 2830 O O . VAL B 1 114 ? 4.09 4.414 -9.852 1 78.06 114 VAL B O 1
ATOM 2833 N N . LYS B 1 115 ? 5.277 6.137 -10.305 1 75.56 115 LYS B N 1
ATOM 2834 C CA . LYS B 1 115 ? 5.414 5.824 -11.727 1 75.56 115 LYS B CA 1
ATOM 2835 C C . LYS B 1 115 ? 6.188 4.527 -11.93 1 75.56 115 LYS B C 1
ATOM 2837 O O . LYS B 1 115 ? 5.859 3.736 -12.82 1 75.56 115 LYS B O 1
ATOM 2842 N N . HIS B 1 116 ? 7.152 4.227 -11.133 1 75.75 116 HIS B N 1
ATOM 2843 C CA . HIS B 1 116 ? 7.965 3.021 -11.242 1 75.75 116 HIS B CA 1
ATOM 2844 C C . HIS B 1 116 ? 7.172 1.783 -10.836 1 75.75 116 HIS B C 1
ATOM 2846 O O . HIS B 1 116 ? 7.316 0.72 -11.445 1 75.75 116 HIS B O 1
ATOM 2852 N N . ASP B 1 117 ? 6.359 1.842 -9.859 1 69.31 117 ASP B N 1
ATOM 2853 C CA . ASP B 1 117 ? 5.559 0.74 -9.336 1 69.31 117 ASP B CA 1
ATOM 2854 C C . ASP B 1 117 ? 4.598 0.203 -10.391 1 69.31 117 ASP B C 1
ATOM 2856 O O . ASP B 1 117 ? 4.418 -1.01 -10.516 1 69.31 117 ASP B O 1
ATOM 2860 N N . MET B 1 118 ? 4.016 0.915 -11.289 1 65.38 118 MET B N 1
ATOM 2861 C CA . MET B 1 118 ? 3.023 0.529 -12.289 1 65.38 118 MET B CA 1
ATOM 2862 C C . MET B 1 118 ? 3.652 -0.343 -13.367 1 65.38 118 MET B C 1
ATOM 2864 O O . MET B 1 118 ? 3.02 -1.274 -13.867 1 65.38 118 MET B O 1
ATOM 2868 N N . MET B 1 119 ? 4.816 -0.333 -13.703 1 65.31 119 MET B N 1
ATOM 2869 C CA . MET B 1 119 ? 5.477 -1.047 -14.789 1 65.31 119 MET B CA 1
ATOM 2870 C C . MET B 1 119 ? 5.797 -2.482 -14.383 1 65.31 119 MET B C 1
ATOM 2872 O O . MET B 1 119 ? 5.652 -3.406 -15.188 1 65.31 119 MET B O 1
ATOM 2876 N N . ILE B 1 120 ? 6.121 -2.834 -13.18 1 64.94 120 ILE B N 1
ATOM 2877 C CA . ILE B 1 120 ? 6.527 -4.137 -12.664 1 64.94 120 ILE B CA 1
ATOM 2878 C C . ILE B 1 120 ? 5.32 -5.062 -12.586 1 64.94 120 ILE B C 1
ATOM 2880 O O . ILE B 1 120 ? 5.395 -6.23 -12.984 1 64.94 120 ILE B O 1
ATOM 2884 N N . GLU B 1 121 ? 4.211 -4.582 -12.328 1 63.06 121 GLU B N 1
ATOM 2885 C CA . GLU B 1 121 ? 3.02 -5.379 -12.047 1 63.06 121 GLU B CA 1
ATOM 2886 C C . GLU B 1 121 ? 2.479 -6.027 -13.32 1 63.06 121 GLU B C 1
ATOM 2888 O O . GLU B 1 121 ? 2.115 -7.203 -13.312 1 63.06 121 GLU B O 1
ATOM 2893 N N . LYS B 1 122 ? 2.576 -5.34 -14.375 1 66.44 122 LYS B N 1
ATOM 2894 C CA . LYS B 1 122 ? 1.971 -5.848 -15.602 1 66.44 122 LYS B CA 1
ATOM 2895 C C . LYS B 1 122 ? 2.73 -7.062 -16.141 1 66.44 122 LYS B C 1
ATOM 2897 O O . LYS B 1 122 ? 2.125 -8.062 -16.516 1 66.44 122 LYS B O 1
ATOM 2902 N N . ARG B 1 123 ? 3.949 -7.059 -16.047 1 70.31 123 ARG B N 1
ATOM 2903 C CA . ARG B 1 123 ? 4.758 -8.125 -16.641 1 70.31 123 ARG B CA 1
ATOM 2904 C C . ARG B 1 123 ? 4.625 -9.414 -15.844 1 70.31 123 ARG B C 1
ATOM 2906 O O . ARG B 1 123 ? 4.426 -10.492 -16.422 1 70.31 123 ARG B O 1
ATOM 2913 N N . VAL B 1 124 ? 4.613 -9.312 -14.57 1 73.19 124 VAL B N 1
ATOM 2914 C CA . VAL B 1 124 ? 4.629 -10.492 -13.719 1 73.19 124 VAL B CA 1
ATOM 2915 C C . VAL B 1 124 ? 3.24 -11.125 -13.688 1 73.19 124 VAL B C 1
ATOM 2917 O O . VAL B 1 124 ? 3.109 -12.352 -13.719 1 73.19 124 VAL B O 1
ATOM 2920 N N . LEU B 1 125 ? 2.252 -10.312 -13.781 1 72.94 125 LEU B N 1
ATOM 2921 C CA . LEU B 1 125 ? 0.883 -10.812 -13.734 1 72.94 125 LEU B CA 1
ATOM 2922 C C . LEU B 1 125 ? 0.563 -11.641 -14.977 1 72.94 125 LEU B C 1
ATOM 2924 O O . LEU B 1 125 ? -0.07 -12.695 -14.883 1 72.94 125 LEU B O 1
ATOM 2928 N N . ASP B 1 126 ? 1.071 -11.18 -16.078 1 76 126 ASP B N 1
ATOM 2929 C CA . ASP B 1 126 ? 0.817 -11.875 -17.344 1 76 126 ASP B CA 1
ATOM 2930 C C . ASP B 1 126 ? 1.453 -13.258 -17.344 1 76 126 ASP B C 1
ATOM 2932 O O . ASP B 1 126 ? 0.87 -14.219 -17.844 1 76 126 ASP B O 1
ATOM 2936 N N . ASP B 1 127 ? 2.576 -13.336 -16.734 1 82.25 127 ASP B N 1
ATOM 2937 C CA . ASP B 1 127 ? 3.299 -14.602 -16.703 1 82.25 127 ASP B CA 1
ATOM 2938 C C . ASP B 1 127 ? 2.602 -15.609 -15.797 1 82.25 127 ASP B C 1
ATOM 2940 O O . ASP B 1 127 ? 2.643 -16.812 -16.047 1 82.25 127 ASP B O 1
ATOM 2944 N N . LEU B 1 128 ? 1.874 -15.102 -14.789 1 83.19 128 LEU B N 1
ATOM 2945 C CA . LEU B 1 128 ? 1.216 -16 -13.852 1 83.19 128 LEU B CA 1
ATOM 2946 C C . LEU B 1 128 ? -0.092 -16.531 -14.43 1 83.19 128 LEU B C 1
ATOM 2948 O O . LEU B 1 128 ? -0.51 -17.641 -14.102 1 83.19 128 LEU B O 1
ATOM 2952 N N . VAL B 1 129 ? -0.657 -15.805 -15.32 1 82.75 129 VAL B N 1
ATOM 2953 C CA . VAL B 1 129 ? -1.956 -16.141 -15.898 1 82.75 129 VAL B CA 1
ATOM 2954 C C . VAL B 1 129 ? -1.838 -17.422 -16.734 1 82.75 129 VAL B C 1
ATOM 2956 O O . VAL B 1 129 ? -2.76 -18.234 -16.75 1 82.75 129 VAL B O 1
ATOM 2959 N N . GLN B 1 130 ? -0.71 -17.578 -17.328 1 88 130 GLN B N 1
ATOM 2960 C CA . GLN B 1 130 ? -0.519 -18.734 -18.203 1 88 130 GLN B CA 1
ATOM 2961 C C . GLN B 1 130 ? -0.646 -20.047 -17.422 1 88 130 GLN B C 1
ATOM 2963 O O . GLN B 1 130 ? -1.177 -21.031 -17.938 1 88 130 GLN B O 1
ATOM 2968 N N . PHE B 1 131 ? -0.256 -20.094 -16.188 1 90.69 131 PHE B N 1
ATOM 2969 C CA . PHE B 1 131 ? -0.312 -21.328 -15.406 1 90.69 131 PHE B CA 1
ATOM 2970 C C . PHE B 1 131 ? -1.739 -21.609 -14.953 1 90.69 131 PHE B C 1
ATOM 2972 O O . PHE B 1 131 ? -2.131 -22.781 -14.828 1 90.69 131 PHE B O 1
ATOM 2979 N N . GLN B 1 132 ? -2.463 -20.562 -14.82 1 85.88 132 GLN B N 1
ATOM 2980 C CA . GLN B 1 132 ? -3.877 -20.734 -14.508 1 85.88 132 GLN B CA 1
ATOM 2981 C C . GLN B 1 132 ? -4.637 -21.328 -15.688 1 85.88 132 GLN B C 1
ATOM 2983 O O . GLN B 1 132 ? -5.52 -22.172 -15.508 1 85.88 132 GLN B O 1
ATOM 2988 N N . ASP B 1 133 ? -4.23 -20.891 -16.781 1 89.81 133 ASP B N 1
ATOM 2989 C CA . ASP B 1 133 ? -4.844 -21.438 -18 1 89.81 133 ASP B CA 1
ATOM 2990 C C . ASP B 1 133 ? -4.531 -22.922 -18.141 1 89.81 133 ASP B C 1
ATOM 2992 O O . ASP B 1 133 ? -5.387 -23.703 -18.562 1 89.81 133 ASP B O 1
ATOM 2996 N N . MET B 1 134 ? -3.328 -23.281 -17.797 1 89.62 134 MET B N 1
ATOM 2997 C CA . MET B 1 134 ? -2.941 -24.688 -17.844 1 89.62 134 MET B CA 1
ATOM 2998 C C . MET B 1 134 ? -3.766 -25.516 -16.875 1 89.62 134 MET B C 1
ATOM 3000 O O . MET B 1 134 ? -4.156 -26.641 -17.172 1 89.62 134 MET B O 1
ATOM 3004 N N . GLU B 1 135 ? -4.027 -24.953 -15.742 1 88.56 135 GLU B N 1
ATOM 3005 C CA . GLU B 1 135 ? -4.867 -25.641 -14.758 1 88.56 135 GLU B CA 1
ATOM 3006 C C . GLU B 1 135 ? -6.289 -25.812 -15.281 1 88.56 135 GLU B C 1
ATOM 3008 O O . GLU B 1 135 ? -6.898 -26.859 -15.094 1 88.56 135 GLU B O 1
ATOM 3013 N N . LYS B 1 136 ? -6.805 -24.797 -15.914 1 90.25 136 LYS B N 1
ATOM 3014 C CA . LYS B 1 136 ? -8.141 -24.891 -16.5 1 90.25 136 LYS B CA 1
ATOM 3015 C C . LYS B 1 136 ? -8.211 -25.984 -17.547 1 90.25 136 LYS B C 1
ATOM 3017 O O . LYS B 1 136 ? -9.18 -26.75 -17.594 1 90.25 136 LYS B O 1
ATOM 3022 N N . ALA B 1 137 ? -7.184 -26.047 -18.344 1 91.62 137 ALA B N 1
ATOM 3023 C CA . ALA B 1 137 ? -7.109 -27.094 -19.359 1 91.62 137 ALA B CA 1
ATOM 3024 C C . ALA B 1 137 ? -7.074 -28.469 -18.719 1 91.62 137 ALA B C 1
ATOM 3026 O O . ALA B 1 137 ? -7.719 -29.406 -19.203 1 91.62 137 ALA B O 1
ATOM 3027 N N . LEU B 1 138 ? -6.355 -28.609 -17.641 1 91.69 138 LEU B N 1
ATOM 3028 C CA . LEU B 1 138 ? -6.266 -29.875 -16.922 1 91.69 138 LEU B CA 1
ATOM 3029 C C . LEU B 1 138 ? -7.617 -30.266 -16.328 1 91.69 138 LEU B C 1
ATOM 3031 O O . LEU B 1 138 ? -8.016 -31.422 -16.391 1 91.69 138 LEU B O 1
ATOM 3035 N N . CYS B 1 139 ? -8.297 -29.281 -15.781 1 90.25 139 CYS B N 1
ATOM 3036 C CA . CYS B 1 139 ? -9.625 -29.531 -15.227 1 90.25 139 CYS B CA 1
ATOM 3037 C C . CYS B 1 139 ? -10.586 -30.016 -16.312 1 90.25 139 CYS B C 1
ATOM 3039 O O . CYS B 1 139 ? -11.344 -30.969 -16.094 1 90.25 139 CYS B O 1
ATOM 3041 N N . LYS B 1 140 ? -10.5 -29.438 -17.469 1 93.94 140 LYS B N 1
ATOM 3042 C CA . LYS B 1 140 ? -11.328 -29.859 -18.594 1 93.94 140 LYS B CA 1
ATOM 3043 C C . LYS B 1 140 ? -10.992 -31.281 -19.031 1 93.94 140 LYS B C 1
ATOM 3045 O O . LYS B 1 140 ? -11.891 -32.062 -19.344 1 93.94 140 LYS B O 1
ATOM 3050 N N . SER B 1 141 ? -9.68 -31.531 -19.047 1 91.38 141 SER B N 1
ATOM 3051 C CA . SER B 1 141 ? -9.234 -32.875 -19.391 1 91.38 141 SER B CA 1
ATOM 3052 C C . SER B 1 141 ? -9.766 -33.906 -18.391 1 91.38 141 SER B C 1
ATOM 3054 O O . SER B 1 141 ? -10.188 -35 -18.797 1 91.38 141 SER B O 1
ATOM 3056 N N . ARG B 1 142 ? -9.781 -33.531 -17.172 1 87.19 142 ARG B N 1
ATOM 3057 C CA . ARG B 1 142 ? -10.297 -34.438 -16.141 1 87.19 142 ARG B CA 1
ATOM 3058 C C . ARG B 1 142 ? -11.797 -34.656 -16.312 1 87.19 142 ARG B C 1
ATOM 3060 O O . ARG B 1 142 ? -12.273 -35.781 -16.125 1 87.19 142 ARG B O 1
ATOM 3067 N N . GLU B 1 143 ? -12.469 -33.625 -16.609 1 92.12 143 GLU B N 1
ATOM 3068 C CA . GLU B 1 143 ? -13.906 -33.75 -16.859 1 92.12 143 GLU B CA 1
ATOM 3069 C C . GLU B 1 143 ? -14.18 -34.688 -18.031 1 92.12 143 GLU B C 1
ATOM 3071 O O . GLU B 1 143 ? -15.078 -35.531 -17.969 1 92.12 143 GLU B O 1
ATOM 3076 N N . ARG B 1 144 ? -13.453 -34.531 -19.094 1 93.5 144 ARG B N 1
ATOM 3077 C CA . ARG B 1 144 ? -13.602 -35.406 -20.266 1 93.5 144 ARG B CA 1
ATOM 3078 C C . ARG B 1 144 ? -13.297 -36.844 -19.922 1 93.5 144 ARG B C 1
ATOM 3080 O O . ARG B 1 144 ? -13.969 -37.75 -20.406 1 93.5 144 ARG B O 1
ATOM 3087 N N . LEU B 1 145 ? -12.273 -37 -19.094 1 89.31 145 LEU B N 1
ATOM 3088 C CA . LEU B 1 145 ? -11.906 -38.344 -18.641 1 89.31 145 LEU B CA 1
ATOM 3089 C C . LEU B 1 145 ? -13.055 -38.969 -17.875 1 89.31 145 LEU B C 1
ATOM 3091 O O . LEU B 1 145 ? -13.406 -40.125 -18.125 1 89.31 145 LEU B O 1
ATOM 3095 N N . ASN B 1 146 ? -13.672 -38.25 -16.969 1 89.88 146 ASN B N 1
ATOM 3096 C CA . ASN B 1 146 ? -14.805 -38.75 -16.188 1 89.88 146 ASN B CA 1
ATOM 3097 C C . ASN B 1 146 ? -15.984 -39.125 -17.094 1 89.88 146 ASN B C 1
ATOM 3099 O O . ASN B 1 146 ? -16.625 -40.156 -16.891 1 89.88 146 ASN B O 1
ATOM 3103 N N . ASN B 1 147 ? -16.234 -38.312 -18.062 1 94.44 147 ASN B N 1
ATOM 3104 C CA . ASN B 1 147 ? -17.312 -38.562 -19 1 94.44 147 ASN B CA 1
ATOM 3105 C C . ASN B 1 147 ? -17.047 -39.844 -19.797 1 94.44 147 ASN B C 1
ATOM 3107 O O . ASN B 1 147 ? -17.969 -40.625 -20.078 1 94.44 147 ASN B O 1
ATOM 3111 N N . ALA B 1 148 ? -15.781 -40.031 -20.172 1 90.81 148 ALA B N 1
ATOM 3112 C CA . ALA B 1 148 ? -15.406 -41.219 -20.922 1 90.81 148 ALA B CA 1
ATOM 3113 C C . ALA B 1 148 ? -15.625 -42.5 -20.094 1 90.81 148 ALA B C 1
ATOM 3115 O O . ALA B 1 148 ? -16.078 -43.5 -20.609 1 90.81 148 ALA B O 1
ATOM 3116 N N . PHE B 1 149 ? -15.352 -42.406 -18.797 1 88.69 149 PHE B N 1
ATOM 3117 C CA . PHE B 1 149 ? -15.625 -43.531 -17.891 1 88.69 149 PHE B CA 1
ATOM 3118 C C . PHE B 1 149 ? -17.109 -43.844 -17.875 1 88.69 149 PHE B C 1
ATOM 3120 O O . PHE B 1 149 ? -17.484 -45.031 -17.984 1 88.69 149 PHE B O 1
ATOM 3127 N N . THR B 1 150 ? -17.844 -42.812 -17.75 1 92.12 150 THR B N 1
ATOM 3128 C CA . THR B 1 150 ? -19.297 -42.969 -17.719 1 92.12 150 THR B CA 1
ATOM 3129 C C . THR B 1 150 ? -19.781 -43.594 -19.016 1 92.12 150 THR B C 1
ATOM 3131 O O . THR B 1 150 ? -20.641 -44.5 -19 1 92.12 150 THR B O 1
ATOM 3134 N N . ASP B 1 151 ? -19.281 -43.219 -20.172 1 94.88 151 ASP B N 1
ATOM 3135 C CA . ASP B 1 151 ? -19.656 -43.75 -21.484 1 94.88 151 ASP B CA 1
ATOM 3136 C C . ASP B 1 151 ? -19.344 -45.25 -21.578 1 94.88 151 ASP B C 1
ATOM 3138 O O . ASP B 1 151 ? -20.141 -46 -22.141 1 94.88 151 ASP B O 1
ATOM 3142 N N . VAL B 1 152 ? -18.234 -45.625 -21.062 1 89.94 152 VAL B N 1
ATOM 3143 C CA . VAL B 1 152 ? -17.844 -47.031 -21.078 1 89.94 152 VAL B CA 1
ATOM 3144 C C . VAL B 1 152 ? -18.812 -47.844 -20.219 1 89.94 152 VAL B C 1
ATOM 3146 O O . VAL B 1 152 ? -19.25 -48.938 -20.609 1 89.94 152 VAL B O 1
ATOM 3149 N N . ASP B 1 153 ? -19.125 -47.312 -19.078 1 91.06 153 ASP B N 1
ATOM 3150 C CA . ASP B 1 153 ? -20.047 -47.969 -18.172 1 91.06 153 ASP B CA 1
ATOM 3151 C C . ASP B 1 153 ? -21.406 -48.188 -18.844 1 91.06 153 ASP B C 1
ATOM 3153 O O . ASP B 1 153 ? -22 -49.25 -18.75 1 91.06 153 ASP B O 1
ATOM 3157 N N . ILE B 1 154 ? -21.891 -47.188 -19.469 1 94.19 154 ILE B N 1
ATOM 3158 C CA . ILE B 1 154 ? -23.172 -47.219 -20.156 1 94.19 154 ILE B CA 1
ATOM 3159 C C . ILE B 1 154 ? -23.125 -48.281 -21.25 1 94.19 154 ILE B C 1
ATOM 3161 O O . ILE B 1 154 ? -24.062 -49.094 -21.375 1 94.19 154 ILE B O 1
ATOM 3165 N N . ALA B 1 155 ? -22.031 -48.344 -22.094 1 94.38 155 ALA B N 1
ATOM 3166 C CA . ALA B 1 155 ? -21.875 -49.281 -23.188 1 94.38 155 ALA B CA 1
ATOM 3167 C C . ALA B 1 155 ? -21.781 -50.719 -22.656 1 94.38 155 ALA B C 1
ATOM 3169 O O . ALA B 1 155 ? -22.328 -51.656 -23.266 1 94.38 155 ALA B O 1
ATOM 3170 N N . LYS B 1 156 ? -21.094 -50.906 -21.547 1 91.69 156 LYS B N 1
ATOM 3171 C CA . LYS B 1 156 ? -20.953 -52.219 -20.938 1 91.69 156 LYS B CA 1
ATOM 3172 C C . LYS B 1 156 ? -22.297 -52.75 -20.469 1 91.69 156 LYS B C 1
ATOM 3174 O O . LYS B 1 156 ? -22.625 -53.906 -20.719 1 91.69 156 LYS B O 1
ATOM 3179 N N . LYS B 1 157 ? -23.016 -51.938 -19.828 1 92.38 157 LYS B N 1
ATOM 3180 C CA . LYS B 1 157 ? -24.328 -52.312 -19.312 1 92.38 157 LYS B CA 1
ATOM 3181 C C . LYS B 1 157 ? -25.281 -52.656 -20.453 1 92.38 157 LYS B C 1
ATOM 3183 O O . LYS B 1 157 ? -26.062 -53.594 -20.359 1 92.38 157 LYS B O 1
ATOM 3188 N N . ALA B 1 158 ? -25.266 -51.938 -21.578 1 92.56 158 ALA B N 1
ATOM 3189 C CA . ALA B 1 158 ? -26.094 -52.188 -22.75 1 92.56 158 ALA B CA 1
ATOM 3190 C C . ALA B 1 158 ? -25.781 -53.531 -23.359 1 92.56 158 ALA B C 1
ATOM 3192 O O . ALA B 1 158 ? -26.688 -54.281 -23.766 1 92.56 158 ALA B O 1
ATOM 3193 N N . LEU B 1 159 ? -24.547 -53.844 -23.438 1 91.19 159 LEU B N 1
ATOM 3194 C CA . LEU B 1 159 ? -24.125 -55.125 -23.984 1 91.19 159 LEU B CA 1
ATOM 3195 C C . LEU B 1 159 ? -24.547 -56.281 -23.094 1 91.19 159 LEU B C 1
ATOM 3197 O O . LEU B 1 159 ? -24.969 -57.312 -23.578 1 91.19 159 LEU B O 1
ATOM 3201 N N . GLU B 1 160 ? -24.453 -56.062 -21.75 1 89.81 160 GLU B N 1
ATOM 3202 C CA . GLU B 1 160 ? -24.828 -57.094 -20.781 1 89.81 160 GLU B CA 1
ATOM 3203 C C . GLU B 1 160 ? -26.328 -57.375 -20.812 1 89.81 160 GLU B C 1
ATOM 3205 O O . GLU B 1 160 ? -26.766 -58.5 -20.594 1 89.81 160 GLU B O 1
ATOM 3210 N N . LYS B 1 161 ? -27.078 -56.344 -21.094 1 89.38 161 LYS B N 1
ATOM 3211 C CA . LYS B 1 161 ? -28.531 -56.438 -21.078 1 89.38 161 LYS B CA 1
ATOM 3212 C C . LYS B 1 161 ? -29.062 -57.062 -22.375 1 89.38 161 LYS B C 1
ATOM 3214 O O . LYS B 1 161 ? -30.188 -57.562 -22.422 1 89.38 161 LYS B O 1
ATOM 3219 N N . ALA B 1 162 ? -28.234 -57 -23.391 1 85.44 162 ALA B N 1
ATOM 3220 C CA . ALA B 1 162 ? -28.688 -57.5 -24.688 1 85.44 162 ALA B CA 1
ATOM 3221 C C . ALA B 1 162 ? -28.844 -59 -24.688 1 85.44 162 ALA B C 1
ATOM 3223 O O . ALA B 1 162 ? -28.016 -59.719 -24.109 1 85.44 162 ALA B O 1
ATOM 3224 N N . ASP B 1 163 ? -30.047 -59.5 -25.047 1 77.12 163 ASP B N 1
ATOM 3225 C CA . ASP B 1 163 ? -30.328 -60.938 -25.188 1 77.12 163 ASP B CA 1
ATOM 3226 C C . ASP B 1 163 ? -29.422 -61.562 -26.219 1 77.12 163 ASP B C 1
ATOM 3228 O O . ASP B 1 163 ? -29.047 -60.938 -27.219 1 77.12 163 ASP B O 1
ATOM 3232 N N . SER B 1 164 ? -28.766 -62.75 -25.891 1 71.31 164 SER B N 1
ATOM 3233 C CA . SER B 1 164 ? -27.828 -63.469 -26.734 1 71.31 164 SER B CA 1
ATOM 3234 C C . SER B 1 164 ? -28.344 -63.625 -28.156 1 71.31 164 SER B C 1
ATOM 3236 O O . SER B 1 164 ? -27.562 -63.781 -29.094 1 71.31 164 SER B O 1
ATOM 3238 N N . ALA B 1 165 ? -29.656 -63.594 -28.344 1 73.31 165 ALA B N 1
ATOM 3239 C CA . ALA B 1 165 ? -30.266 -63.812 -29.656 1 73.31 165 ALA B CA 1
ATOM 3240 C C . ALA B 1 165 ? -30.469 -62.469 -30.391 1 73.31 165 ALA B C 1
ATOM 3242 O O . ALA B 1 165 ? -30.875 -62.469 -31.547 1 73.31 165 ALA B O 1
ATOM 3243 N N . SER B 1 166 ? -30.109 -61.406 -29.734 1 71.38 166 SER B N 1
ATOM 3244 C CA . SER B 1 166 ? -30.391 -60.094 -30.312 1 71.38 166 SER B CA 1
ATOM 3245 C C . SER B 1 166 ? -29.438 -59.781 -31.453 1 71.38 166 SER B C 1
ATOM 3247 O O . SER B 1 166 ? -28.234 -60 -31.344 1 71.38 166 SER B O 1
ATOM 3249 N N . SER B 1 167 ? -29.812 -59.531 -32.688 1 80.12 167 SER B N 1
ATOM 3250 C CA . SER B 1 167 ? -29.094 -59.156 -33.906 1 80.12 167 SER B CA 1
ATOM 3251 C C . SER B 1 167 ? -28.25 -57.906 -33.688 1 80.12 167 SER B C 1
ATOM 3253 O O . SER B 1 167 ? -27.344 -57.625 -34.5 1 80.12 167 SER B O 1
ATOM 3255 N N . ASN B 1 168 ? -28.328 -57.25 -32.469 1 85.94 168 ASN B N 1
ATOM 3256 C CA . ASN B 1 168 ? -27.688 -55.969 -32.281 1 85.94 168 ASN B CA 1
ATOM 3257 C C . ASN B 1 168 ? -26.375 -56.094 -31.516 1 85.94 168 ASN B C 1
ATOM 3259 O O . ASN B 1 168 ? -25.734 -55.094 -31.234 1 85.94 168 ASN B O 1
ATOM 3263 N N . ILE B 1 169 ? -25.891 -57.25 -31.234 1 88.38 169 ILE B N 1
ATOM 3264 C CA . ILE B 1 169 ? -24.75 -57.5 -30.375 1 88.38 169 ILE B CA 1
ATOM 3265 C C . ILE B 1 169 ? -23.484 -56.969 -31.031 1 88.38 169 ILE B C 1
ATOM 3267 O O . ILE B 1 169 ? -22.672 -56.281 -30.375 1 88.38 169 ILE B O 1
ATOM 3271 N N . PRO B 1 170 ? -23.344 -57.188 -32.375 1 89.38 170 PRO B N 1
ATOM 3272 C CA . PRO B 1 170 ? -22.141 -56.656 -33 1 89.38 170 PRO B CA 1
ATOM 3273 C C . PRO B 1 170 ? -22.078 -55.125 -32.906 1 89.38 170 PRO B C 1
ATOM 3275 O O . PRO B 1 170 ? -21 -54.562 -32.688 1 89.38 170 PRO B O 1
ATOM 3278 N N . GLN B 1 171 ? -23.219 -54.5 -32.969 1 92 171 GLN B N 1
ATOM 3279 C CA . GLN B 1 171 ? -23.266 -53.062 -32.875 1 92 171 GLN B CA 1
ATOM 3280 C C . GLN B 1 171 ? -22.938 -52.562 -31.469 1 92 171 GLN B C 1
ATOM 3282 O O . GLN B 1 171 ? -22.25 -51.562 -31.281 1 92 171 GLN B O 1
ATOM 3287 N N . LEU B 1 172 ? -23.391 -53.25 -30.484 1 92.75 172 LEU B N 1
ATOM 3288 C CA . LEU B 1 172 ? -23.141 -52.906 -29.094 1 92.75 172 LEU B CA 1
ATOM 3289 C C . LEU B 1 172 ? -21.672 -53.125 -28.734 1 92.75 172 LEU B C 1
ATOM 3291 O O . LEU B 1 172 ? -21.094 -52.312 -27.984 1 92.75 172 LEU B O 1
ATOM 3295 N N . GLN B 1 173 ? -21.125 -54.188 -29.375 1 92.12 173 GLN B N 1
ATOM 3296 C CA . GLN B 1 173 ? -19.703 -54.438 -29.172 1 92.12 173 GLN B CA 1
ATOM 3297 C C . GLN B 1 173 ? -18.859 -53.312 -29.781 1 92.12 173 GLN B C 1
ATOM 3299 O O . GLN B 1 173 ? -17.875 -52.875 -29.188 1 92.12 173 GLN B O 1
ATOM 3304 N N . ASP B 1 174 ? -19.25 -52.875 -30.922 1 94.38 174 ASP B N 1
ATOM 3305 C CA . ASP B 1 174 ? -18.562 -51.75 -31.578 1 94.38 174 ASP B CA 1
ATOM 3306 C C . ASP B 1 174 ? -18.625 -50.5 -30.719 1 94.38 174 ASP B C 1
ATOM 3308 O O . ASP B 1 174 ? -17.656 -49.75 -30.625 1 94.38 174 ASP B O 1
ATOM 3312 N N . SER B 1 175 ? -19.719 -50.312 -30.125 1 94.44 175 SER B N 1
ATOM 3313 C CA . SER B 1 175 ? -19.906 -49.125 -29.266 1 94.44 175 SER B CA 1
ATOM 3314 C C . SER B 1 175 ? -19.016 -49.188 -28.031 1 94.44 175 SER B C 1
ATOM 3316 O O . SER B 1 175 ? -18.453 -48.188 -27.625 1 94.44 175 SER B O 1
ATOM 3318 N N . LEU B 1 176 ? -18.922 -50.281 -27.469 1 92.56 176 LEU B N 1
ATOM 3319 C CA . LEU B 1 176 ? -18.062 -50.469 -26.297 1 92.56 176 LEU B CA 1
ATOM 3320 C C . LEU B 1 176 ? -16.594 -50.25 -26.672 1 92.56 176 LEU B C 1
ATOM 3322 O O . LEU B 1 176 ? -15.852 -49.594 -25.953 1 92.56 176 LEU B O 1
ATOM 3326 N N . ASP B 1 177 ? -16.203 -50.844 -27.797 1 95.25 177 ASP B N 1
ATOM 3327 C CA . ASP B 1 177 ? -14.828 -50.688 -28.266 1 95.25 177 ASP B CA 1
ATOM 3328 C C . ASP B 1 177 ? -14.492 -49.219 -28.516 1 95.25 177 ASP B C 1
ATOM 3330 O O . ASP B 1 177 ? -13.414 -48.75 -28.156 1 95.25 177 ASP B O 1
ATOM 3334 N N . ALA B 1 178 ? -15.398 -48.5 -29.062 1 95.62 178 ALA B N 1
ATOM 3335 C CA . ALA B 1 178 ? -15.203 -47.062 -29.328 1 95.62 178 ALA B CA 1
ATOM 3336 C C . ALA B 1 178 ? -15.102 -46.281 -28.031 1 95.62 178 ALA B C 1
ATOM 3338 O O . ALA B 1 178 ? -14.273 -45.375 -27.922 1 95.62 178 ALA B O 1
ATOM 3339 N N . ALA B 1 179 ? -15.906 -46.562 -27.078 1 94.19 179 ALA B N 1
ATOM 3340 C CA . ALA B 1 179 ? -15.875 -45.906 -25.781 1 94.19 179 ALA B CA 1
ATOM 3341 C C . ALA B 1 179 ? -14.562 -46.188 -25.062 1 94.19 179 ALA B C 1
ATOM 3343 O O . ALA B 1 179 ? -14 -45.281 -24.422 1 94.19 179 ALA B O 1
ATOM 3344 N N . GLN B 1 180 ? -14.117 -47.375 -25.172 1 90.5 180 GLN B N 1
ATOM 3345 C CA . GLN B 1 180 ? -12.867 -47.781 -24.531 1 90.5 180 GLN B CA 1
ATOM 3346 C C . GLN B 1 180 ? -11.68 -47.031 -25.172 1 90.5 180 GLN B C 1
ATOM 3348 O O . GLN B 1 180 ? -10.75 -46.625 -24.469 1 90.5 180 GLN B O 1
ATOM 3353 N N . LEU B 1 181 ? -11.75 -46.969 -26.5 1 92.75 181 LEU B N 1
ATOM 3354 C CA . LEU B 1 181 ? -10.703 -46.219 -27.203 1 92.75 181 LEU B CA 1
ATOM 3355 C C . LEU B 1 181 ? -10.703 -44.75 -26.797 1 92.75 181 LEU B C 1
ATOM 3357 O O . LEU B 1 181 ? -9.633 -44.156 -26.594 1 92.75 181 LEU B O 1
ATOM 3361 N N . LYS B 1 182 ? -11.812 -44.188 -26.656 1 93.69 182 LYS B N 1
ATOM 3362 C CA . LYS B 1 182 ? -11.938 -42.812 -26.203 1 93.69 182 LYS B CA 1
ATOM 3363 C C . LYS B 1 182 ? -11.391 -42.656 -24.797 1 93.69 182 LYS B C 1
ATOM 3365 O O . LYS B 1 182 ? -10.711 -41.656 -24.516 1 93.69 182 LYS B O 1
ATOM 3370 N N . LEU B 1 183 ? -11.68 -43.531 -23.938 1 89.44 183 LEU B N 1
ATOM 3371 C CA . LEU B 1 183 ? -11.195 -43.5 -22.547 1 89.44 183 LEU B CA 1
ATOM 3372 C C . LEU B 1 183 ? -9.672 -43.531 -22.516 1 89.44 183 LEU B C 1
ATOM 3374 O O . LEU B 1 183 ? -9.062 -42.75 -21.781 1 89.44 183 LEU B O 1
ATOM 3378 N N . GLU B 1 184 ? -9.094 -44.406 -23.328 1 87.31 184 GLU B N 1
ATOM 3379 C CA . GLU B 1 184 ? -7.641 -44.469 -23.375 1 87.31 184 GLU B CA 1
ATOM 3380 C C . GLU B 1 184 ? -7.027 -43.156 -23.859 1 87.31 184 GLU B C 1
ATOM 3382 O O . GLU B 1 184 ? -6.016 -42.719 -23.312 1 87.31 184 GLU B O 1
ATOM 3387 N N . ASN B 1 185 ? -7.664 -42.562 -24.844 1 91.06 185 ASN B N 1
ATOM 3388 C CA . ASN B 1 185 ? -7.203 -41.281 -25.344 1 91.06 185 ASN B CA 1
ATOM 3389 C C . ASN B 1 185 ? -7.293 -40.188 -24.281 1 91.06 185 ASN B C 1
ATOM 3391 O O . ASN B 1 185 ? -6.371 -39.406 -24.141 1 91.06 185 ASN B O 1
ATOM 3395 N N . GLN B 1 186 ? -8.375 -40.156 -23.594 1 88.62 186 GLN B N 1
ATOM 3396 C CA . GLN B 1 186 ? -8.57 -39.156 -22.562 1 88.62 186 GLN B CA 1
ATOM 3397 C C . GLN B 1 186 ? -7.602 -39.344 -21.406 1 88.62 186 GLN B C 1
ATOM 3399 O O . GLN B 1 186 ? -7.145 -38.406 -20.797 1 88.62 186 GLN B O 1
ATOM 3404 N N . LYS B 1 187 ? -7.352 -40.656 -21.031 1 82.88 187 LYS B N 1
ATOM 3405 C CA . LYS B 1 187 ? -6.348 -40.969 -20.016 1 82.88 187 LYS B CA 1
ATOM 3406 C C . LYS B 1 187 ? -4.988 -40.375 -20.391 1 82.88 187 LYS B C 1
ATOM 3408 O O . LYS B 1 187 ? -4.336 -39.719 -19.578 1 82.88 187 LYS B O 1
ATOM 3413 N N . ASP B 1 188 ? -4.672 -40.625 -21.688 1 85.62 188 ASP B N 1
ATOM 3414 C CA . ASP B 1 188 ? -3.396 -40.125 -22.203 1 85.62 188 ASP B CA 1
ATOM 3415 C C . ASP B 1 188 ? -3.334 -38.625 -22.141 1 85.62 188 ASP B C 1
ATOM 3417 O O . ASP B 1 188 ? -2.311 -38.031 -21.766 1 85.62 188 ASP B O 1
ATOM 3421 N N . ASN B 1 189 ? -4.336 -38 -22.5 1 88.94 189 ASN B N 1
ATOM 3422 C CA . ASN B 1 189 ? -4.402 -36.531 -22.5 1 88.94 189 ASN B CA 1
ATOM 3423 C C . ASN B 1 189 ? -4.266 -35.969 -21.094 1 88.94 189 ASN B C 1
ATOM 3425 O O . ASN B 1 189 ? -3.52 -35.031 -20.875 1 88.94 189 ASN B O 1
ATOM 3429 N N . THR B 1 190 ? -4.953 -36.594 -20.172 1 86.38 190 THR B N 1
ATOM 3430 C CA . THR B 1 190 ? -4.934 -36.094 -18.797 1 86.38 190 THR B CA 1
ATOM 3431 C C . THR B 1 190 ? -3.545 -36.281 -18.188 1 86.38 190 THR B C 1
ATOM 3433 O O . THR B 1 190 ? -3.033 -35.344 -17.531 1 86.38 190 THR B O 1
ATOM 3436 N N . ILE B 1 191 ? -2.959 -37.438 -18.453 1 85.38 191 ILE B N 1
ATOM 3437 C CA . ILE B 1 191 ? -1.614 -37.688 -17.953 1 85.38 191 ILE B CA 1
ATOM 3438 C C . ILE B 1 191 ? -0.641 -36.656 -18.516 1 85.38 191 ILE B C 1
ATOM 3440 O O . ILE B 1 191 ? 0.182 -36.094 -17.797 1 85.38 191 ILE B O 1
ATOM 3444 N N . THR B 1 192 ? -0.768 -36.406 -19.797 1 87.75 192 THR B N 1
ATOM 3445 C CA . THR B 1 192 ? 0.079 -35.438 -20.469 1 87.75 192 THR B CA 1
ATOM 3446 C C . THR B 1 192 ? -0.083 -34.062 -19.828 1 87.75 192 THR B C 1
ATOM 3448 O O . THR B 1 192 ? 0.907 -33.375 -19.562 1 87.75 192 THR B O 1
ATOM 3451 N N . ASP B 1 193 ? -1.293 -33.656 -19.594 1 88.94 193 ASP B N 1
ATOM 3452 C CA . ASP B 1 193 ? -1.566 -32.375 -19 1 88.94 193 ASP B CA 1
ATOM 3453 C C . ASP B 1 193 ? -1.003 -32.281 -17.578 1 88.94 193 ASP B C 1
ATOM 3455 O O . ASP B 1 193 ? -0.461 -31.234 -17.188 1 88.94 193 ASP B O 1
ATOM 3459 N N . VAL B 1 194 ? -1.146 -33.312 -16.781 1 86.38 194 VAL B N 1
ATOM 3460 C CA . VAL B 1 194 ? -0.633 -33.375 -15.406 1 86.38 194 VAL B CA 1
ATOM 3461 C C . VAL B 1 194 ? 0.88 -33.156 -15.422 1 86.38 194 VAL B C 1
ATOM 3463 O O . VAL B 1 194 ? 1.405 -32.312 -14.68 1 86.38 194 VAL B O 1
ATOM 3466 N N . TYR B 1 195 ? 1.494 -33.875 -16.312 1 87.25 195 TYR B N 1
ATOM 3467 C CA . TYR B 1 195 ? 2.949 -33.812 -16.375 1 87.25 195 TYR B CA 1
ATOM 3468 C C . TYR B 1 195 ? 3.398 -32.469 -16.938 1 87.25 195 TYR B C 1
ATOM 3470 O O . TYR B 1 195 ? 4.422 -31.922 -16.516 1 87.25 195 TYR B O 1
ATOM 3478 N N . SER B 1 196 ? 2.68 -31.969 -17.891 1 89.81 196 SER B N 1
ATOM 3479 C CA . SER B 1 196 ? 3.01 -30.672 -18.469 1 89.81 196 SER B CA 1
ATOM 3480 C C . SER B 1 196 ? 2.996 -29.562 -17.406 1 89.81 196 SER B C 1
ATOM 3482 O O . SER B 1 196 ? 3.896 -28.734 -17.375 1 89.81 196 SER B O 1
ATOM 3484 N N . LEU B 1 197 ? 2.045 -29.609 -16.625 1 89.44 197 LEU B N 1
ATOM 3485 C CA . LEU B 1 197 ? 1.946 -28.625 -15.555 1 89.44 197 LEU B CA 1
ATOM 3486 C C . LEU B 1 197 ? 3.031 -28.859 -14.508 1 89.44 197 LEU B C 1
ATOM 3488 O O . LEU B 1 197 ? 3.633 -27.891 -14.016 1 89.44 197 LEU B O 1
ATOM 3492 N N . ALA B 1 198 ? 3.283 -30.094 -14.133 1 88.12 198 ALA B N 1
ATOM 3493 C CA . ALA B 1 198 ? 4.312 -30.422 -13.148 1 88.12 198 ALA B CA 1
ATOM 3494 C C . ALA B 1 198 ? 5.688 -29.938 -13.609 1 88.12 198 ALA B C 1
ATOM 3496 O O . ALA B 1 198 ? 6.5 -29.5 -12.797 1 88.12 198 ALA B O 1
ATOM 3497 N N . ALA B 1 199 ? 5.891 -29.969 -14.906 1 89.5 199 ALA B N 1
ATOM 3498 C CA . ALA B 1 199 ? 7.172 -29.594 -15.492 1 89.5 199 ALA B CA 1
ATOM 3499 C C . ALA B 1 199 ? 7.375 -28.078 -15.453 1 89.5 199 ALA B C 1
ATOM 3501 O O . ALA B 1 199 ? 8.484 -27.578 -15.672 1 89.5 199 ALA B O 1
ATOM 3502 N N . LYS B 1 200 ? 6.363 -27.281 -15.094 1 91.69 200 LYS B N 1
ATOM 3503 C CA . LYS B 1 200 ? 6.434 -25.812 -15.133 1 91.69 200 LYS B CA 1
ATOM 3504 C C . LYS B 1 200 ? 6.855 -25.25 -13.773 1 91.69 200 LYS B C 1
ATOM 3506 O O . LYS B 1 200 ? 6.914 -24.031 -13.594 1 91.69 200 LYS B O 1
ATOM 3511 N N . GLU B 1 201 ? 7.156 -26.094 -12.875 1 91.31 201 GLU B N 1
ATOM 3512 C CA . GLU B 1 201 ? 7.496 -25.656 -11.523 1 91.31 201 GLU B CA 1
ATOM 3513 C C . GLU B 1 201 ? 8.641 -24.641 -11.539 1 91.31 201 GLU B C 1
ATOM 3515 O O . GLU B 1 201 ? 8.555 -23.594 -10.898 1 91.31 201 GLU B O 1
ATOM 3520 N N . GLN B 1 202 ? 9.656 -24.984 -12.273 1 92.56 202 GLN B N 1
ATOM 3521 C CA . GLN B 1 202 ? 10.812 -24.109 -12.336 1 92.56 202 GLN B CA 1
ATOM 3522 C C . GLN B 1 202 ? 10.445 -22.766 -12.961 1 92.56 202 GLN B C 1
ATOM 3524 O O . GLN B 1 202 ? 10.922 -21.719 -12.508 1 92.56 202 GLN B O 1
ATOM 3529 N N . GLU B 1 203 ? 9.688 -22.797 -14 1 93 203 GLU B N 1
ATOM 3530 C CA . GLU B 1 203 ? 9.234 -21.562 -14.633 1 93 203 GLU B CA 1
ATOM 3531 C C . GLU B 1 203 ? 8.422 -20.703 -13.664 1 93 203 GLU B C 1
ATOM 3533 O O . GLU B 1 203 ? 8.578 -19.484 -13.633 1 93 203 GLU B O 1
ATOM 3538 N N . ILE B 1 204 ? 7.602 -21.359 -12.914 1 92.75 204 ILE B N 1
ATOM 3539 C CA . ILE B 1 204 ? 6.797 -20.656 -11.914 1 92.75 204 ILE B CA 1
ATOM 3540 C C . ILE B 1 204 ? 7.715 -20.016 -10.875 1 92.75 204 ILE B C 1
ATOM 3542 O O . ILE B 1 204 ? 7.539 -18.844 -10.516 1 92.75 204 ILE B O 1
ATOM 3546 N N . ALA B 1 205 ? 8.672 -20.766 -10.438 1 94 205 ALA B N 1
ATOM 3547 C CA . ALA B 1 205 ? 9.648 -20.25 -9.477 1 94 205 ALA B CA 1
ATOM 3548 C C . ALA B 1 205 ? 10.367 -19.031 -10.031 1 94 205 ALA B C 1
ATOM 3550 O O . ALA B 1 205 ? 10.594 -18.047 -9.312 1 94 205 ALA B O 1
ATOM 3551 N N . LYS B 1 206 ? 10.688 -19.031 -11.289 1 93.19 206 LYS B N 1
ATOM 3552 C CA . LYS B 1 206 ? 11.359 -17.922 -11.945 1 93.19 206 LYS B CA 1
ATOM 3553 C C . LYS B 1 206 ? 10.469 -16.688 -11.969 1 93.19 206 LYS B C 1
ATOM 3555 O O . LYS B 1 206 ? 10.953 -15.555 -11.812 1 93.19 206 LYS B O 1
ATOM 3560 N N . VAL B 1 207 ? 9.242 -16.891 -12.195 1 90.31 207 VAL B N 1
ATOM 3561 C CA . VAL B 1 207 ? 8.305 -15.773 -12.211 1 90.31 207 VAL B CA 1
ATOM 3562 C C . VAL B 1 207 ? 8.227 -15.141 -10.828 1 90.31 207 VAL B C 1
ATOM 3564 O O . VAL B 1 207 ? 8.203 -13.914 -10.695 1 90.31 207 VAL B O 1
ATOM 3567 N N . PHE B 1 208 ? 8.219 -15.969 -9.797 1 90.19 208 PHE B N 1
ATOM 3568 C CA . PHE B 1 208 ? 8.219 -15.469 -8.422 1 90.19 208 PHE B CA 1
ATOM 3569 C C . PHE B 1 208 ? 9.477 -14.656 -8.148 1 90.19 208 PHE B C 1
ATOM 3571 O O . PHE B 1 208 ? 9.406 -13.578 -7.551 1 90.19 208 PHE B O 1
ATOM 3578 N N . ALA B 1 209 ? 10.547 -15.195 -8.625 1 91.56 209 ALA B N 1
ATOM 3579 C CA . ALA B 1 209 ? 11.812 -14.492 -8.453 1 91.56 209 ALA B CA 1
ATOM 3580 C C . ALA B 1 209 ? 11.812 -13.164 -9.211 1 91.56 209 ALA B C 1
ATOM 3582 O O . ALA B 1 209 ? 12.32 -12.156 -8.711 1 91.56 209 ALA B O 1
ATOM 3583 N N . ALA B 1 210 ? 11.289 -13.18 -10.375 1 89.44 210 ALA B N 1
ATOM 3584 C CA . ALA B 1 210 ? 11.219 -11.977 -11.203 1 89.44 210 ALA B CA 1
ATOM 3585 C C . ALA B 1 210 ? 10.414 -10.883 -10.508 1 89.44 210 ALA B C 1
ATOM 3587 O O . ALA B 1 210 ? 10.766 -9.703 -10.578 1 89.44 210 ALA B O 1
ATOM 3588 N N . LEU B 1 211 ? 9.391 -11.258 -9.883 1 84.44 211 LEU B N 1
ATOM 3589 C CA . LEU B 1 211 ? 8.578 -10.289 -9.148 1 84.44 211 LEU B CA 1
ATOM 3590 C C . LEU B 1 211 ? 9.367 -9.68 -8 1 84.44 211 LEU B C 1
ATOM 3592 O O . LEU B 1 211 ? 9.289 -8.477 -7.758 1 84.44 211 LEU B O 1
ATOM 3596 N N . LEU B 1 212 ? 10.055 -10.477 -7.352 1 88.56 212 LEU B N 1
ATOM 3597 C CA . LEU B 1 212 ? 10.875 -9.992 -6.254 1 88.56 212 LEU B CA 1
ATOM 3598 C C . LEU B 1 212 ? 11.953 -9.031 -6.762 1 88.56 212 LEU B C 1
ATOM 3600 O O . LEU B 1 212 ? 12.281 -8.055 -6.094 1 88.56 212 LEU B O 1
ATOM 3604 N N . GLU B 1 213 ? 12.469 -9.398 -7.941 1 90.69 213 GLU B N 1
ATOM 3605 C CA . GLU B 1 213 ? 13.453 -8.516 -8.562 1 90.69 213 GLU B CA 1
ATOM 3606 C C . GLU B 1 213 ? 12.844 -7.16 -8.898 1 90.69 213 GLU B C 1
ATOM 3608 O O . GLU B 1 213 ? 13.492 -6.125 -8.727 1 90.69 213 GLU B O 1
ATOM 3613 N N . GLU B 1 214 ? 11.711 -7.227 -9.406 1 85.38 214 GLU B N 1
ATOM 3614 C CA . GLU B 1 214 ? 11.008 -5.984 -9.703 1 85.38 214 GLU B CA 1
ATOM 3615 C C . GLU B 1 214 ? 10.742 -5.18 -8.43 1 85.38 214 GLU B C 1
ATOM 3617 O O . GLU B 1 214 ? 10.844 -3.953 -8.438 1 85.38 214 GLU B O 1
ATOM 3622 N N . GLN B 1 215 ? 10.383 -5.832 -7.367 1 84.56 215 GLN B N 1
ATOM 3623 C CA . GLN B 1 215 ? 10.188 -5.176 -6.078 1 84.56 215 GLN B CA 1
ATOM 3624 C C . GLN B 1 215 ? 11.484 -4.551 -5.57 1 84.56 215 GLN B C 1
ATOM 3626 O O . GLN B 1 215 ? 11.469 -3.443 -5.027 1 84.56 215 GLN B O 1
ATOM 3631 N N . LEU B 1 216 ? 12.5 -5.293 -5.75 1 90.44 216 LEU B N 1
ATOM 3632 C CA . LEU B 1 216 ? 13.812 -4.766 -5.371 1 90.44 216 LEU B CA 1
ATOM 3633 C C . LEU B 1 216 ? 14.109 -3.467 -6.117 1 90.44 216 LEU B C 1
ATOM 3635 O O . LEU B 1 216 ? 14.547 -2.486 -5.516 1 90.44 216 LEU B O 1
ATOM 3639 N N . GLU B 1 217 ? 13.828 -3.482 -7.391 1 90.06 217 GLU B N 1
ATOM 3640 C CA . GLU B 1 217 ? 14.062 -2.287 -8.188 1 90.06 217 GLU B CA 1
ATOM 3641 C C . GLU B 1 217 ? 13.18 -1.131 -7.738 1 90.06 217 GLU B C 1
ATOM 3643 O O . GLU B 1 217 ? 13.625 0.015 -7.676 1 90.06 217 GLU B O 1
ATOM 3648 N N . TYR B 1 218 ? 12 -1.387 -7.383 1 85.62 218 TYR B N 1
ATOM 3649 C CA . TYR B 1 218 ? 11.086 -0.38 -6.848 1 85.62 218 TYR B CA 1
ATOM 3650 C C . TYR B 1 218 ? 11.672 0.265 -5.594 1 85.62 218 TYR B C 1
ATOM 3652 O O . TYR B 1 218 ? 11.727 1.493 -5.488 1 85.62 218 TYR B O 1
ATOM 3660 N N . HIS B 1 219 ? 12.031 -0.512 -4.68 1 90.5 219 HIS B N 1
ATOM 3661 C CA . HIS B 1 219 ? 12.594 0.001 -3.434 1 90.5 219 HIS B CA 1
ATOM 3662 C C . HIS B 1 219 ? 13.891 0.763 -3.686 1 90.5 219 HIS B C 1
ATOM 3664 O O . HIS B 1 219 ? 14.172 1.765 -3.021 1 90.5 219 HIS B O 1
ATOM 3670 N N . ARG B 1 220 ? 14.672 0.282 -4.641 1 93.75 220 ARG B N 1
ATOM 3671 C CA . ARG B 1 220 ? 15.898 0.979 -5.004 1 93.75 220 ARG B CA 1
ATOM 3672 C C . ARG B 1 220 ? 15.602 2.383 -5.516 1 93.75 220 ARG B C 1
ATOM 3674 O O . ARG B 1 220 ? 16.219 3.355 -5.078 1 93.75 220 ARG B O 1
ATOM 3681 N N . VAL B 1 221 ? 14.664 2.436 -6.395 1 91.75 221 VAL B N 1
ATOM 3682 C CA . VAL B 1 221 ? 14.289 3.719 -6.98 1 91.75 221 VAL B CA 1
ATOM 3683 C C . VAL B 1 221 ? 13.711 4.633 -5.902 1 91.75 221 VAL B C 1
ATOM 3685 O O . VAL B 1 221 ? 14.062 5.812 -5.828 1 91.75 221 VAL B O 1
ATOM 3688 N N . ALA B 1 222 ? 12.852 4.09 -5.094 1 90.31 222 ALA B N 1
ATOM 3689 C CA . ALA B 1 222 ? 12.242 4.867 -4.016 1 90.31 222 ALA B CA 1
ATOM 3690 C C . ALA B 1 222 ? 13.305 5.391 -3.055 1 90.31 222 ALA B C 1
ATOM 3692 O O . ALA B 1 222 ? 13.32 6.578 -2.721 1 90.31 222 ALA B O 1
ATOM 3693 N N . MET B 1 223 ? 14.195 4.527 -2.674 1 93.12 223 MET B N 1
ATOM 3694 C CA . MET B 1 223 ? 15.266 4.902 -1.753 1 93.12 223 MET B CA 1
ATOM 3695 C C . MET B 1 223 ? 16.141 6 -2.35 1 93.12 223 MET B C 1
ATOM 3697 O O . MET B 1 223 ? 16.422 7.004 -1.692 1 93.12 223 MET B O 1
ATOM 3701 N N . ARG B 1 224 ? 16.531 5.797 -3.553 1 95.88 224 ARG B N 1
ATOM 3702 C CA . ARG B 1 224 ? 17.391 6.766 -4.223 1 95.88 224 ARG B CA 1
ATOM 3703 C C . ARG B 1 224 ? 16.703 8.117 -4.34 1 95.88 224 ARG B C 1
ATOM 3705 O O . ARG B 1 224 ? 17.312 9.156 -4.098 1 95.88 224 ARG B O 1
ATOM 3712 N N . THR B 1 225 ? 15.461 8.07 -4.734 1 95.62 225 THR B N 1
ATOM 3713 C CA . THR B 1 225 ? 14.68 9.297 -4.887 1 95.62 225 THR B CA 1
ATOM 3714 C C . THR B 1 225 ? 14.594 10.055 -3.564 1 95.62 225 THR B C 1
ATOM 3716 O O . THR B 1 225 ? 14.828 11.266 -3.52 1 95.62 225 THR B O 1
ATOM 3719 N N . LEU B 1 226 ? 14.352 9.367 -2.465 1 94.56 226 LEU B N 1
ATOM 3720 C CA . LEU B 1 226 ? 14.211 9.984 -1.149 1 94.56 226 LEU B CA 1
ATOM 3721 C C . LEU B 1 226 ? 15.555 10.469 -0.627 1 94.56 226 LEU B C 1
ATOM 3723 O O . LEU B 1 226 ? 15.641 11.531 -0.004 1 94.56 226 LEU B O 1
ATOM 3727 N N . GLU B 1 227 ? 16.578 9.727 -0.899 1 95.94 227 GLU B N 1
ATOM 3728 C CA . GLU B 1 227 ? 17.938 10.125 -0.497 1 95.94 227 GLU B CA 1
ATOM 3729 C C . GLU B 1 227 ? 18.344 11.43 -1.165 1 95.94 227 GLU B C 1
ATOM 3731 O O . GLU B 1 227 ? 19.094 12.219 -0.58 1 95.94 227 GLU B O 1
ATOM 3736 N N . MET B 1 228 ? 17.859 11.57 -2.324 1 95.75 228 MET B N 1
ATOM 3737 C CA . MET B 1 228 ? 18.219 12.758 -3.092 1 95.75 228 MET B CA 1
ATOM 3738 C C . MET B 1 228 ? 17.438 13.977 -2.617 1 95.75 228 MET B C 1
ATOM 3740 O O . MET B 1 228 ? 17.984 15.086 -2.566 1 95.75 228 MET B O 1
ATOM 3744 N N . VAL B 1 229 ? 16.25 13.797 -2.223 1 96.5 229 VAL B N 1
ATOM 3745 C CA . VAL B 1 229 ? 15.375 14.93 -1.971 1 96.5 229 VAL B CA 1
ATOM 3746 C C . VAL B 1 229 ? 15.469 15.344 -0.504 1 96.5 229 VAL B C 1
ATOM 3748 O O . VAL B 1 229 ? 15.305 16.516 -0.172 1 96.5 229 VAL B O 1
ATOM 3751 N N . LEU B 1 230 ? 15.82 14.477 0.399 1 96.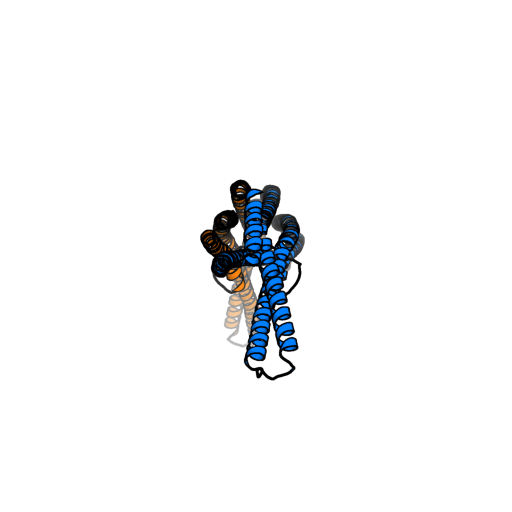56 230 LEU B N 1
ATOM 3752 C CA . LEU B 1 230 ? 15.781 14.711 1.839 1 96.56 230 LEU B CA 1
ATOM 3753 C C . LEU B 1 230 ? 16.75 15.82 2.236 1 96.56 230 LEU B C 1
ATOM 3755 O O . LEU B 1 230 ? 16.391 16.719 2.99 1 96.56 230 LEU B O 1
ATOM 3759 N N . PRO B 1 231 ? 18 15.805 1.703 1 96.69 231 PRO B N 1
ATOM 3760 C CA . PRO B 1 231 ? 18.906 16.906 2.047 1 96.69 231 PRO B CA 1
ATOM 3761 C C . PRO B 1 231 ? 18.375 18.266 1.602 1 96.69 231 PRO B C 1
ATOM 3763 O O . PRO B 1 231 ? 18.562 19.266 2.301 1 96.69 231 PRO B O 1
ATOM 3766 N N . GLU B 1 232 ? 17.688 18.297 0.462 1 96.56 232 GLU B N 1
ATOM 3767 C CA . GLU B 1 232 ? 17.094 19.547 -0.03 1 96.56 232 GLU B CA 1
ATOM 3768 C C . GLU B 1 232 ? 15.969 20.031 0.877 1 96.56 232 GLU B C 1
ATOM 3770 O O . GLU B 1 232 ? 15.859 21.219 1.16 1 96.56 232 GLU B O 1
ATOM 3775 N N . ILE B 1 233 ? 15.211 19.109 1.355 1 96.81 233 ILE B N 1
ATOM 3776 C CA . ILE B 1 233 ? 14.102 19.422 2.248 1 96.81 233 ILE B CA 1
ATOM 3777 C C . ILE B 1 233 ? 14.641 19.969 3.566 1 96.81 233 ILE B C 1
ATOM 3779 O O . ILE B 1 233 ? 14.141 20.969 4.078 1 96.81 233 ILE B O 1
ATOM 3783 N N . ARG B 1 234 ? 15.672 19.406 4.008 1 95.06 234 ARG B N 1
ATOM 3784 C CA . ARG B 1 234 ? 16.266 19.844 5.266 1 95.06 234 ARG B CA 1
ATOM 3785 C C . ARG B 1 234 ? 16.844 21.266 5.141 1 95.06 234 ARG B C 1
ATOM 3787 O O . ARG B 1 234 ? 16.766 22.047 6.078 1 95.06 234 ARG B O 1
ATOM 3794 N N . ARG B 1 235 ? 17.344 21.547 4.008 1 95.19 235 ARG B N 1
ATOM 3795 C CA . ARG B 1 235 ? 17.891 22.859 3.76 1 95.19 235 ARG B CA 1
ATOM 3796 C C . ARG B 1 235 ? 16.797 23.922 3.73 1 95.19 235 ARG B C 1
ATOM 3798 O O . ARG B 1 235 ? 17 25.047 4.176 1 95.19 235 ARG B O 1
ATOM 3805 N N . ASP B 1 236 ? 15.656 23.531 3.207 1 94.94 236 ASP B N 1
ATOM 3806 C CA . ASP B 1 236 ? 14.547 24.469 3.084 1 94.94 236 ASP B CA 1
ATOM 3807 C C . ASP B 1 236 ? 13.914 24.75 4.445 1 94.94 236 ASP B C 1
ATOM 3809 O O . ASP B 1 236 ? 13.289 25.797 4.637 1 94.94 236 ASP B O 1
ATOM 3813 N N . ILE B 1 237 ? 14.148 23.781 5.312 1 94.62 237 ILE B N 1
ATOM 3814 C CA . ILE B 1 237 ? 13.547 23.922 6.637 1 94.62 237 ILE B CA 1
ATOM 3815 C C . ILE B 1 237 ? 14.445 24.797 7.508 1 94.62 237 ILE B C 1
ATOM 3817 O O . ILE B 1 237 ? 13.953 25.641 8.266 1 94.62 237 ILE B O 1
#

Organism: Necator americanus (NCBI:txid51031)